Protein AF-0000000079969301 (afdb_homodimer)

Foldseek 3Di:
DPDPVVVCLVVCLVVVVVLVLLVVVQVCVQPVDLDDPVQDDPPPDAFEEEEEQCQQVNSVVVVQVVCVVVVHHYQYEYEYQDCSRYDDPVPDDPSYYYDYDDLQDPDDDPVQFQRGQEYEEEACLLPDAPLDCLSNLLSRLRRHHAFHKYKYKYFQLVQKAKAAADDDRVPDPQDCVLVGVLSVQLVQLSCVQPRRDRVSVQCVQVSNVVNQWAWPDKDKDWRPRVCQLSVQVSVVSVSVVSCVSSVVSVSRPDDPVVNVVSVVVNVVSVVNPMGMITIMIIIMTHHHD/DPDPVVVCLVVCLVVVVVLVLLVVVQVCVQPVDLDDPVQDDPPPDAFEEEEEQCQQVNSVVVVQVVCVVVVHHYQYEYEYQDCSRYDDPVPDDPSYYYDYDDLQDPDDDPVQFQRGQEYEEEACLLPDAPLDCLSNLLSRLRRHHAFHKYKYKYFQLVQKAKAAADDDRVPDPQDCVLVGVLSVQLVQLSCVQPRRDRVSVQCVQVSNVVSQWAWPDKDKDWRPRVCQLSVQVSVVSVSVVSCVSSVVSVSRPDDPVVNVVSVVVNVVSVVNPMGMITIMIIIMTHHHD

pLDDT: mean 86.69, std 15.82, range [18.53, 98.94]

Nearest PDB structures (foldseek):
  4iv8-assembly1_B  TM=5.924E-01  e=1.138E-11  Plasmodium knowlesi strain H
  4mwz-assembly1_A  TM=5.613E-01  e=5.178E-11  Plasmodium vivax Sal-1
  3uj7-assembly1_A  TM=5.502E-01  e=5.502E-11  Plasmodium falciparum
  5mpt-assembly1_A  TM=6.600E-01  e=1.968E-08  Monascus purpureus
  7d8d-assembly1_A  TM=5.058E-01  e=1.289E-06  Saccharomyces cerevisiae

Radius of gyration: 24.06 Å; Cα contacts (8 Å, |Δi|>4): 1088; chains: 2; bounding box: 64×67×66 Å

InterPro domains:
  IPR029063 S-adenosyl-L-methionine-dependent methyltransferase superfamily [G3DSA:3.40.50.150] (39-276)
  IPR029063 S-adenosyl-L-methionine-dependent methyltransferase superfamily [SSF53335] (44-221)

Solvent-accessible surface area (backbone atoms only — not comparable to full-atom values): 30394 Å² total; per-residue (Å²): 137,80,65,70,63,67,66,33,51,66,62,47,48,37,56,50,51,22,43,52,38,32,50,50,50,49,48,33,70,71,72,70,50,88,64,62,86,87,65,79,74,64,88,87,47,62,51,28,37,36,28,45,63,28,58,58,36,58,65,57,64,60,40,47,60,56,35,48,74,71,72,35,57,54,41,38,36,31,25,16,73,58,67,87,50,46,57,38,72,62,24,40,57,90,50,48,47,76,46,77,41,56,65,66,49,93,68,78,59,74,90,47,51,48,56,19,46,29,39,36,38,56,60,52,57,88,65,34,45,77,45,47,60,56,55,38,53,51,48,49,56,49,22,30,27,70,62,15,34,43,40,40,38,39,64,30,66,76,57,52,42,45,40,38,52,40,91,61,35,86,75,46,86,63,67,46,64,41,40,32,49,50,51,51,37,50,53,50,18,41,27,70,59,64,42,36,44,43,70,41,60,85,39,43,52,58,53,40,44,75,70,61,24,46,72,77,40,73,45,79,40,74,68,53,61,66,44,28,52,59,47,28,32,49,48,49,54,51,46,56,55,47,49,53,51,16,52,74,69,70,31,48,63,62,56,74,71,54,43,55,52,41,50,51,48,19,41,53,30,36,75,70,24,34,26,41,47,40,38,36,36,42,32,30,28,31,35,57,114,136,79,64,72,64,70,68,34,52,68,63,47,48,35,56,49,51,21,44,54,37,34,49,51,50,49,50,33,70,71,70,69,49,89,65,62,86,87,64,80,74,64,86,88,49,62,49,27,36,36,28,44,64,29,57,59,35,58,64,57,64,60,41,49,58,57,37,48,75,73,70,37,57,55,42,38,36,32,24,14,74,58,66,86,49,47,57,39,71,62,23,40,56,90,49,48,47,77,46,76,39,56,66,66,50,93,70,77,60,74,88,47,51,47,55,18,48,30,40,35,38,56,61,53,56,89,66,34,44,78,45,48,60,56,54,40,52,53,49,50,56,49,22,29,27,68,62,15,35,42,41,41,38,37,64,30,66,76,56,50,40,46,39,38,50,40,91,62,37,85,76,47,86,61,67,46,62,41,40,31,50,51,50,51,39,51,54,50,21,39,25,72,61,64,41,37,45,43,70,41,60,85,40,43,52,58,52,39,44,76,70,59,24,46,72,77,39,74,44,78,42,74,67,53,59,67,46,28,54,58,49,27,32,49,48,50,54,51,44,54,53,46,48,53,50,19,54,75,68,68,32,48,65,66,54,74,70,54,44,55,52,40,50,50,49,19,40,54,31,37,74,70,23,34,26,42,47,40,37,36,36,45,32,31,28,31,33,58,114

Secondary structure (DSSP, 8-state):
---TTHHHHHHHHHHHHHHHHHHHHHHHHHHS-SS-TT----TT---EEEEET-TTSHHHHHHHHHHHHTT---EEEEEES--TTPPPGGGS-TTEEEEE--TT-SS--GGGTT-EEEEEEE--TTT-BTT--HHHHHHHHHHEEEEEEEEEEEEEEEEEEEE-SSS-GGG--S--HHHHHHHHHHHHHHHHHH-B--HHHHTHHHHHHHTTPEEEEEEEEPPPGGGHHHHHHHHHHHHHHHHHHHHHTT--SS-HHHHHHHHHHHHHHHHTT-EEEEEEEEEEEE---/---TTTHHHHHHHHHHHHHHHHHHHHHHHHHS-SS-TT----TT---EEEEET-TTSHHHHHHHHHHHHTT---EEEEEES--TTPPPGGGS-TTEEEEE--TT-SS--GGGTT-EEEEEEE--TTT-BTT--HHHHHHHHHHEEEEEEEEEEEEEEEEEEEE-SSS-GGG--S--HHHHHHHHHHHHHHHHHH-B--HHHHTHHHHHHHTTPEEEEEEEEPPPGGGHHHHHHHHHHHHHHHHHHHHHTT--SS-HHHHHHHHHHHHHHHHTT-EEEEEEEEEEEE---

Sequence (578 aa):
MSDLRTSYIVSHGFDESGRLHLQQWLWNMQVGWDLHPAISFQTGNKPKIADHGCGNGAWLLSLDPKLKSSGTTSALVGLDVSPVHFPASANLPENIKLEVLDAFTDTIPEEHIGQYDVVHVRLFTGVVKNNNPAPLIHNAFQMLKPGSYLQWHEFDGGTGKGVAPGDDPTGSRTSIAATNELLVNALDSSLKAMGLEYSWIGNLGKNFQEHGLEVIEDKRMDVKKELRKVMTDSLLMALHHISRIAVRNGCLVGTDKNFQELWAKAGEEINQGVSFTMDMLVVVGRKPLMSDLRTSYIVSHGFDESGRLHLQQWLWNMQVGWDLHPAISFQTGNKPKIADHGCGNGAWLLSLDPKLKSSGTTSALVGLDVSPVHFPASANLPENIKLEVLDAFTDTIPEEHIGQYDVVHVRLFTGVVKNNNPAPLIHNAFQMLKPGSYLQWHEFDGGTGKGVAPGDDPTGSRTSIAATNELLVNALDSSLKAMGLEYSWIGNLGKNFQEHGLEVIEDKRMDVKKELRKVMTDSLLMALHHISRIAVRNGCLVGTDKNFQELWAKAGEEINQGVSFTMDMLVVVGRKPL

Structure (mmCIF, N/CA/C/O backbone):
data_AF-0000000079969301-model_v1
#
loop_
_entity.id
_entity.type
_entity.pdbx_description
1 polymer 'UMTA methyltransferase family protein-like protein'
#
loop_
_atom_site.group_PDB
_atom_site.id
_atom_site.type_symbol
_atom_site.label_atom_id
_atom_site.label_alt_id
_atom_site.label_comp_id
_atom_site.label_asym_id
_atom_site.label_entity_id
_atom_site.label_seq_id
_atom_site.pdbx_PDB_ins_code
_atom_site.Cartn_x
_atom_site.Cartn_y
_atom_site.Cartn_z
_atom_site.occupancy
_atom_site.B_iso_or_equiv
_atom_site.auth_seq_id
_atom_site.auth_comp_id
_atom_site.auth_asym_id
_atom_site.auth_atom_id
_atom_site.pdbx_PDB_model_num
ATOM 1 N N . MET A 1 1 ? -13.711 22.125 -27 1 18.53 1 MET A N 1
ATOM 2 C CA . MET A 1 1 ? -12.406 22.062 -26.359 1 18.53 1 MET A CA 1
ATOM 3 C C . MET A 1 1 ? -12.531 21.547 -24.922 1 18.53 1 MET A C 1
ATOM 5 O O . MET A 1 1 ? -12.68 22.344 -24 1 18.53 1 MET A O 1
ATOM 9 N N . SER A 1 2 ? -13.336 20.547 -24.609 1 24.38 2 SER A N 1
ATOM 10 C CA . SER A 1 2 ? -13.945 19.906 -23.438 1 24.38 2 SER A CA 1
ATOM 11 C C . SER A 1 2 ? -12.898 19.516 -22.406 1 24.38 2 SER A C 1
ATOM 13 O O . SER A 1 2 ? -11.828 19.016 -22.766 1 24.38 2 SER A O 1
ATOM 15 N N . ASP A 1 3 ? -12.906 20.172 -21.156 1 24.78 3 ASP A N 1
ATOM 16 C CA . ASP A 1 3 ? -11.93 20.438 -20.109 1 24.78 3 ASP A CA 1
ATOM 17 C C . ASP A 1 3 ? -11.258 19.156 -19.641 1 24.78 3 ASP A C 1
ATOM 19 O O . ASP A 1 3 ? -11.938 18.203 -19.234 1 24.78 3 ASP A O 1
ATOM 23 N N . LEU A 1 4 ? -10.172 18.812 -20.078 1 25.48 4 LEU A N 1
ATOM 24 C CA . LEU A 1 4 ? -9.164 17.844 -19.656 1 25.48 4 LEU A CA 1
ATOM 25 C C . LEU A 1 4 ? -9.172 17.672 -18.141 1 25.48 4 LEU A C 1
ATOM 27 O O . LEU A 1 4 ? -8.602 16.719 -17.609 1 25.48 4 LEU A O 1
ATOM 31 N N . ARG A 1 5 ? -9.727 18.625 -17.438 1 29 5 ARG A N 1
ATOM 32 C CA . ARG A 1 5 ? -9.805 18.734 -15.992 1 29 5 ARG A CA 1
ATOM 33 C C . ARG A 1 5 ? -10.711 17.656 -15.414 1 29 5 ARG A C 1
ATOM 35 O O . ARG A 1 5 ? -10.43 17.109 -14.344 1 29 5 ARG A O 1
ATOM 42 N N . THR A 1 6 ? -11.922 17.547 -15.914 1 32.31 6 THR A N 1
ATOM 43 C CA . THR A 1 6 ? -12.93 16.609 -15.422 1 32.31 6 THR A CA 1
ATOM 44 C C . THR A 1 6 ? -12.492 15.172 -15.672 1 32.31 6 THR A C 1
ATOM 46 O O . THR A 1 6 ? -12.844 14.273 -14.906 1 32.31 6 THR A O 1
ATOM 49 N N . SER A 1 7 ? -11.984 14.875 -16.812 1 32.44 7 SER A N 1
ATOM 50 C CA . SER A 1 7 ? -11.461 13.555 -17.172 1 32.44 7 SER A CA 1
ATOM 51 C C . SER A 1 7 ? -10.344 13.133 -16.219 1 32.44 7 SER A C 1
ATOM 53 O O . SER A 1 7 ? -9.969 11.961 -16.188 1 32.44 7 SER A O 1
ATOM 55 N N . TYR A 1 8 ? -9.758 14.125 -15.57 1 33.38 8 TYR A N 1
ATOM 56 C CA . TYR A 1 8 ? -8.578 14.016 -14.719 1 33.38 8 TYR A CA 1
ATOM 57 C C . TYR A 1 8 ? -8.945 13.477 -13.344 1 33.38 8 TYR A C 1
ATOM 59 O O . TYR A 1 8 ? -8.102 12.898 -12.656 1 33.38 8 TYR A O 1
ATOM 67 N N . ILE A 1 9 ? -10.125 13.906 -12.93 1 36.34 9 ILE A N 1
ATOM 68 C CA . ILE A 1 9 ? -10.453 13.57 -11.547 1 36.34 9 ILE A CA 1
ATOM 69 C C . ILE A 1 9 ? -10.406 12.055 -11.359 1 36.34 9 ILE A C 1
ATOM 71 O O . ILE A 1 9 ? -9.82 11.57 -10.391 1 36.34 9 ILE A O 1
ATOM 75 N N . VAL A 1 10 ? -11.266 11.312 -12.297 1 38.84 10 VAL A N 1
ATOM 76 C CA . VAL A 1 10 ? -11.117 9.859 -12.219 1 38.84 10 VAL A CA 1
ATOM 77 C C . VAL A 1 10 ? -9.672 9.477 -12.508 1 38.84 10 VAL A C 1
ATOM 79 O O . VAL A 1 10 ? -9.141 8.531 -11.906 1 38.84 10 VAL A O 1
ATOM 82 N N . SER A 1 11 ? -8.922 10.273 -13.336 1 43.03 11 SER A N 1
ATOM 83 C CA . SER A 1 11 ? -7.645 9.867 -13.906 1 43.03 11 SER A CA 1
ATOM 84 C C . SER A 1 11 ? -6.527 9.93 -12.867 1 43.03 11 SER A C 1
ATOM 86 O O . SER A 1 11 ? -5.594 9.125 -12.906 1 43.03 11 SER A O 1
ATOM 88 N N . HIS A 1 12 ? -6.742 10.93 -11.852 1 54.25 12 HIS A N 1
ATOM 89 C CA . HIS A 1 12 ? -5.52 11.047 -11.062 1 54.25 12 HIS A CA 1
ATOM 90 C C . HIS A 1 12 ? -5.785 10.773 -9.586 1 54.25 12 HIS A C 1
ATOM 92 O O . HIS A 1 12 ? -4.848 10.625 -8.797 1 54.25 12 HIS A O 1
ATOM 98 N N . GLY A 1 13 ? -7.148 10.523 -9.359 1 61.34 13 GLY A N 1
ATOM 99 C CA . GLY A 1 13 ? -7.473 10.32 -7.957 1 61.34 13 GLY A CA 1
ATOM 100 C C . GLY A 1 13 ? -7.078 8.945 -7.453 1 61.34 13 GLY A C 1
ATOM 101 O O . GLY A 1 13 ? -6.551 8.812 -6.344 1 61.34 13 GLY A O 1
ATOM 102 N N . PHE A 1 14 ? -7.164 8.031 -8.406 1 66.94 14 PHE A N 1
ATOM 103 C CA . PHE A 1 14 ? -6.867 6.684 -7.93 1 66.94 14 PHE A CA 1
ATOM 104 C C . PHE A 1 14 ? -5.363 6.457 -7.84 1 66.94 14 PHE A C 1
ATOM 106 O O . PHE A 1 14 ? -4.895 5.684 -7 1 66.94 14 PHE A O 1
ATOM 113 N N . ASP A 1 15 ? -4.633 7.203 -8.609 1 73.44 15 ASP A N 1
ATOM 114 C CA . ASP A 1 15 ? -3.182 7.117 -8.477 1 73.44 15 ASP A CA 1
ATOM 115 C C . ASP A 1 15 ? -2.717 7.656 -7.125 1 73.44 15 ASP A C 1
ATOM 117 O O . ASP A 1 15 ? -1.833 7.078 -6.492 1 73.44 15 ASP A O 1
ATOM 121 N N . GLU A 1 16 ? -3.41 8.719 -6.777 1 76.12 16 GLU A N 1
ATOM 122 C CA . GLU A 1 16 ? -3.057 9.297 -5.484 1 76.12 16 GLU A CA 1
ATOM 123 C C . GLU A 1 16 ? -3.439 8.359 -4.34 1 76.12 16 GLU A C 1
ATOM 125 O O . GLU A 1 16 ? -2.715 8.258 -3.35 1 76.12 16 GLU A O 1
ATOM 130 N N . SER A 1 17 ? -4.527 7.719 -4.492 1 77.94 17 SER A N 1
ATOM 131 C CA . SER A 1 17 ? -4.918 6.742 -3.482 1 77.94 17 SER A CA 1
ATOM 132 C C . SER A 1 17 ? -3.887 5.625 -3.361 1 77.94 17 SER A C 1
ATOM 134 O O . SER A 1 17 ? -3.543 5.211 -2.252 1 77.94 17 SER A O 1
ATOM 136 N N . GLY A 1 18 ? -3.332 5.215 -4.496 1 80.88 18 GLY A N 1
ATOM 137 C CA . GLY A 1 18 ? -2.258 4.234 -4.488 1 80.88 18 GLY A CA 1
ATOM 138 C C . GLY A 1 18 ? -1.017 4.719 -3.762 1 80.88 18 GLY A C 1
ATOM 139 O O . GLY A 1 18 ? -0.419 3.975 -2.98 1 80.88 18 GLY A O 1
ATOM 140 N N . ARG A 1 19 ? -0.742 5.938 -3.99 1 83.94 19 ARG A N 1
ATOM 141 C CA . ARG A 1 19 ? 0.42 6.523 -3.33 1 83.94 19 ARG A CA 1
ATOM 142 C C . ARG A 1 19 ? 0.228 6.562 -1.817 1 83.94 19 ARG A C 1
ATOM 144 O O . ARG A 1 19 ? 1.157 6.277 -1.061 1 83.94 19 ARG A O 1
ATOM 151 N N . LEU A 1 20 ? -1.006 6.875 -1.345 1 87.75 20 LEU A N 1
ATOM 152 C CA . LEU A 1 20 ? -1.285 6.977 0.083 1 87.75 20 LEU A CA 1
ATOM 153 C C . LEU A 1 20 ? -1.175 5.613 0.756 1 87.75 20 LEU A C 1
ATOM 155 O O . LEU A 1 20 ? -0.642 5.5 1.863 1 87.75 20 LEU A O 1
ATOM 159 N N . HIS A 1 21 ? -1.585 4.613 0.1 1 87 21 HIS A N 1
ATOM 160 C CA . HIS A 1 21 ? -1.45 3.268 0.648 1 87 21 HIS A CA 1
ATOM 161 C C . HIS A 1 21 ? 0.005 2.812 0.645 1 87 21 HIS A C 1
ATOM 163 O O . HIS A 1 21 ? 0.447 2.121 1.565 1 87 21 HIS A O 1
ATOM 169 N N . LEU A 1 22 ? 0.698 3.174 -0.455 1 87.94 22 LEU A N 1
ATOM 170 C CA . LEU A 1 22 ? 2.129 2.895 -0.515 1 87.94 22 LEU A CA 1
ATOM 171 C C . LEU A 1 22 ? 2.859 3.549 0.653 1 87.94 22 LEU A C 1
ATOM 173 O O . LEU A 1 22 ? 3.686 2.91 1.31 1 87.94 22 LEU A O 1
ATOM 177 N N . GLN A 1 23 ? 2.516 4.738 0.966 1 91.56 23 GLN A N 1
ATOM 178 C CA . GLN A 1 23 ? 3.15 5.457 2.064 1 91.56 23 GLN A CA 1
ATOM 179 C C . GLN A 1 23 ? 2.824 4.809 3.408 1 91.56 23 GLN A C 1
ATOM 181 O O . GLN A 1 23 ? 3.693 4.699 4.277 1 91.56 23 GLN A O 1
ATOM 186 N N . GLN A 1 24 ? 1.541 4.414 3.561 1 93.06 24 GLN A N 1
ATOM 187 C CA . GLN A 1 24 ? 1.152 3.713 4.777 1 93.06 24 GLN A CA 1
ATOM 188 C C . GLN A 1 24 ? 1.962 2.432 4.957 1 93.06 24 GLN A C 1
ATOM 190 O O . GLN A 1 24 ? 2.443 2.143 6.051 1 93.06 24 GLN A O 1
ATOM 195 N N . TRP A 1 25 ? 2.117 1.71 3.885 1 91.69 25 TRP A N 1
ATOM 196 C CA . TRP A 1 25 ? 2.893 0.473 3.918 1 91.69 25 TRP A CA 1
ATOM 197 C C . TRP A 1 25 ? 4.355 0.754 4.25 1 91.69 25 TRP A C 1
ATOM 199 O O . TRP A 1 25 ? 4.941 0.09 5.105 1 91.69 25 TRP A O 1
ATOM 209 N N . LEU A 1 26 ? 4.91 1.75 3.662 1 94.5 26 LEU A N 1
ATOM 210 C CA . LEU A 1 26 ? 6.309 2.123 3.85 1 94.5 26 LEU A CA 1
ATOM 211 C C . LEU A 1 26 ? 6.586 2.465 5.309 1 94.5 26 LEU A C 1
ATOM 213 O O . LEU A 1 26 ? 7.539 1.951 5.898 1 94.5 26 LEU A O 1
ATOM 217 N N . TRP A 1 27 ? 5.742 3.26 5.848 1 96.19 27 TRP A N 1
ATOM 218 C CA . TRP A 1 27 ? 5.949 3.684 7.23 1 96.19 27 TRP A CA 1
ATOM 219 C C . TRP A 1 27 ? 5.816 2.502 8.188 1 96.19 27 TRP A C 1
ATOM 221 O O . TRP A 1 27 ? 6.617 2.354 9.109 1 96.19 27 TRP A O 1
ATOM 231 N N . ASN A 1 28 ? 4.816 1.673 7.98 1 93.88 28 ASN A N 1
ATOM 232 C CA . ASN A 1 28 ? 4.648 0.502 8.836 1 93.88 28 ASN A CA 1
ATOM 233 C C . ASN A 1 28 ? 5.848 -0.437 8.742 1 93.88 28 ASN A C 1
ATOM 235 O O . ASN A 1 28 ? 6.301 -0.978 9.75 1 93.88 28 ASN A O 1
ATOM 239 N N . MET A 1 29 ? 6.34 -0.603 7.527 1 93.81 29 MET A N 1
ATOM 240 C CA . MET A 1 29 ? 7.488 -1.484 7.348 1 93.81 29 MET A CA 1
ATOM 241 C C . MET A 1 29 ? 8.742 -0.887 7.988 1 93.81 29 MET A C 1
ATOM 243 O O . MET A 1 29 ? 9.594 -1.618 8.492 1 93.81 29 MET A O 1
ATOM 247 N N . GLN A 1 30 ? 8.844 0.393 7.965 1 96.69 30 GLN A N 1
ATOM 248 C CA . GLN A 1 30 ? 10.023 1.075 8.492 1 96.69 30 GLN A CA 1
ATOM 249 C C . GLN A 1 30 ? 10.055 1.016 10.016 1 96.69 30 GLN A C 1
ATOM 251 O O . GLN A 1 30 ? 11.086 0.682 10.609 1 96.69 30 GLN A O 1
ATOM 256 N N . VAL A 1 31 ? 8.836 1.299 10.656 1 96.69 31 VAL A N 1
ATOM 257 C CA . VAL A 1 31 ? 8.883 1.498 12.102 1 96.69 31 VAL A CA 1
ATOM 258 C C . VAL A 1 31 ? 8.227 0.318 12.812 1 96.69 31 VAL A C 1
ATOM 260 O O . VAL A 1 31 ? 8.469 0.084 14 1 96.69 31 VAL A O 1
ATOM 263 N N . GLY A 1 32 ? 7.262 -0.322 12.211 1 93.88 32 GLY A N 1
ATOM 264 C CA . GLY A 1 32 ? 6.68 -1.54 12.75 1 93.88 32 GLY A CA 1
ATOM 265 C C . GLY A 1 32 ? 5.445 -1.287 13.602 1 93.88 32 GLY A C 1
ATOM 266 O O . GLY A 1 32 ? 4.945 -2.195 14.266 1 93.88 32 GLY A O 1
ATOM 267 N N . TRP A 1 33 ? 4.992 -0.016 13.633 1 95.25 33 TRP A N 1
ATOM 268 C CA . TRP A 1 33 ? 3.84 0.322 14.461 1 95.25 33 TRP A CA 1
ATOM 269 C C . TRP A 1 33 ? 3.037 1.458 13.844 1 95.25 33 TRP A C 1
ATOM 271 O O . TRP A 1 33 ? 3.559 2.221 13.023 1 95.25 33 TRP A O 1
ATOM 281 N N . ASP A 1 34 ? 1.685 1.479 14.109 1 97.06 34 ASP A N 1
ATOM 282 C CA . ASP A 1 34 ? 0.865 2.637 13.766 1 97.06 34 ASP A CA 1
ATOM 283 C C . ASP A 1 34 ? 0.909 3.689 14.875 1 97.06 34 ASP A C 1
ATOM 285 O O . ASP A 1 34 ? 1.036 4.883 14.602 1 97.06 34 ASP A O 1
ATOM 289 N N . LEU A 1 35 ? 0.829 3.223 16.125 1 97.69 35 LEU A N 1
ATOM 290 C CA . LEU A 1 35 ? 1.023 4.066 17.297 1 97.69 35 LEU A CA 1
ATOM 291 C C . LEU A 1 35 ? 2.391 3.814 17.922 1 97.69 35 LEU A C 1
ATOM 293 O O . LEU A 1 35 ? 2.795 2.662 18.094 1 97.69 35 LEU A O 1
ATOM 297 N N . HIS A 1 36 ? 3.043 4.887 18.203 1 98.25 36 HIS A N 1
ATOM 298 C CA . HIS A 1 36 ? 4.336 4.75 18.859 1 98.25 36 HIS A CA 1
ATOM 299 C C . HIS A 1 36 ? 4.207 3.969 20.156 1 98.25 36 HIS A C 1
ATOM 301 O O . HIS A 1 36 ? 3.25 4.16 20.922 1 98.25 36 HIS A O 1
ATOM 307 N N . PRO A 1 37 ? 5.234 3.17 20.469 1 96.56 37 PRO A N 1
ATOM 308 C CA . PRO A 1 37 ? 5.16 2.293 21.641 1 96.56 37 PRO A CA 1
ATOM 309 C C . PRO A 1 37 ? 5.086 3.068 22.953 1 96.56 37 PRO A C 1
ATOM 311 O O . PRO A 1 37 ? 4.664 2.52 23.984 1 96.56 37 PRO A O 1
ATOM 314 N N . ALA A 1 38 ? 5.508 4.281 22.938 1 96.12 38 ALA A N 1
ATOM 315 C CA . ALA A 1 38 ? 5.449 5.086 24.156 1 96.12 38 ALA A CA 1
ATOM 316 C C . ALA A 1 38 ? 4.02 5.523 24.469 1 96.12 38 ALA A C 1
ATOM 318 O O . ALA A 1 38 ? 3.725 5.984 25.562 1 96.12 38 ALA A O 1
ATOM 319 N N . ILE A 1 39 ? 3.123 5.414 23.484 1 97.06 39 ILE A N 1
ATOM 320 C CA . ILE A 1 39 ? 1.729 5.809 23.672 1 97.06 39 ILE A CA 1
ATOM 321 C C . ILE A 1 39 ? 0.955 4.68 24.344 1 97.06 39 ILE A C 1
ATOM 323 O O . ILE A 1 39 ? 0.944 3.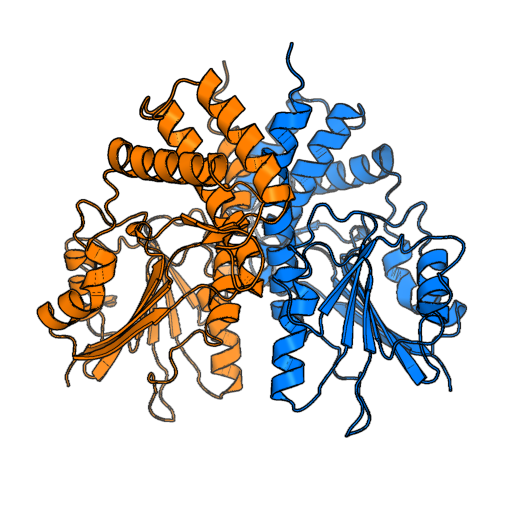547 23.844 1 97.06 39 ILE A O 1
ATOM 327 N N . SER A 1 40 ? 0.383 4.973 25.438 1 92.25 40 SER A N 1
ATOM 328 C CA . SER A 1 40 ? -0.373 3.988 26.203 1 92.25 40 SER A CA 1
ATOM 329 C C . SER A 1 40 ? -1.688 4.57 26.703 1 92.25 40 SER A C 1
ATOM 331 O O . SER A 1 40 ? -1.804 5.785 26.891 1 92.25 40 SER A O 1
ATOM 333 N N . PHE A 1 41 ? -2.613 3.67 26.75 1 92.44 41 PHE A N 1
ATOM 334 C CA . PHE A 1 41 ? -3.926 4.039 27.266 1 92.44 41 PHE A CA 1
ATOM 335 C C . PHE A 1 41 ? -4.234 3.281 28.547 1 92.44 41 PHE A C 1
ATOM 337 O O . PHE A 1 41 ? -3.736 2.174 28.75 1 92.44 41 PHE A O 1
ATOM 344 N N . GLN A 1 42 ? -4.953 3.91 29.422 1 84.81 42 GLN A N 1
ATOM 345 C CA . GLN A 1 42 ? -5.395 3.184 30.609 1 84.81 42 GLN A CA 1
ATOM 346 C C . GLN A 1 42 ? -6.336 2.041 30.234 1 84.81 42 GLN A C 1
ATOM 348 O O . GLN A 1 42 ? -7.152 2.176 29.312 1 84.81 42 GLN A O 1
ATOM 353 N N . THR A 1 43 ? -6.117 0.952 30.906 1 81.88 43 THR A N 1
ATOM 354 C CA . THR A 1 43 ? -6.953 -0.217 30.656 1 81.88 43 THR A CA 1
ATOM 355 C C . THR A 1 43 ? -8.43 0.136 30.797 1 81.88 43 THR A C 1
ATOM 357 O O . THR A 1 43 ? -8.82 0.846 31.719 1 81.88 43 THR A O 1
ATOM 360 N N . GLY A 1 44 ? -9.227 -0.261 29.906 1 81.06 44 GLY A N 1
ATOM 361 C CA . GLY A 1 44 ? -10.656 -0.017 29.953 1 81.06 44 GLY A CA 1
ATOM 362 C C . GLY A 1 44 ? -11.062 1.283 29.281 1 81.06 44 GLY A C 1
ATOM 363 O O . GLY A 1 44 ? -12.25 1.522 29.047 1 81.06 44 GLY A O 1
ATOM 364 N N . ASN A 1 45 ? -10.102 2.072 28.969 1 87.19 45 ASN A N 1
ATOM 365 C CA . ASN A 1 45 ? -10.398 3.33 28.297 1 87.19 45 ASN A CA 1
ATOM 366 C C . ASN A 1 45 ? -10.789 3.102 26.844 1 87.19 45 ASN A C 1
ATOM 368 O O . ASN A 1 45 ? -10.406 2.094 26.234 1 87.19 45 ASN A O 1
ATOM 372 N N . LYS A 1 46 ? -11.648 3.932 26.453 1 94.94 46 LYS A N 1
ATOM 373 C CA . LYS A 1 46 ? -11.992 4.02 25.031 1 94.94 46 LYS A CA 1
ATOM 374 C C . LYS A 1 46 ? -11.367 5.25 24.391 1 94.94 46 LYS A C 1
ATOM 376 O O . LYS A 1 46 ? -12.016 6.289 24.25 1 94.94 46 LYS A O 1
ATOM 381 N N . PRO A 1 47 ? -10.117 5.066 24.031 1 98 47 PRO A N 1
ATOM 382 C CA . PRO A 1 47 ? -9.414 6.25 23.531 1 98 47 PRO A CA 1
ATOM 383 C C . PRO A 1 47 ? -10.07 6.828 22.266 1 98 47 PRO A C 1
ATOM 385 O O . PRO A 1 47 ? -10.609 6.082 21.453 1 98 47 PRO A O 1
ATOM 388 N N . LYS A 1 48 ? -10.047 8.117 22.203 1 98.69 48 LYS A N 1
ATOM 389 C CA . LYS A 1 48 ? -10.406 8.852 21 1 98.69 48 LYS A CA 1
ATOM 390 C C . LYS A 1 48 ? -9.164 9.352 20.266 1 98.69 48 LYS A C 1
ATOM 392 O O . LYS A 1 48 ? -8.336 10.047 20.859 1 98.69 48 LYS A O 1
ATOM 397 N N . ILE A 1 49 ? -9 8.953 18.969 1 98.81 49 ILE A N 1
ATOM 398 C CA . ILE A 1 49 ? -7.785 9.219 18.219 1 98.81 49 ILE A CA 1
ATOM 399 C C . ILE A 1 49 ? -8.133 9.961 16.922 1 98.81 49 ILE A C 1
ATOM 401 O O . ILE A 1 49 ? -9.031 9.555 16.188 1 98.81 49 ILE A O 1
ATOM 405 N N . ALA A 1 50 ? -7.395 11.07 16.672 1 98.88 50 ALA A N 1
ATOM 406 C CA . ALA A 1 50 ? -7.59 11.844 15.453 1 98.88 50 ALA A CA 1
ATOM 407 C C . ALA A 1 50 ? -6.406 11.688 14.5 1 98.88 50 ALA A C 1
ATOM 409 O O . ALA A 1 50 ? -5.258 11.609 14.945 1 98.88 50 ALA A O 1
ATOM 410 N N . ASP A 1 51 ? -6.723 11.609 13.227 1 98.81 51 ASP A N 1
ATOM 411 C CA . ASP A 1 51 ? -5.73 11.617 12.156 1 98.81 51 ASP A CA 1
ATOM 412 C C . ASP A 1 51 ? -5.883 12.859 11.273 1 98.81 51 ASP A C 1
ATOM 414 O O . ASP A 1 51 ? -6.742 12.891 10.391 1 98.81 51 ASP A O 1
ATOM 418 N N . HIS A 1 52 ? -4.957 13.898 11.453 1 97.88 52 HIS A N 1
ATOM 419 C CA . HIS A 1 52 ? -4.957 15.055 10.555 1 97.88 52 HIS A CA 1
ATOM 420 C C . HIS A 1 52 ? -4.367 14.695 9.195 1 97.88 52 HIS A C 1
ATOM 422 O O . HIS A 1 52 ? -3.334 14.023 9.117 1 97.88 52 HIS A O 1
ATOM 428 N N . GLY A 1 53 ? -5.031 15.203 8.164 1 96.81 53 GLY A N 1
ATOM 429 C CA . GLY A 1 53 ? -4.613 14.805 6.828 1 96.81 53 GLY A CA 1
ATOM 430 C C . GLY A 1 53 ? -4.82 13.328 6.555 1 96.81 53 GLY A C 1
ATOM 431 O O . GLY A 1 53 ? -3.922 12.656 6.043 1 96.81 53 GLY A O 1
ATOM 432 N N . CYS A 1 54 ? -6.023 12.836 6.867 1 97.06 54 CYS A N 1
ATOM 433 C CA . CYS A 1 54 ? -6.242 11.391 6.898 1 97.06 54 CYS A CA 1
ATOM 434 C C . CYS A 1 54 ? -6.316 10.82 5.488 1 97.06 54 CYS A C 1
ATOM 436 O O . CYS A 1 54 ? -6.219 9.609 5.297 1 97.06 54 CYS A O 1
ATOM 438 N N . GLY A 1 55 ? -6.547 11.648 4.5 1 93.44 55 GLY A N 1
ATOM 439 C CA . GLY A 1 55 ? -6.66 11.141 3.141 1 93.44 55 GLY A CA 1
ATOM 440 C C . GLY A 1 55 ? -7.738 10.086 2.984 1 93.44 55 GLY A C 1
ATOM 441 O O . GLY A 1 55 ? -8.898 10.32 3.34 1 93.44 55 GLY A O 1
ATOM 442 N N . ASN A 1 56 ? -7.371 8.953 2.557 1 91.69 56 ASN A N 1
ATOM 443 C CA . ASN A 1 56 ? -8.32 7.867 2.346 1 91.69 56 ASN A CA 1
ATOM 444 C C . ASN A 1 56 ? -8.523 7.043 3.613 1 91.69 56 ASN A C 1
ATOM 446 O O . ASN A 1 56 ? -9.156 5.988 3.578 1 91.69 56 ASN A O 1
ATOM 450 N N . GLY A 1 57 ? -7.941 7.383 4.668 1 95.31 57 GLY A N 1
ATOM 451 C CA . GLY A 1 57 ? -8.148 6.734 5.953 1 95.31 57 GLY A CA 1
ATOM 452 C C . GLY A 1 57 ? -7.309 5.48 6.129 1 95.31 57 GLY A C 1
ATOM 453 O O . GLY A 1 57 ? -7.582 4.664 7.008 1 95.31 57 GLY A O 1
ATOM 454 N N . ALA A 1 58 ? -6.262 5.316 5.297 1 94.94 58 ALA A N 1
ATOM 455 C CA . ALA A 1 58 ? -5.461 4.098 5.324 1 94.94 58 ALA A CA 1
ATOM 456 C C . ALA A 1 58 ? -4.875 3.859 6.715 1 94.94 58 ALA A C 1
ATOM 458 O O . ALA A 1 58 ? -4.855 2.727 7.203 1 94.94 58 ALA A O 1
ATOM 459 N N . TRP A 1 59 ? -4.406 4.91 7.359 1 97.75 59 TRP A N 1
ATOM 460 C CA . TRP A 1 59 ? -3.818 4.762 8.688 1 97.75 59 TRP A CA 1
ATOM 461 C C . TRP A 1 59 ? -4.867 4.316 9.703 1 97.75 59 TRP A C 1
ATOM 463 O O . TRP A 1 59 ? -4.605 3.443 10.531 1 97.75 59 TRP A O 1
ATOM 473 N N . LEU A 1 60 ? -6.051 4.891 9.672 1 98.25 60 LEU A N 1
ATOM 474 C CA . LEU A 1 60 ? -7.137 4.555 10.586 1 98.25 60 LEU A CA 1
ATOM 475 C C . LEU A 1 60 ? -7.578 3.107 10.398 1 98.25 60 LEU A C 1
ATOM 477 O O . LEU A 1 60 ? -7.773 2.381 11.375 1 98.25 60 LEU A O 1
ATOM 481 N N . LEU A 1 61 ? -7.691 2.74 9.172 1 96.25 61 LEU A N 1
ATOM 482 C CA . LEU A 1 61 ? -8.133 1.386 8.859 1 96.25 61 LEU A CA 1
ATOM 483 C C . LEU A 1 61 ? -7.086 0.362 9.289 1 96.25 61 LEU A C 1
ATOM 485 O O . LEU A 1 61 ? -7.426 -0.768 9.641 1 96.25 61 LEU A O 1
ATOM 489 N N . SER A 1 62 ? -5.82 0.784 9.211 1 96.31 62 SER A N 1
ATOM 490 C CA . SER A 1 62 ? -4.734 -0.075 9.68 1 96.31 62 SER A CA 1
ATOM 491 C C . SER A 1 62 ? -4.727 -0.172 11.203 1 96.31 62 SER A C 1
ATOM 493 O O . SER A 1 62 ? -4.465 -1.239 11.758 1 96.31 62 SER A O 1
ATOM 495 N N . LEU A 1 63 ? -5.059 0.886 11.867 1 97.56 63 LEU A N 1
ATOM 496 C CA . LEU A 1 63 ? -4.988 0.993 13.32 1 97.56 63 LEU A CA 1
ATOM 497 C C . LEU A 1 63 ? -6.148 0.248 13.977 1 97.56 63 LEU A C 1
ATOM 499 O O . LEU A 1 63 ? -5.965 -0.419 15 1 97.56 63 LEU A O 1
ATOM 503 N N . ASP A 1 64 ? -7.309 0.242 13.398 1 97.12 64 ASP A N 1
ATOM 504 C CA . ASP A 1 64 ? -8.562 -0.22 13.992 1 97.12 64 ASP A CA 1
ATOM 505 C C . ASP A 1 64 ? -8.477 -1.695 14.375 1 97.12 64 ASP A C 1
ATOM 507 O O . ASP A 1 64 ? -8.648 -2.051 15.539 1 97.12 64 ASP A O 1
ATOM 511 N N . PRO A 1 65 ? -8.125 -2.539 13.438 1 94.94 65 PRO A N 1
ATOM 512 C CA . PRO A 1 65 ? -8.07 -3.955 13.812 1 94.94 65 PRO A CA 1
ATOM 513 C C . PRO A 1 65 ? -6.988 -4.254 14.844 1 94.94 65 PRO A C 1
ATOM 515 O O . PRO A 1 65 ? -7.145 -5.164 15.656 1 94.94 65 PRO A O 1
ATOM 518 N N . LYS A 1 66 ? -5.902 -3.531 14.812 1 93.88 66 LYS A N 1
ATOM 519 C CA . LYS A 1 66 ? -4.832 -3.746 15.781 1 93.88 66 LYS A CA 1
ATOM 520 C C . LYS A 1 66 ? -5.285 -3.387 17.188 1 93.88 66 LYS A C 1
ATOM 522 O O . LYS A 1 66 ? -4.992 -4.109 18.156 1 93.88 66 LYS A O 1
ATOM 527 N N . LEU A 1 67 ? -6.027 -2.295 17.328 1 95.38 67 LEU A N 1
ATOM 528 C CA . LEU A 1 67 ? -6.555 -1.9 18.625 1 95.38 67 LEU A CA 1
ATOM 529 C C . LEU A 1 67 ? -7.598 -2.9 19.109 1 95.38 67 LEU A C 1
ATOM 531 O O . LEU A 1 67 ? -7.574 -3.309 20.281 1 95.38 67 LEU A O 1
ATOM 535 N N . LYS A 1 68 ? -8.453 -3.35 18.219 1 94.19 68 LYS A N 1
ATOM 536 C CA . LYS A 1 68 ? -9.484 -4.312 18.578 1 94.19 68 LYS A CA 1
ATOM 537 C C . LYS A 1 68 ? -8.875 -5.641 19.016 1 94.19 68 LYS A C 1
ATOM 539 O O . LYS A 1 68 ? -9.328 -6.246 19.984 1 94.19 68 LYS A O 1
ATOM 544 N N . SER A 1 69 ? -7.84 -6.047 18.344 1 92.44 69 SER A N 1
ATOM 545 C CA . SER A 1 69 ? -7.176 -7.305 18.672 1 92.44 69 SER A CA 1
ATOM 546 C C . SER A 1 69 ? -6.516 -7.246 20.031 1 92.44 69 SER A C 1
ATOM 548 O O . SER A 1 69 ? -6.355 -8.273 20.703 1 92.44 69 SER A O 1
ATOM 550 N N . SER A 1 70 ? -6.172 -6.047 20.438 1 91.12 70 SER A N 1
ATOM 551 C CA . SER A 1 70 ? -5.551 -5.879 21.75 1 91.12 70 SER A CA 1
ATOM 552 C C . SER A 1 70 ? -6.594 -5.602 22.828 1 91.12 70 SER A C 1
ATOM 554 O O . SER A 1 70 ? -6.25 -5.277 23.969 1 91.12 70 SER A O 1
ATOM 556 N N . GLY A 1 71 ? -7.836 -5.656 22.453 1 91.62 71 GLY A N 1
ATOM 557 C CA . GLY A 1 71 ? -8.922 -5.504 23.422 1 91.62 71 GLY A CA 1
ATOM 558 C C . GLY A 1 71 ? -9.305 -4.059 23.656 1 91.62 71 GLY A C 1
ATOM 559 O O . GLY A 1 71 ? -9.961 -3.744 24.656 1 91.62 71 GLY A O 1
ATOM 560 N N . THR A 1 72 ? -8.898 -3.152 22.812 1 93.12 72 THR A N 1
ATOM 561 C CA . THR A 1 72 ? -9.172 -1.729 22.984 1 93.12 72 THR A CA 1
ATOM 562 C C . THR A 1 72 ? -10.234 -1.263 21.984 1 93.12 72 THR A C 1
ATOM 564 O O . THR A 1 72 ? -10.023 -1.32 20.781 1 93.12 72 THR A O 1
ATOM 567 N N . THR A 1 73 ? -11.328 -0.841 22.5 1 93.38 73 THR A N 1
ATOM 568 C CA . THR A 1 73 ? -12.328 -0.177 21.672 1 93.38 73 THR A CA 1
ATOM 569 C C . THR A 1 73 ? -12.039 1.318 21.562 1 93.38 73 THR A C 1
ATOM 571 O O . THR A 1 73 ? -11.852 1.99 22.594 1 93.38 73 THR A O 1
ATOM 574 N N . SER A 1 74 ? -11.953 1.803 20.391 1 97.06 74 SER A N 1
ATOM 575 C CA . SER A 1 74 ? -11.562 3.195 20.188 1 97.06 74 SER A CA 1
ATOM 576 C C . SER A 1 74 ? -12.531 3.914 19.25 1 97.06 74 SER A C 1
ATOM 578 O O . SER A 1 74 ? -13.305 3.273 18.531 1 97.06 74 SER A O 1
ATOM 580 N N . ALA A 1 75 ? -12.609 5.195 19.438 1 98.44 75 ALA A N 1
ATOM 581 C CA . ALA A 1 75 ? -13.211 6.082 18.438 1 98.44 75 ALA A CA 1
ATOM 582 C C . ALA A 1 75 ? -12.141 6.734 17.562 1 98.44 75 ALA A C 1
ATOM 584 O O . ALA A 1 75 ? -11.227 7.383 18.078 1 98.44 75 ALA A O 1
ATOM 585 N N . LEU A 1 76 ? -12.234 6.504 16.297 1 98.75 76 LEU A N 1
ATOM 586 C CA . LEU A 1 76 ? -11.242 6.992 15.352 1 98.75 76 LEU A CA 1
ATOM 587 C C . LEU A 1 76 ? -11.828 8.07 14.445 1 98.75 76 LEU A C 1
ATOM 589 O O . LEU A 1 76 ? -12.875 7.859 13.828 1 98.75 76 LEU A O 1
ATOM 593 N N . VAL A 1 77 ? -11.125 9.227 14.375 1 98.88 77 VAL A N 1
ATOM 594 C CA . VAL A 1 77 ? -11.625 10.367 13.609 1 98.88 77 VAL A CA 1
ATOM 595 C C . VAL A 1 77 ? -10.57 10.805 12.594 1 98.88 77 VAL A C 1
ATOM 597 O O . VAL A 1 77 ? -9.43 11.109 12.961 1 98.88 77 VAL A O 1
ATOM 600 N N . GLY A 1 78 ? -10.938 10.727 11.344 1 98.75 78 GLY A N 1
ATOM 601 C CA . GLY A 1 78 ? -10.094 11.289 10.297 1 98.75 78 GLY A CA 1
ATOM 602 C C . GLY A 1 78 ? -10.492 12.695 9.898 1 98.75 78 GLY A C 1
ATOM 603 O O . GLY A 1 78 ? -11.672 12.977 9.688 1 98.75 78 GLY A O 1
ATOM 604 N N . LEU A 1 79 ? -9.508 13.578 9.828 1 98.62 79 LEU A N 1
ATOM 605 C CA . LEU A 1 79 ? -9.711 14.977 9.453 1 98.62 79 LEU A CA 1
ATOM 606 C C . LEU A 1 79 ? -8.867 15.344 8.242 1 98.62 79 LEU A C 1
ATOM 608 O O . LEU A 1 79 ? -7.656 15.109 8.227 1 98.62 79 LEU A O 1
ATOM 612 N N . ASP A 1 80 ? -9.531 15.812 7.258 1 97.19 80 ASP A N 1
ATOM 613 C CA . ASP A 1 80 ? -8.828 16.266 6.059 1 97.19 80 ASP A CA 1
ATOM 614 C C . ASP A 1 80 ? -9.484 17.516 5.48 1 97.19 80 ASP A C 1
ATOM 616 O O . ASP A 1 80 ? -10.688 17.734 5.66 1 97.19 80 ASP A O 1
ATOM 620 N N . VAL A 1 81 ? -8.672 18.328 4.762 1 95.25 81 VAL A N 1
ATOM 621 C CA . VAL A 1 81 ? -9.172 19.578 4.191 1 95.25 81 VAL A CA 1
ATOM 622 C C . VAL A 1 81 ? -10.117 19.266 3.033 1 95.25 81 VAL A C 1
ATOM 624 O O . VAL A 1 81 ? -11.008 20.062 2.717 1 95.25 81 VAL A O 1
ATOM 627 N N . SER A 1 82 ? -9.953 18.094 2.438 1 91.31 82 SER A N 1
ATOM 628 C CA . SER A 1 82 ? -10.766 17.703 1.295 1 91.31 82 SER A CA 1
ATOM 629 C C . SER A 1 82 ? -11.281 16.266 1.463 1 91.31 82 SER A C 1
ATOM 631 O O . SER A 1 82 ? -10.547 15.391 1.909 1 91.31 82 SER A O 1
ATOM 633 N N . PRO A 1 83 ? -12.555 16.031 1.134 1 90.88 83 PRO A N 1
ATOM 634 C CA . PRO A 1 83 ? -13.109 14.68 1.238 1 90.88 83 PRO A CA 1
ATOM 635 C C . PRO A 1 83 ? -12.875 13.852 -0.019 1 90.88 83 PRO A C 1
ATOM 637 O O . PRO A 1 83 ? -13.422 12.75 -0.143 1 90.88 83 PRO A O 1
ATOM 640 N N . VAL A 1 84 ? -12.055 14.312 -0.941 1 84.56 84 VAL A N 1
ATOM 641 C CA . VAL A 1 84 ? -11.93 13.734 -2.273 1 84.56 84 VAL A CA 1
ATOM 642 C C . VAL A 1 84 ? -11.461 12.289 -2.166 1 84.56 84 VAL A C 1
ATOM 644 O O . VAL A 1 84 ? -11.828 11.445 -2.986 1 84.56 84 VAL A O 1
ATOM 647 N N . HIS A 1 85 ? -10.758 11.961 -1.147 1 89 85 HIS A N 1
ATOM 648 C CA . HIS A 1 85 ? -10.211 10.617 -1.039 1 89 85 HIS A CA 1
ATOM 649 C C . HIS A 1 85 ? -10.961 9.797 0.005 1 89 85 HIS A C 1
ATOM 651 O O . HIS A 1 85 ? -10.633 8.633 0.24 1 89 85 HIS A O 1
ATOM 657 N N . PHE A 1 86 ? -12.047 10.352 0.571 1 92.06 86 PHE A N 1
ATOM 658 C CA . PHE A 1 86 ? -12.812 9.648 1.6 1 92.06 86 PHE A CA 1
ATOM 659 C C . PHE A 1 86 ? -13.516 8.43 1.015 1 92.06 86 PHE A C 1
ATOM 661 O O . PHE A 1 86 ? -14.133 8.516 -0.047 1 92.06 86 PHE A O 1
ATOM 668 N N . PRO A 1 87 ? -13.391 7.277 1.716 1 92.94 87 PRO A N 1
ATOM 669 C CA . PRO A 1 87 ? -14.406 6.262 1.428 1 92.94 87 PRO A CA 1
ATOM 670 C C . PRO A 1 87 ? -15.812 6.707 1.817 1 92.94 87 PRO A C 1
ATOM 672 O O . PRO A 1 87 ? -15.969 7.668 2.576 1 92.94 87 PRO A O 1
ATOM 675 N N . ALA A 1 88 ? -16.797 6.035 1.205 1 92.56 88 ALA A N 1
ATOM 676 C CA . ALA A 1 88 ? -18.172 6.309 1.631 1 92.56 88 ALA A CA 1
ATOM 677 C C . ALA A 1 88 ? -18.344 6.035 3.123 1 92.56 88 ALA A C 1
ATOM 679 O O . ALA A 1 88 ? -17.906 4.996 3.625 1 92.56 88 ALA A O 1
ATOM 680 N N . SER A 1 89 ? -19 6.953 3.75 1 94.19 89 SER A N 1
ATOM 681 C CA . SER A 1 89 ? -19.188 6.84 5.195 1 94.19 89 SER A CA 1
ATOM 682 C C . SER A 1 89 ? -19.891 5.543 5.566 1 94.19 89 SER A C 1
ATOM 684 O O . SER A 1 89 ? -19.562 4.926 6.586 1 94.19 89 SER A O 1
ATOM 686 N N . ALA A 1 90 ? -20.812 5.117 4.723 1 93 90 ALA A N 1
ATOM 687 C CA . ALA A 1 90 ? -21.594 3.918 4.996 1 93 90 ALA A CA 1
ATOM 688 C C . ALA A 1 90 ? -20.734 2.664 4.91 1 93 90 ALA A C 1
ATOM 690 O O . ALA A 1 90 ? -21.125 1.593 5.371 1 93 90 ALA A O 1
ATOM 691 N N . ASN A 1 91 ? -19.547 2.803 4.363 1 94.44 91 ASN A N 1
ATOM 692 C CA . ASN A 1 91 ? -18.656 1.658 4.215 1 94.44 91 ASN A CA 1
ATOM 693 C C . ASN A 1 91 ? -17.672 1.556 5.379 1 94.44 91 ASN A C 1
ATOM 695 O O . ASN A 1 91 ? -17.016 0.528 5.555 1 94.44 91 ASN A O 1
ATOM 699 N N . LEU A 1 92 ? -17.609 2.566 6.152 1 96.56 92 LEU A N 1
ATOM 700 C CA . LEU A 1 92 ? -16.641 2.584 7.25 1 96.56 92 LEU A CA 1
ATOM 701 C C . LEU A 1 92 ? -17.219 1.881 8.477 1 96.56 92 LEU A C 1
ATOM 703 O O . LEU A 1 92 ? -18.422 1.91 8.719 1 96.56 92 LEU A O 1
ATOM 707 N N . PRO A 1 93 ? -16.281 1.228 9.211 1 95.88 93 PRO A N 1
ATOM 708 C CA . PRO A 1 93 ? -16.734 0.767 10.523 1 95.88 93 PRO A CA 1
ATOM 709 C C . PRO A 1 93 ? -17.391 1.879 11.344 1 95.88 93 PRO A C 1
ATOM 711 O O . PRO A 1 93 ? -17 3.045 11.219 1 95.88 93 PRO A O 1
ATOM 714 N N . GLU A 1 94 ? -18.266 1.513 12.227 1 95.88 94 GLU A N 1
ATOM 715 C CA . GLU A 1 94 ? -19.078 2.475 12.969 1 95.88 94 GLU A CA 1
ATOM 716 C C . GLU A 1 94 ? -18.203 3.389 13.828 1 95.88 94 GLU A C 1
ATOM 718 O O . GLU A 1 94 ? -18.547 4.547 14.055 1 95.88 94 GLU A O 1
ATOM 723 N N . ASN A 1 95 ? -17.078 2.887 14.25 1 97.94 95 ASN A N 1
ATOM 724 C CA . ASN A 1 95 ? -16.25 3.656 15.164 1 97.94 95 ASN A CA 1
ATOM 725 C C . ASN A 1 95 ? -15.273 4.559 14.406 1 97.94 95 ASN A C 1
ATOM 727 O O . ASN A 1 95 ? -14.414 5.203 15.016 1 97.94 95 ASN A O 1
ATOM 731 N N . ILE A 1 96 ? -15.32 4.594 13.078 1 98.31 96 ILE A N 1
ATOM 732 C CA . ILE A 1 96 ? -14.469 5.465 12.273 1 98.31 96 ILE A CA 1
ATOM 733 C C . ILE A 1 96 ? -15.328 6.531 11.586 1 98.31 96 ILE A C 1
ATOM 735 O O . ILE A 1 96 ? -16.266 6.203 10.867 1 98.31 96 ILE A O 1
ATOM 739 N N . LYS A 1 97 ? -14.984 7.781 11.852 1 98.31 97 LYS A N 1
ATOM 740 C CA . LYS A 1 97 ? -15.672 8.906 11.227 1 98.31 97 LYS A CA 1
ATOM 741 C C . LYS A 1 97 ? -14.68 9.844 10.531 1 98.31 97 LYS A C 1
ATOM 743 O O . LYS A 1 97 ? -13.617 10.141 11.07 1 98.31 97 LYS A O 1
ATOM 748 N N . LEU A 1 98 ? -15 10.219 9.359 1 98.19 98 LEU A N 1
ATOM 749 C CA . LEU A 1 98 ? -14.188 11.172 8.617 1 98.19 98 LEU A CA 1
ATOM 750 C C . LEU A 1 98 ? -14.914 12.508 8.461 1 98.19 98 LEU A C 1
ATOM 752 O O . LEU A 1 98 ? -16.125 12.531 8.227 1 98.19 98 LEU A O 1
ATOM 756 N N . GLU A 1 99 ? -14.141 13.578 8.641 1 98.06 99 GLU A N 1
ATOM 757 C CA . GLU A 1 99 ? -14.703 14.93 8.602 1 98.06 99 GLU A CA 1
ATOM 758 C C . GLU A 1 99 ? -13.773 15.898 7.883 1 98.06 99 GLU A C 1
ATOM 760 O O . GLU A 1 99 ? -12.555 15.688 7.852 1 98.06 99 GLU A O 1
ATOM 765 N N . VAL A 1 100 ? -14.438 16.891 7.289 1 97.25 100 VAL A N 1
ATOM 766 C CA . VAL A 1 100 ? -13.664 17.938 6.645 1 97.25 100 VAL A CA 1
ATOM 767 C C . VAL A 1 100 ? -13.211 18.969 7.684 1 97.25 100 VAL A C 1
ATOM 769 O O . VAL A 1 100 ? -14.047 19.578 8.367 1 97.25 100 VAL A O 1
ATOM 772 N N . LEU A 1 101 ? -11.922 19.094 7.836 1 97.94 101 LEU A N 1
ATOM 773 C CA . LEU A 1 101 ? -11.336 20.094 8.727 1 97.94 101 LEU A CA 1
ATOM 774 C C . LEU A 1 101 ? -9.938 20.469 8.266 1 97.94 101 LEU A C 1
ATOM 776 O O . LEU A 1 101 ? -9.102 19.594 8 1 97.94 101 LEU A O 1
ATOM 780 N N . ASP A 1 102 ? -9.719 21.75 8.18 1 96.81 102 ASP A N 1
ATOM 781 C CA . ASP A 1 102 ? -8.383 22.266 7.887 1 96.81 102 ASP A CA 1
ATOM 782 C C . ASP A 1 102 ? -7.496 22.219 9.133 1 96.81 102 ASP A C 1
ATOM 784 O O . ASP A 1 102 ? -7.797 22.891 10.133 1 96.81 102 ASP A O 1
ATOM 788 N N . ALA A 1 103 ? -6.379 21.531 9.078 1 96.38 103 ALA A N 1
ATOM 789 C CA . ALA A 1 103 ? -5.465 21.391 10.211 1 96.38 103 ALA A CA 1
ATOM 790 C C . ALA A 1 103 ? -4.875 22.75 10.602 1 96.38 103 ALA A C 1
AT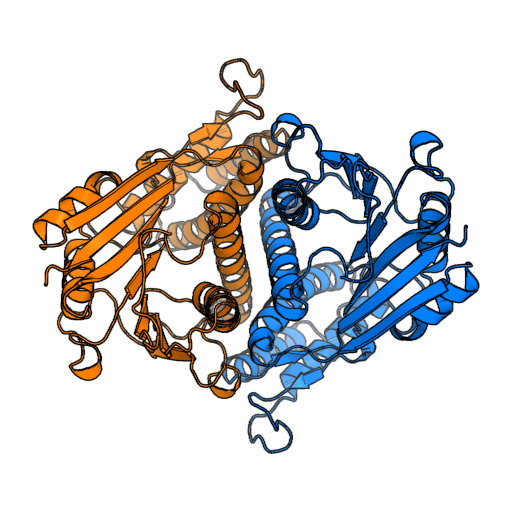OM 792 O O . ALA A 1 103 ? -4.359 22.906 11.711 1 96.38 103 ALA A O 1
ATOM 793 N N . PHE A 1 104 ? -4.977 23.719 9.688 1 96.19 104 PHE A N 1
ATOM 794 C CA . PHE A 1 104 ? -4.387 25.031 9.914 1 96.19 104 PHE A CA 1
ATOM 795 C C . PHE A 1 104 ? -5.465 26.078 10.156 1 96.19 104 PHE A C 1
ATOM 797 O O . PHE A 1 104 ? -5.207 27.281 10.055 1 96.19 104 PHE A O 1
ATOM 804 N N . THR A 1 105 ? -6.621 25.641 10.469 1 96.69 105 THR A N 1
ATOM 805 C CA . THR A 1 105 ? -7.711 26.578 10.711 1 96.69 105 THR A CA 1
ATOM 806 C C . THR A 1 105 ? -7.367 27.516 11.859 1 96.69 105 THR A C 1
ATOM 808 O O . THR A 1 105 ? -6.648 27.141 12.781 1 96.69 105 THR A O 1
ATOM 811 N N . ASP A 1 106 ? -7.945 28.672 11.852 1 96.19 106 ASP A N 1
ATOM 812 C CA . ASP A 1 106 ? -7.723 29.656 12.898 1 96.19 106 ASP A CA 1
ATOM 813 C C . ASP A 1 106 ? -8.461 29.281 14.18 1 96.19 106 ASP A C 1
ATOM 815 O O . ASP A 1 106 ? -8.023 29.609 15.281 1 96.19 106 ASP A O 1
ATOM 819 N N . THR A 1 107 ? -9.586 28.609 13.961 1 95.88 107 THR A N 1
ATOM 820 C CA . THR A 1 107 ? -10.414 28.25 15.109 1 95.88 107 THR A CA 1
ATOM 821 C C . THR A 1 107 ? -10.859 26.781 15.008 1 95.88 107 THR A C 1
ATOM 823 O O . THR A 1 107 ? -11.609 26.422 14.102 1 95.88 107 THR A O 1
ATOM 826 N N . ILE A 1 108 ? -10.453 26.016 15.977 1 96.75 108 ILE A N 1
ATOM 827 C CA . ILE A 1 108 ? -10.891 24.625 16.031 1 96.75 108 ILE A CA 1
ATOM 828 C C . ILE A 1 108 ? -12.336 24.547 16.516 1 96.75 108 ILE A C 1
ATOM 830 O O . ILE A 1 108 ? -12.703 25.203 17.5 1 96.75 108 ILE A O 1
ATOM 834 N N . PRO A 1 109 ? -13.109 23.766 15.82 1 97.69 109 PRO A N 1
ATOM 835 C CA . PRO A 1 109 ? -14.477 23.578 16.328 1 97.69 109 PRO A CA 1
ATOM 836 C C . PRO A 1 109 ? -14.516 23.047 17.75 1 97.69 109 PRO A C 1
ATOM 838 O O . PRO A 1 109 ? -13.703 22.203 18.125 1 97.69 109 PRO A O 1
ATOM 841 N N . GLU A 1 110 ? -15.508 23.484 18.547 1 97.88 110 GLU A N 1
ATOM 842 C CA . GLU A 1 110 ? -15.633 23.188 19.969 1 97.88 110 GLU A CA 1
ATOM 843 C C . GLU A 1 110 ? -15.703 21.672 20.203 1 97.88 110 GLU A C 1
ATOM 845 O O . GLU A 1 110 ? -15.18 21.172 21.203 1 97.88 110 GLU A O 1
ATOM 850 N N . GLU A 1 111 ? -16.266 20.969 19.281 1 97.94 111 GLU A N 1
ATOM 851 C CA . GLU A 1 111 ? -16.484 19.531 19.453 1 97.94 111 GLU A CA 1
ATOM 852 C C . GLU A 1 111 ? -15.172 18.766 19.422 1 97.94 111 GLU A C 1
ATOM 854 O O . GLU A 1 111 ? -15.117 17.594 19.812 1 97.94 111 GLU A O 1
ATOM 859 N N . HIS A 1 112 ? -14.094 19.422 18.969 1 98.5 112 HIS A N 1
ATOM 860 C CA . HIS A 1 112 ? -12.805 18.75 18.875 1 98.5 112 HIS A CA 1
ATOM 861 C C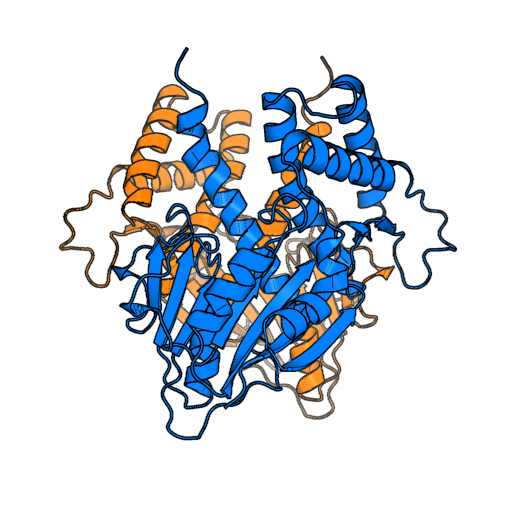 . HIS A 1 112 ? -11.883 19.172 20.016 1 98.5 112 HIS A C 1
ATOM 863 O O . HIS A 1 112 ? -10.844 18.562 20.234 1 98.5 112 HIS A O 1
ATOM 869 N N . ILE A 1 113 ? -12.188 20.203 20.797 1 98.69 113 ILE A N 1
ATOM 870 C CA . ILE A 1 113 ? -11.305 20.766 21.812 1 98.69 113 ILE A CA 1
ATOM 871 C C . ILE A 1 113 ? -11.227 19.812 23.016 1 98.69 113 ILE A C 1
ATOM 873 O O . ILE A 1 113 ? -12.258 19.422 23.578 1 98.69 113 ILE A O 1
ATOM 877 N N . GLY A 1 114 ? -10.07 19.344 23.328 1 98.44 114 GLY A N 1
ATOM 878 C CA . GLY A 1 114 ? -9.805 18.531 24.516 1 98.44 114 GLY A CA 1
ATOM 879 C C . GLY A 1 114 ? -10.453 17.156 24.438 1 98.44 114 GLY A C 1
ATOM 880 O O . GLY A 1 114 ? -10.891 16.625 25.453 1 98.44 114 GLY A O 1
ATOM 881 N N . GLN A 1 115 ? -10.523 16.594 23.25 1 98.38 115 GLN A N 1
ATOM 882 C CA . GLN A 1 115 ? -11.328 15.391 23.109 1 98.38 115 GLN A CA 1
ATOM 883 C C . GLN A 1 115 ? -10.445 14.18 22.812 1 98.38 115 GLN A C 1
ATOM 885 O O . GLN A 1 115 ? -10.898 13.039 22.938 1 98.38 115 GLN A O 1
ATOM 890 N N . TYR A 1 116 ? -9.18 14.391 22.516 1 98.69 116 TYR A N 1
ATOM 891 C CA . TYR A 1 116 ? -8.453 13.289 21.891 1 98.69 116 TYR A CA 1
ATOM 892 C C . TYR A 1 116 ? -7.32 12.805 22.797 1 98.69 116 TYR A C 1
ATOM 894 O O . TYR A 1 116 ? -6.641 13.609 23.438 1 98.69 116 TYR A O 1
ATOM 902 N N . ASP A 1 117 ? -7.152 11.516 22.797 1 98.75 117 ASP A N 1
ATOM 903 C CA . ASP A 1 117 ? -6.043 10.867 23.484 1 98.75 117 ASP A CA 1
ATOM 904 C C . ASP A 1 117 ? -4.793 10.836 22.609 1 98.75 117 ASP A C 1
ATOM 906 O O . ASP A 1 117 ? -3.68 10.664 23.109 1 98.75 117 ASP A O 1
ATOM 910 N N . VAL A 1 118 ? -4.98 10.922 21.312 1 98.88 118 VAL A N 1
ATOM 911 C CA . VAL A 1 118 ? -3.889 11.008 20.359 1 98.88 118 VAL A CA 1
ATOM 912 C C . VAL A 1 118 ? -4.316 11.859 19.156 1 98.88 118 VAL A C 1
ATOM 914 O O . VAL A 1 118 ? -5.438 11.727 18.672 1 98.88 118 VAL A O 1
ATOM 917 N N . VAL A 1 119 ? -3.465 12.742 18.75 1 98.94 119 VAL A N 1
ATOM 918 C CA . VAL A 1 119 ? -3.535 13.367 17.438 1 98.94 119 VAL A CA 1
ATOM 919 C C . VAL A 1 119 ? -2.344 12.922 16.594 1 98.94 119 VAL A C 1
ATOM 921 O O . VAL A 1 119 ? -1.191 13.062 17 1 98.94 119 VAL A O 1
ATOM 924 N N . HIS A 1 120 ? -2.695 12.305 15.492 1 98.88 120 HIS A N 1
ATOM 925 C CA . HIS A 1 120 ? -1.691 11.812 14.555 1 98.88 120 HIS A CA 1
ATOM 926 C C . HIS A 1 120 ? -1.581 12.727 13.336 1 98.88 120 HIS A C 1
ATOM 928 O O . HIS A 1 120 ? -2.594 13.203 12.82 1 98.88 120 HIS A O 1
ATOM 934 N N . VAL A 1 121 ? -0.322 13.039 12.93 1 98.38 121 VAL A N 1
ATOM 935 C CA . VAL A 1 121 ? 0.008 13.805 11.727 1 98.38 121 VAL A CA 1
ATOM 936 C C . VAL A 1 121 ? 1.117 13.094 10.953 1 98.38 121 VAL A C 1
ATOM 938 O O . VAL A 1 121 ? 2.082 12.602 11.547 1 98.38 121 VAL A O 1
ATOM 941 N N . ARG A 1 122 ? 0.911 12.984 9.68 1 97.12 122 ARG A N 1
ATOM 942 C CA . ARG A 1 122 ? 1.976 12.383 8.883 1 97.12 122 ARG A CA 1
ATOM 943 C C . ARG A 1 122 ? 2.049 13.016 7.496 1 97.12 122 ARG A C 1
ATOM 945 O O . ARG A 1 122 ? 1.028 13.164 6.82 1 97.12 122 ARG A O 1
ATOM 952 N N . LEU A 1 123 ? 3.281 13.391 7.062 1 92.94 123 LEU A N 1
ATOM 953 C CA . LEU A 1 123 ? 3.631 13.836 5.719 1 92.94 123 LEU A CA 1
ATOM 954 C C . LEU A 1 123 ? 2.912 15.141 5.375 1 92.94 123 LEU A C 1
ATOM 956 O O . LEU A 1 123 ? 2.25 15.227 4.34 1 92.94 123 LEU A O 1
ATOM 960 N N . PHE A 1 124 ? 3.125 16.078 6.219 1 92.5 124 PHE A N 1
ATOM 961 C CA . PHE A 1 124 ? 2.596 17.422 5.988 1 92.5 124 PHE A CA 1
ATOM 962 C C . PHE A 1 124 ? 3.656 18.328 5.371 1 92.5 124 PHE A C 1
ATOM 964 O O . PHE A 1 124 ? 3.484 19.547 5.312 1 92.5 124 PHE A O 1
ATOM 971 N N . THR A 1 125 ? 4.754 17.734 4.902 1 82.62 125 THR A N 1
ATOM 972 C CA . THR A 1 125 ? 5.824 18.484 4.254 1 82.62 125 THR A CA 1
ATOM 973 C C . THR A 1 125 ? 5.301 19.234 3.031 1 82.62 125 THR A C 1
ATOM 975 O O . THR A 1 125 ? 5.77 20.328 2.715 1 82.62 125 THR A O 1
ATOM 978 N N . GLY A 1 126 ? 4.387 18.672 2.361 1 76.94 126 GLY A N 1
ATOM 979 C CA . GLY A 1 126 ? 3.834 19.297 1.174 1 76.94 126 GLY A CA 1
ATOM 980 C C . GLY A 1 126 ? 2.729 20.297 1.485 1 76.94 126 GLY A C 1
ATOM 981 O O . GLY A 1 126 ? 2.143 20.891 0.576 1 76.94 126 GLY A O 1
ATOM 982 N N . VAL A 1 127 ? 2.451 20.516 2.752 1 81.38 127 VAL A N 1
ATOM 983 C CA . VAL A 1 127 ? 1.305 21.328 3.141 1 81.38 127 VAL A CA 1
ATOM 984 C C . VAL A 1 127 ? 1.777 22.531 3.969 1 81.38 127 VAL A C 1
ATOM 986 O O . VAL A 1 127 ? 1.244 23.625 3.836 1 81.38 127 VAL A O 1
ATOM 989 N N . VAL A 1 128 ? 2.744 22.281 4.801 1 87.69 128 VAL A N 1
ATOM 990 C CA . VAL A 1 128 ? 3.262 23.344 5.66 1 87.69 128 VAL A CA 1
ATOM 991 C C . VAL A 1 128 ? 3.934 24.422 4.809 1 87.69 128 VAL A C 1
ATOM 993 O O . VAL A 1 128 ? 4.895 24.141 4.09 1 87.69 128 VAL A O 1
ATOM 996 N N . LYS A 1 129 ? 3.418 25.562 4.973 1 82.06 129 LYS A N 1
ATOM 997 C CA . LYS A 1 129 ? 3.943 26.688 4.203 1 82.06 129 LYS A CA 1
ATOM 998 C C . LYS A 1 129 ? 4.84 27.578 5.062 1 82.06 129 LYS A C 1
ATOM 1000 O O . LYS A 1 129 ? 4.676 27.625 6.281 1 82.06 129 LYS A O 1
ATOM 1005 N N . ASN A 1 130 ? 5.75 28.203 4.375 1 83.25 130 ASN A N 1
ATOM 1006 C CA . ASN A 1 130 ? 6.609 29.219 4.969 1 83.25 130 ASN A CA 1
ATOM 1007 C C . ASN A 1 130 ? 7.371 28.672 6.176 1 83.25 130 ASN A C 1
ATOM 1009 O O . ASN A 1 130 ? 7.562 29.375 7.164 1 83.25 130 ASN A O 1
ATOM 1013 N N . ASN A 1 131 ? 7.562 27.406 6.145 1 88.06 131 ASN A N 1
ATOM 1014 C CA . ASN A 1 131 ? 8.344 26.734 7.176 1 88.06 131 ASN A CA 1
ATOM 1015 C C . ASN A 1 131 ? 7.695 26.875 8.547 1 88.06 131 ASN A C 1
ATOM 1017 O O . ASN A 1 131 ? 8.391 27 9.562 1 88.06 131 ASN A O 1
ATOM 1021 N N . ASN A 1 132 ? 6.418 27.016 8.562 1 92.31 132 ASN A N 1
ATOM 1022 C CA . ASN A 1 132 ? 5.758 27.297 9.828 1 92.31 132 ASN A CA 1
ATOM 1023 C C . ASN A 1 132 ? 4.715 26.25 10.18 1 92.31 132 ASN A C 1
ATOM 1025 O O . ASN A 1 132 ? 3.543 26.391 9.82 1 92.31 132 ASN A O 1
ATOM 1029 N N . PRO A 1 133 ? 5.117 25.281 11.023 1 95.75 133 PRO A N 1
ATOM 1030 C CA . PRO A 1 133 ? 4.164 24.266 11.461 1 95.75 133 PRO A CA 1
ATOM 1031 C C . PRO A 1 133 ? 3.357 24.688 12.688 1 95.75 133 PRO A C 1
ATOM 1033 O O . PRO A 1 133 ? 2.508 23.922 13.156 1 95.75 133 PRO A O 1
ATOM 1036 N N . ALA A 1 134 ? 3.504 25.844 13.211 1 96.31 134 ALA A N 1
ATOM 1037 C CA . ALA A 1 134 ? 3.023 26.281 14.523 1 96.31 134 ALA A CA 1
ATOM 1038 C C . ALA A 1 134 ? 1.5 26.219 14.594 1 96.31 134 ALA A C 1
ATOM 1040 O O . ALA A 1 134 ? 0.938 25.719 15.57 1 96.31 134 ALA A O 1
ATOM 1041 N N . PRO A 1 135 ? 0.809 26.703 13.523 1 96.5 135 PRO A N 1
ATOM 1042 C CA . PRO A 1 135 ? -0.651 26.672 13.633 1 96.5 135 PRO A CA 1
ATOM 1043 C C . PRO A 1 135 ? -1.191 25.25 13.805 1 96.5 135 PRO A C 1
ATOM 1045 O O . PRO A 1 135 ? -2.145 25.031 14.555 1 96.5 135 PRO A O 1
ATOM 1048 N N . LEU A 1 136 ? -0.599 24.312 13.141 1 97.62 136 LEU A N 1
ATOM 1049 C CA . LEU A 1 136 ? -1.023 22.922 13.258 1 97.62 136 LEU A CA 1
ATOM 1050 C C . LEU A 1 136 ? -0.722 22.375 14.648 1 97.62 136 LEU A C 1
ATOM 1052 O O . LEU A 1 136 ? -1.556 21.688 15.242 1 97.62 136 LEU A O 1
ATOM 1056 N N . ILE A 1 137 ? 0.456 22.672 15.195 1 98.44 137 ILE A N 1
ATOM 1057 C CA . ILE A 1 137 ? 0.845 22.203 16.516 1 98.44 137 ILE A CA 1
ATOM 1058 C C . ILE A 1 137 ? -0.078 22.812 17.578 1 98.44 137 ILE A C 1
ATOM 1060 O O . ILE A 1 137 ? -0.534 22.109 18.484 1 98.44 137 ILE A O 1
ATOM 1064 N N . HIS A 1 138 ? -0.382 24.062 17.391 1 98 138 HIS A N 1
ATOM 1065 C CA . HIS A 1 138 ? -1.291 24.75 18.312 1 98 138 HIS A CA 1
ATOM 1066 C C . HIS A 1 138 ? -2.668 24.078 18.312 1 98 138 HIS A C 1
ATOM 1068 O O . HIS A 1 138 ? -3.225 23.797 19.375 1 98 138 HIS A O 1
ATOM 1074 N N . ASN A 1 139 ? -3.184 23.859 17.109 1 98.38 139 ASN A N 1
ATOM 1075 C CA . ASN A 1 139 ? -4.492 23.219 16.984 1 98.38 139 ASN A CA 1
ATOM 1076 C C . ASN A 1 139 ? -4.496 21.828 17.578 1 98.38 139 ASN A C 1
ATOM 1078 O O . ASN A 1 139 ? -5.418 21.453 18.312 1 98.38 139 ASN A O 1
ATOM 1082 N N . ALA A 1 140 ? -3.449 21.047 17.297 1 98.75 140 ALA A N 1
ATOM 1083 C CA . ALA A 1 140 ? -3.346 19.703 17.859 1 98.75 140 ALA A CA 1
ATOM 1084 C C . ALA A 1 140 ? -3.297 19.734 19.375 1 98.75 140 ALA A C 1
ATOM 1086 O O . ALA A 1 140 ? -3.953 18.938 20.047 1 98.75 140 ALA A O 1
ATOM 1087 N N . PHE A 1 141 ? -2.543 20.688 19.922 1 98.62 141 PHE A N 1
ATOM 1088 C CA . PHE A 1 141 ? -2.439 20.859 21.375 1 98.62 141 PHE A CA 1
ATOM 1089 C C . PHE A 1 141 ? -3.809 21.125 21.984 1 98.62 141 PHE A C 1
ATOM 1091 O O . PHE A 1 141 ? -4.16 20.531 23 1 98.62 141 PHE A O 1
ATOM 1098 N N . GLN A 1 142 ? -4.617 21.969 21.344 1 98.56 142 GLN A N 1
ATOM 1099 C CA . GLN A 1 142 ? -5.949 22.297 21.844 1 98.56 142 GLN A CA 1
ATOM 1100 C C . GLN A 1 142 ? -6.867 21.078 21.812 1 98.56 142 GLN A C 1
ATOM 1102 O O . GLN A 1 142 ? -7.727 20.906 22.672 1 98.56 142 GLN A O 1
ATOM 1107 N N . MET A 1 143 ? -6.676 20.219 20.859 1 98.81 143 MET A N 1
ATOM 1108 C CA . MET A 1 143 ? -7.539 19.062 20.656 1 98.81 143 MET A CA 1
ATOM 1109 C C . MET A 1 143 ? -7.238 17.969 21.688 1 98.81 143 MET A C 1
ATOM 1111 O O . MET A 1 143 ? -8.117 17.172 22.016 1 98.81 143 MET A O 1
ATOM 1115 N N . LEU A 1 144 ? -6.051 17.953 22.219 1 98.75 144 LEU A N 1
ATOM 1116 C CA . LEU A 1 144 ? -5.586 16.875 23.094 1 98.75 144 LEU A CA 1
ATOM 1117 C C . LEU A 1 144 ? -6.152 17.047 24.5 1 98.75 144 LEU A C 1
ATOM 1119 O O . LEU A 1 144 ? -6.234 18.172 25.016 1 98.75 144 LEU A O 1
ATOM 1123 N N . LYS A 1 145 ? -6.547 15.938 25.109 1 98 145 LYS A N 1
ATOM 1124 C CA . LYS A 1 145 ? -6.734 15.898 26.562 1 98 145 LYS A CA 1
ATOM 1125 C C . LYS A 1 145 ? -5.414 16.125 27.281 1 98 145 LYS A C 1
ATOM 1127 O O . LYS A 1 145 ? -4.34 15.859 26.734 1 98 145 LYS A O 1
ATOM 1132 N N . PRO A 1 146 ? -5.559 16.594 28.562 1 97.69 146 PRO A N 1
ATOM 1133 C CA . PRO A 1 146 ? -4.328 16.562 29.359 1 97.69 146 PRO A CA 1
ATOM 1134 C C . PRO A 1 146 ? -3.715 15.18 29.469 1 97.69 146 PRO A C 1
ATOM 1136 O O . PRO A 1 146 ? -4.438 14.195 29.641 1 97.69 146 PRO A O 1
ATOM 1139 N N . GLY A 1 147 ? -2.408 15.055 29.266 1 97.5 147 GLY A N 1
ATOM 1140 C CA . GLY A 1 147 ? -1.711 13.781 29.391 1 97.5 147 GLY A CA 1
ATOM 1141 C C . GLY A 1 147 ? -1.721 12.969 28.109 1 97.5 147 GLY A C 1
ATOM 1142 O O . GLY A 1 147 ? -1.221 11.844 28.078 1 97.5 147 GLY A O 1
ATOM 1143 N N . SER A 1 148 ? -2.215 13.609 27.016 1 98.19 148 SER A N 1
ATOM 1144 C CA . SER A 1 148 ? -2.395 12.867 25.781 1 98.19 148 SER A CA 1
ATOM 1145 C C . SER A 1 148 ? -1.318 13.227 24.766 1 98.19 148 SER A C 1
ATOM 1147 O O . SER A 1 148 ? -0.42 14.023 25.047 1 98.19 148 SER A O 1
ATOM 1149 N N . TYR A 1 149 ? -1.369 12.602 23.547 1 98.81 149 TYR A N 1
ATOM 1150 C CA . TYR A 1 149 ? -0.149 12.562 22.75 1 98.81 149 TYR A CA 1
ATOM 1151 C C . TYR A 1 149 ? -0.379 13.164 21.375 1 98.81 149 TYR A C 1
ATOM 1153 O O . TYR A 1 149 ? -1.44 12.977 20.781 1 98.81 149 TYR A O 1
ATOM 1161 N N . LEU A 1 150 ? 0.672 13.883 20.906 1 98.94 150 LEU A N 1
ATOM 1162 C CA . LEU A 1 150 ? 0.817 14.234 19.5 1 98.94 150 LEU A CA 1
ATOM 1163 C C . LEU A 1 150 ? 1.913 13.398 18.844 1 98.94 150 LEU A C 1
ATOM 1165 O O . LEU A 1 150 ? 3.059 13.406 19.297 1 98.94 150 LEU A O 1
ATOM 1169 N N . GLN A 1 151 ? 1.574 12.602 17.844 1 98.88 151 GLN A N 1
ATOM 1170 C CA . GLN A 1 151 ? 2.504 11.805 17.047 1 98.88 151 GLN A CA 1
ATOM 1171 C C . GLN A 1 151 ? 2.619 12.344 15.633 1 98.88 151 GLN A C 1
ATOM 1173 O O . GLN A 1 151 ? 1.63 12.391 14.898 1 98.88 151 GLN A O 1
ATOM 1178 N N . TRP A 1 152 ? 3.85 12.758 15.234 1 98.69 152 TRP A N 1
ATOM 1179 C CA . TRP A 1 152 ? 4.055 13.383 13.938 1 98.69 152 TRP A CA 1
ATOM 1180 C C . TRP A 1 152 ? 5.234 12.742 13.203 1 98.69 152 TRP A C 1
ATOM 1182 O O . TRP A 1 152 ? 6.355 12.719 13.727 1 98.69 152 TRP A O 1
ATOM 1192 N N . HIS A 1 153 ? 4.977 12.164 11.992 1 97.88 153 HIS A N 1
ATOM 1193 C CA . HIS A 1 153 ? 5.984 11.531 11.148 1 97.88 153 HIS A CA 1
ATOM 1194 C C . HIS A 1 153 ? 6.199 12.32 9.859 1 97.88 153 HIS A C 1
ATOM 1196 O O . HIS A 1 153 ? 5.238 12.742 9.211 1 97.88 153 HIS A O 1
ATOM 1202 N N . GLU A 1 154 ? 7.492 12.539 9.445 1 96.25 154 GLU A N 1
ATOM 1203 C CA . GLU A 1 154 ? 7.785 13.305 8.234 1 96.25 154 GLU A CA 1
ATOM 1204 C C . GLU A 1 154 ? 8.969 12.703 7.477 1 96.25 154 GLU A C 1
ATOM 1206 O O . GLU A 1 154 ? 9.828 12.055 8.07 1 96.25 154 GLU A O 1
ATOM 1211 N N . PHE A 1 155 ? 8.945 12.938 6.148 1 92.5 155 PHE A N 1
ATOM 1212 C CA . PHE A 1 155 ? 10.156 12.875 5.348 1 92.5 155 PHE A CA 1
ATOM 1213 C C . PHE A 1 155 ? 10.875 14.227 5.348 1 92.5 155 PHE A C 1
ATOM 1215 O O . PHE A 1 155 ? 10.242 15.273 5.18 1 92.5 155 PHE A O 1
ATOM 1222 N N . ASP A 1 156 ? 12.148 14.195 5.543 1 91.5 156 ASP A N 1
ATOM 1223 C CA . ASP A 1 156 ? 12.906 15.438 5.477 1 91.5 156 ASP A CA 1
ATOM 1224 C C . ASP A 1 156 ? 13.43 15.688 4.066 1 91.5 156 ASP A C 1
ATOM 1226 O O . ASP A 1 156 ? 14.539 15.258 3.727 1 91.5 156 ASP A O 1
ATOM 1230 N N . GLY A 1 157 ? 12.695 16.453 3.354 1 84.12 157 GLY A N 1
ATOM 1231 C CA . GLY A 1 157 ? 13.086 16.781 1.991 1 84.12 157 GLY A CA 1
ATOM 1232 C C . GLY A 1 157 ? 14.453 17.438 1.902 1 84.12 157 GLY A C 1
ATOM 1233 O O . GLY A 1 157 ? 15.141 17.328 0.885 1 84.12 157 GLY A O 1
ATOM 1234 N N . GLY A 1 158 ? 14.875 18.109 2.893 1 84.31 158 GLY A N 1
ATOM 1235 C CA . GLY A 1 158 ? 16.172 18.781 2.91 1 84.31 158 GLY A CA 1
ATOM 1236 C C . GLY A 1 158 ? 17.344 17.812 2.889 1 84.31 158 GLY A C 1
ATOM 1237 O O . GLY A 1 158 ? 18.453 18.203 2.529 1 84.31 158 GLY A O 1
ATOM 1238 N N . THR A 1 159 ? 17.078 16.625 3.178 1 89.88 159 THR A N 1
ATOM 1239 C CA . THR A 1 159 ? 18.141 15.617 3.203 1 89.88 159 THR A CA 1
ATOM 1240 C C . THR A 1 159 ? 18.062 14.719 1.972 1 89.88 159 THR A C 1
ATOM 1242 O O . THR A 1 159 ? 18.766 13.719 1.882 1 89.88 159 THR A O 1
ATOM 1245 N N . GLY A 1 160 ? 17.188 15.055 1.116 1 89 160 GLY A N 1
ATOM 1246 C CA . GLY A 1 160 ? 16.984 14.219 -0.057 1 89 160 GLY A CA 1
ATOM 1247 C C . GLY A 1 160 ? 18.25 14.047 -0.893 1 89 160 GLY A C 1
ATOM 1248 O O . GLY A 1 160 ? 18.984 15.016 -1.125 1 89 160 GLY A O 1
ATOM 1249 N N . LYS A 1 161 ? 18.453 12.789 -1.362 1 89.88 161 LYS A N 1
ATOM 1250 C CA . LYS A 1 161 ? 19.609 12.508 -2.211 1 89.88 161 LYS A CA 1
ATOM 1251 C C . LYS A 1 161 ? 19.406 11.203 -2.982 1 89.88 161 LYS A C 1
ATOM 1253 O O . LYS A 1 161 ? 18.594 10.359 -2.596 1 89.88 161 LYS A O 1
ATOM 1258 N N . GLY A 1 162 ? 20.141 11.141 -4.031 1 91.12 162 GLY A N 1
ATOM 1259 C CA . GLY A 1 162 ? 20.312 9.852 -4.684 1 91.12 162 GLY A CA 1
ATOM 1260 C C . GLY A 1 162 ? 21.359 8.969 -4.02 1 91.12 162 GLY A C 1
ATOM 1261 O O . GLY A 1 162 ? 22.344 9.477 -3.492 1 91.12 162 GLY A O 1
ATOM 1262 N N . VAL A 1 163 ? 21.094 7.695 -4.02 1 92.69 163 VAL A N 1
ATOM 1263 C CA . VAL A 1 163 ? 22.047 6.77 -3.418 1 92.69 163 VAL A CA 1
ATOM 1264 C C . VAL A 1 163 ? 22.203 5.535 -4.305 1 92.69 163 VAL A C 1
ATOM 1266 O O . VAL A 1 163 ? 21.219 5.047 -4.871 1 92.69 163 VAL A O 1
ATOM 1269 N N . ALA A 1 164 ? 23.438 5.121 -4.453 1 92.44 164 ALA A N 1
ATOM 1270 C CA . ALA A 1 164 ? 23.703 3.871 -5.156 1 92.44 164 ALA A CA 1
ATOM 1271 C C . ALA A 1 164 ? 23.188 2.674 -4.363 1 92.44 164 ALA A C 1
ATOM 1273 O O . ALA A 1 164 ? 22.953 2.779 -3.158 1 92.44 164 ALA A O 1
ATOM 1274 N N . PRO A 1 165 ? 22.984 1.59 -5.051 1 91.69 165 PRO A N 1
ATOM 1275 C CA . PRO A 1 165 ? 22.484 0.416 -4.328 1 91.69 165 PRO A CA 1
ATOM 1276 C C . PRO A 1 165 ? 23.516 -0.158 -3.355 1 91.69 165 PRO A C 1
ATOM 1278 O O . PRO A 1 165 ? 24.719 0.028 -3.547 1 91.69 165 PRO A O 1
ATOM 1281 N N . GLY A 1 166 ? 23 -0.845 -2.312 1 88.94 166 GLY A N 1
ATOM 1282 C CA . GLY A 1 166 ? 23.859 -1.537 -1.369 1 88.94 166 GLY A CA 1
ATOM 1283 C C . GLY A 1 166 ? 24.156 -0.725 -0.124 1 88.94 166 GLY A C 1
ATOM 1284 O O . GLY A 1 166 ? 23.531 0.305 0.118 1 88.94 166 GLY A O 1
ATOM 1285 N N . ASP A 1 167 ? 25.047 -1.244 0.709 1 79.19 167 ASP A N 1
ATOM 1286 C CA . ASP A 1 167 ? 25.344 -0.699 2.033 1 79.19 167 ASP A CA 1
ATOM 1287 C C . ASP A 1 167 ? 26.312 0.478 1.943 1 79.19 167 ASP A C 1
ATOM 1289 O O . ASP A 1 167 ? 26.25 1.405 2.752 1 79.19 167 ASP A O 1
ATOM 1293 N N . ASP A 1 168 ? 27.266 0.328 1.053 1 73.12 168 ASP A N 1
ATOM 1294 C CA . ASP A 1 168 ? 28.266 1.375 0.931 1 73.12 168 ASP A CA 1
ATOM 1295 C C . ASP A 1 168 ? 28.234 2.02 -0.453 1 73.12 168 ASP A C 1
ATOM 1297 O O . ASP A 1 168 ? 28.984 1.626 -1.35 1 73.12 168 ASP A O 1
ATOM 1301 N N . PRO A 1 169 ? 27.406 2.965 -0.575 1 64.75 169 PRO A N 1
ATOM 1302 C CA . PRO A 1 169 ? 27.203 3.553 -1.902 1 64.75 169 PRO A CA 1
ATOM 1303 C C . PRO A 1 169 ? 28.375 4.426 -2.344 1 64.75 169 PRO A C 1
ATOM 1305 O O . PRO A 1 169 ? 28.516 4.715 -3.533 1 64.75 169 PRO A O 1
ATOM 1308 N N . THR A 1 170 ? 29.234 4.75 -1.481 1 66.19 170 THR A N 1
ATOM 1309 C CA . THR A 1 170 ? 30.359 5.621 -1.817 1 66.19 170 THR A CA 1
ATOM 1310 C C . THR A 1 170 ? 31.312 4.914 -2.762 1 66.19 170 THR A C 1
ATOM 1312 O O . THR A 1 170 ? 31.969 5.559 -3.586 1 66.19 170 THR A O 1
ATOM 1315 N N . GLY A 1 171 ? 31.219 3.609 -2.715 1 67.81 171 GLY A N 1
ATOM 1316 C CA . GLY A 1 171 ? 32.125 2.881 -3.576 1 67.81 171 GLY A CA 1
ATOM 1317 C C . GLY A 1 171 ? 31.484 2.379 -4.852 1 67.81 171 GLY A C 1
ATOM 1318 O O . GLY A 1 171 ? 32.125 1.688 -5.648 1 67.81 171 GLY A O 1
ATOM 1319 N N . SER A 1 172 ? 30.375 2.869 -5.09 1 75 172 SER A N 1
ATOM 1320 C CA . SER A 1 172 ? 29.641 2.33 -6.234 1 75 172 SER A CA 1
ATOM 1321 C C . SER A 1 172 ? 30.078 3.014 -7.531 1 75 172 SER A C 1
ATOM 1323 O O . SER A 1 172 ? 30.375 4.211 -7.539 1 75 172 SER A O 1
ATOM 1325 N N . ARG A 1 173 ? 30.109 2.27 -8.547 1 78.75 173 ARG A N 1
ATOM 1326 C CA . ARG A 1 173 ? 30.453 2.781 -9.875 1 78.75 173 ARG A CA 1
ATOM 1327 C C . ARG A 1 173 ? 29.219 3.307 -10.586 1 78.75 173 ARG A C 1
ATOM 1329 O O . ARG A 1 173 ? 29.312 3.936 -11.641 1 78.75 173 ARG A O 1
ATOM 1336 N N . THR A 1 174 ? 28.172 3.084 -9.93 1 84.75 174 THR A N 1
ATOM 1337 C CA . THR A 1 174 ? 26.938 3.547 -10.562 1 84.75 174 THR A CA 1
ATOM 1338 C C . THR A 1 174 ? 26.75 5.047 -10.352 1 84.75 174 THR A C 1
ATOM 1340 O O . THR A 1 174 ? 26.844 5.535 -9.219 1 84.75 174 THR A O 1
ATOM 1343 N N . SER A 1 175 ? 26.594 5.785 -11.477 1 89.69 175 SER A N 1
ATOM 1344 C CA . SER A 1 175 ? 26.344 7.219 -11.375 1 89.69 175 SER A CA 1
ATOM 1345 C C . SER A 1 175 ? 25 7.516 -10.75 1 89.69 175 SER A C 1
ATOM 1347 O O . SER A 1 175 ? 24.016 6.824 -11.031 1 89.69 175 SER A O 1
ATOM 1349 N N . ILE A 1 176 ? 25.016 8.547 -9.914 1 91.88 176 ILE A N 1
ATOM 1350 C CA . ILE A 1 176 ? 23.766 8.992 -9.312 1 91.88 176 ILE A CA 1
ATOM 1351 C C . ILE A 1 176 ? 23.484 10.438 -9.727 1 91.88 176 ILE A C 1
ATOM 1353 O O . ILE A 1 176 ? 22.625 11.094 -9.133 1 91.88 176 ILE A O 1
ATOM 1357 N N . ALA A 1 177 ? 24.188 10.992 -10.672 1 91.44 177 ALA A N 1
ATOM 1358 C CA . ALA A 1 177 ? 24.172 12.414 -10.992 1 91.44 177 ALA A CA 1
ATOM 1359 C C . ALA A 1 177 ? 22.812 12.859 -11.492 1 91.44 177 ALA A C 1
ATOM 1361 O O . ALA A 1 177 ? 22.266 13.867 -11.031 1 91.44 177 ALA A O 1
ATOM 1362 N N . ALA A 1 178 ? 22.219 12.141 -12.406 1 87.62 178 ALA A N 1
ATOM 1363 C CA . ALA A 1 178 ? 20.922 12.508 -12.977 1 87.62 178 ALA A CA 1
ATOM 1364 C C . ALA A 1 178 ? 19.812 12.398 -11.938 1 87.62 178 ALA A C 1
ATOM 1366 O O . ALA A 1 178 ? 18.906 13.242 -11.891 1 87.62 178 ALA A O 1
ATOM 1367 N N . THR A 1 179 ? 19.875 11.344 -11.18 1 87.44 179 THR A N 1
ATOM 1368 C CA . THR A 1 179 ? 18.906 11.148 -10.117 1 87.44 179 THR A CA 1
ATOM 1369 C C . THR A 1 179 ? 18.953 12.297 -9.109 1 87.44 179 THR A C 1
ATOM 1371 O O . THR A 1 179 ? 17.922 12.852 -8.727 1 87.44 179 THR A O 1
ATOM 1374 N N . ASN A 1 180 ? 20.109 12.672 -8.766 1 89.5 180 ASN A N 1
ATOM 1375 C CA . ASN A 1 180 ? 20.266 13.781 -7.832 1 89.5 180 ASN A CA 1
ATOM 1376 C C . ASN A 1 180 ? 19.781 15.102 -8.438 1 89.5 180 ASN A C 1
ATOM 1378 O O . ASN A 1 180 ? 19.109 15.891 -7.758 1 89.5 180 ASN A O 1
ATOM 1382 N N . GLU A 1 181 ? 20.109 15.289 -9.586 1 85.88 181 GLU A N 1
ATOM 1383 C CA . GLU A 1 181 ? 19.672 16.516 -10.258 1 85.88 181 GLU A CA 1
ATOM 1384 C C . GLU A 1 181 ? 18.156 16.578 -10.352 1 85.88 181 GLU A C 1
ATOM 1386 O O . GLU A 1 181 ? 17.562 17.641 -10.172 1 85.88 181 GLU A O 1
ATOM 1391 N N . LEU A 1 182 ? 17.609 15.453 -10.672 1 82.75 182 LEU A N 1
ATOM 1392 C CA . LEU A 1 182 ? 16.156 15.383 -10.742 1 82.75 182 LEU A CA 1
ATOM 1393 C C . LEU A 1 182 ? 15.516 15.742 -9.406 1 82.75 182 LEU A C 1
ATOM 1395 O O . LEU A 1 182 ? 14.539 16.5 -9.352 1 82.75 182 LEU A O 1
ATOM 1399 N N . LEU A 1 183 ? 16.062 15.219 -8.422 1 83.81 183 LEU A N 1
ATOM 1400 C CA . LEU A 1 183 ? 15.539 15.469 -7.086 1 83.81 183 LEU A CA 1
ATOM 1401 C C . LEU A 1 183 ? 15.68 16.938 -6.711 1 83.81 183 LEU A C 1
ATOM 1403 O O . LEU A 1 183 ? 14.734 17.547 -6.215 1 83.81 183 LEU A O 1
ATOM 1407 N N . VAL A 1 184 ? 16.797 17.469 -6.953 1 81.69 184 VAL A N 1
ATOM 1408 C CA . VAL A 1 184 ? 17.062 18.859 -6.609 1 81.69 184 VAL A CA 1
ATOM 1409 C C . VAL A 1 184 ? 16.109 19.766 -7.379 1 81.69 184 VAL A C 1
ATOM 1411 O O . VAL A 1 184 ? 15.539 20.703 -6.805 1 81.69 184 VAL A O 1
ATOM 1414 N N . ASN A 1 185 ? 15.953 19.438 -8.594 1 78.12 185 ASN A N 1
ATOM 1415 C CA . ASN A 1 185 ? 15.055 20.234 -9.414 1 78.12 185 ASN A CA 1
ATOM 1416 C C . ASN A 1 185 ? 13.617 20.172 -8.906 1 78.12 185 ASN A C 1
ATOM 1418 O O . ASN A 1 185 ? 12.906 21.188 -8.891 1 78.12 185 ASN A O 1
ATOM 1422 N N . ALA A 1 186 ? 13.25 19 -8.578 1 76.12 186 ALA A N 1
ATOM 1423 C CA . ALA A 1 186 ? 11.891 18.812 -8.078 1 76.12 186 ALA A CA 1
ATOM 1424 C C . ALA A 1 186 ? 11.688 19.594 -6.773 1 76.12 186 ALA A C 1
ATOM 1426 O O . ALA A 1 186 ? 10.672 20.266 -6.598 1 76.12 186 ALA A O 1
ATOM 1427 N N . LEU A 1 187 ? 12.617 19.5 -5.914 1 77.31 187 LEU A N 1
ATOM 1428 C CA . LEU A 1 187 ? 12.516 20.172 -4.625 1 77.31 187 LEU A CA 1
ATOM 1429 C C . LEU A 1 187 ? 12.547 21.688 -4.793 1 77.31 187 LEU A C 1
ATOM 1431 O O . LEU A 1 187 ? 11.773 22.391 -4.152 1 77.31 187 LEU A O 1
ATOM 1435 N N . ASP A 1 188 ? 13.352 22.094 -5.695 1 77.12 188 ASP A N 1
ATOM 1436 C CA . ASP A 1 188 ? 13.422 23.531 -5.969 1 77.12 188 ASP A CA 1
ATOM 1437 C C . ASP A 1 188 ? 12.125 24.031 -6.59 1 77.12 188 ASP A C 1
ATOM 1439 O O . ASP A 1 188 ? 11.656 25.125 -6.262 1 77.12 188 ASP A O 1
ATOM 1443 N N . SER A 1 189 ? 11.625 23.281 -7.477 1 73.81 189 SER A N 1
ATOM 1444 C CA . SER A 1 189 ? 10.375 23.656 -8.125 1 73.81 189 SER A CA 1
ATOM 1445 C C . SER A 1 189 ? 9.234 23.75 -7.117 1 73.81 189 SER A C 1
ATOM 1447 O O . SER A 1 189 ? 8.375 24.625 -7.207 1 73.81 189 SER A O 1
ATOM 1449 N N . SER A 1 190 ? 9.25 22.75 -6.195 1 73.12 190 SER A N 1
ATOM 1450 C CA . SER A 1 190 ? 8.211 22.766 -5.168 1 73.12 190 SER A CA 1
ATOM 1451 C C . SER A 1 190 ? 8.344 23.984 -4.27 1 73.12 190 SER A C 1
ATOM 1453 O O . SER A 1 190 ? 7.336 24.562 -3.861 1 73.12 190 SER A O 1
ATOM 1455 N N . LEU A 1 191 ? 9.516 24.328 -3.957 1 73.31 191 LEU A N 1
ATOM 1456 C CA . LEU A 1 191 ? 9.766 25.516 -3.164 1 73.31 191 LEU A CA 1
ATOM 1457 C C . LEU A 1 191 ? 9.266 26.766 -3.887 1 73.31 191 LEU A C 1
ATOM 1459 O O . LEU A 1 191 ? 8.531 27.578 -3.305 1 73.31 191 LEU A O 1
ATOM 1463 N N . LYS A 1 192 ? 9.609 26.844 -5.121 1 72.38 192 LYS A N 1
ATOM 1464 C CA . LYS A 1 192 ? 9.281 28.047 -5.891 1 72.38 192 LYS A CA 1
ATOM 1465 C C . LYS A 1 192 ? 7.785 28.109 -6.195 1 72.38 192 LYS A C 1
ATOM 1467 O O . LYS A 1 192 ? 7.172 29.172 -6.09 1 72.38 192 LYS A O 1
ATOM 1472 N N . ALA A 1 193 ? 7.301 26.938 -6.547 1 69.38 193 ALA A N 1
ATOM 1473 C CA . ALA A 1 193 ? 5.922 26.906 -7.035 1 69.38 193 ALA A CA 1
ATOM 1474 C C . ALA A 1 193 ? 4.93 26.859 -5.879 1 69.38 193 ALA A C 1
ATOM 1476 O O . ALA A 1 193 ? 3.826 27.391 -5.977 1 69.38 193 ALA A O 1
ATOM 1477 N N . MET A 1 194 ? 5.344 26.297 -4.77 1 72.56 194 MET A N 1
ATOM 1478 C CA . MET A 1 194 ? 4.359 25.984 -3.734 1 72.56 194 MET A CA 1
ATOM 1479 C C . MET A 1 194 ? 4.789 26.578 -2.391 1 72.56 194 MET A C 1
ATOM 1481 O O . MET A 1 194 ? 4.059 26.469 -1.402 1 72.56 194 MET A O 1
ATOM 1485 N N . GLY A 1 195 ? 5.938 27.188 -2.361 1 74.56 195 GLY A N 1
ATOM 1486 C CA . GLY A 1 195 ? 6.414 27.75 -1.109 1 74.56 195 GLY A CA 1
ATOM 1487 C C . GLY A 1 195 ? 6.762 26.703 -0.075 1 74.56 195 GLY A C 1
ATOM 1488 O O . GLY A 1 195 ? 6.668 26.953 1.129 1 74.56 195 GLY A O 1
ATOM 1489 N N . LEU A 1 196 ? 7.066 25.562 -0.579 1 76.38 196 LEU A N 1
ATOM 1490 C CA . LEU A 1 196 ? 7.391 24.484 0.332 1 76.38 196 LEU A CA 1
ATOM 1491 C C . LEU A 1 196 ? 8.852 24.547 0.769 1 76.38 196 LEU A C 1
ATOM 1493 O O . LEU A 1 196 ? 9.75 24.609 -0.07 1 76.38 196 LEU A O 1
ATOM 1497 N N . GLU A 1 197 ? 9.031 24.766 2.078 1 82.5 197 GLU A N 1
ATOM 1498 C CA . GLU A 1 197 ? 10.336 24.703 2.721 1 82.5 197 GLU A CA 1
ATOM 1499 C C . GLU A 1 197 ? 10.43 23.531 3.684 1 82.5 197 GLU A C 1
ATOM 1501 O O . GLU A 1 197 ? 9.406 23.016 4.148 1 82.5 197 GLU A O 1
ATOM 1506 N N . TYR A 1 198 ? 11.672 23.109 3.957 1 85.44 198 TYR A N 1
ATOM 1507 C CA . TYR A 1 198 ? 11.789 21.828 4.648 1 85.44 198 TYR A CA 1
ATOM 1508 C C . TYR A 1 198 ? 12.57 21.984 5.949 1 85.44 198 TYR A C 1
ATOM 1510 O O . TYR A 1 198 ? 12.695 21.031 6.723 1 85.44 198 TYR A O 1
ATOM 1518 N N . SER A 1 199 ? 12.992 23.188 6.242 1 87.38 199 SER A N 1
ATOM 1519 C CA . SER A 1 199 ? 13.867 23.375 7.398 1 87.38 199 SER A CA 1
ATOM 1520 C C . SER A 1 199 ? 13.109 23.156 8.703 1 87.38 199 SER A C 1
ATOM 1522 O O . SER A 1 199 ? 13.711 22.781 9.719 1 87.38 199 SER A O 1
ATOM 1524 N N . TRP A 1 200 ? 11.828 23.359 8.664 1 92.88 200 TRP A N 1
ATOM 1525 C CA . TRP A 1 200 ? 11.031 23.188 9.883 1 92.88 200 TRP A CA 1
ATOM 1526 C C . TRP A 1 200 ? 11.055 21.75 10.359 1 92.88 200 TRP A C 1
ATOM 1528 O O . TRP A 1 200 ? 10.852 21.469 11.547 1 92.88 200 TRP A O 1
ATOM 1538 N N . ILE A 1 201 ? 11.289 20.797 9.516 1 93.69 201 ILE A N 1
ATOM 1539 C CA . ILE A 1 201 ? 11.195 19.375 9.828 1 93.69 201 ILE A CA 1
ATOM 1540 C C . ILE A 1 201 ? 12.258 19 10.859 1 93.69 201 ILE A C 1
ATOM 1542 O O . ILE A 1 201 ? 11.961 18.328 11.852 1 93.69 201 ILE A O 1
ATOM 1546 N N . GLY A 1 202 ? 13.477 19.484 10.664 1 92.69 202 GLY A N 1
ATOM 1547 C CA . GLY A 1 202 ? 14.547 19.219 11.617 1 92.69 202 GLY A CA 1
ATOM 1548 C C . GLY A 1 202 ? 14.312 19.859 12.969 1 92.69 202 GLY A C 1
ATOM 1549 O O . GLY A 1 202 ? 14.945 19.484 13.961 1 92.69 202 GLY A O 1
ATOM 1550 N N . ASN A 1 203 ? 13.383 20.766 13.062 1 94.75 203 ASN A N 1
ATOM 1551 C CA . ASN A 1 203 ? 13.109 21.5 14.289 1 94.75 203 ASN A CA 1
ATOM 1552 C C . ASN A 1 203 ? 11.758 21.109 14.883 1 94.75 203 ASN A C 1
ATOM 1554 O O . ASN A 1 203 ? 11.234 21.812 15.75 1 94.75 203 ASN A O 1
ATOM 1558 N N . LEU A 1 204 ? 11.203 20.094 14.43 1 97.12 204 LEU A N 1
ATOM 1559 C CA . LEU A 1 204 ? 9.852 19.719 14.836 1 97.12 204 LEU A CA 1
ATOM 1560 C C . LEU A 1 204 ? 9.781 19.469 16.344 1 97.12 204 LEU A C 1
ATOM 1562 O O . LEU A 1 204 ? 8.852 19.922 17 1 97.12 204 LEU A O 1
ATOM 1566 N N . GLY A 1 205 ? 10.758 18.781 16.922 1 97.81 205 GLY A N 1
ATOM 1567 C CA . GLY A 1 205 ? 10.805 18.594 18.359 1 97.81 205 GLY A CA 1
ATOM 1568 C C . GLY A 1 205 ? 10.852 19.891 19.141 1 97.81 205 GLY A C 1
ATOM 1569 O O . GLY A 1 205 ? 10.148 20.047 20.141 1 97.81 205 GLY A O 1
ATOM 1570 N N . LYS A 1 206 ? 11.672 20.75 18.688 1 97.69 206 LYS A N 1
ATOM 1571 C CA . LYS A 1 206 ? 11.766 22.062 19.312 1 97.69 206 LYS A CA 1
ATOM 1572 C C . LYS A 1 206 ? 10.43 22.812 19.234 1 97.69 206 LYS A C 1
ATOM 1574 O O . LYS A 1 206 ? 10.023 23.469 20.203 1 97.69 206 LYS A O 1
ATOM 1579 N N . ASN A 1 207 ? 9.82 22.719 18.078 1 97.75 207 ASN A N 1
ATOM 1580 C CA . ASN A 1 207 ? 8.516 23.359 17.922 1 97.75 207 ASN A CA 1
ATOM 1581 C C . ASN A 1 207 ? 7.488 22.781 18.891 1 97.75 207 ASN A C 1
ATOM 1583 O O . ASN A 1 207 ? 6.656 23.516 19.422 1 97.75 207 ASN A O 1
ATOM 1587 N N . PHE A 1 208 ? 7.539 21.406 19.109 1 98.56 208 PHE A N 1
ATOM 1588 C CA . PHE A 1 208 ? 6.672 20.781 20.109 1 98.56 208 PHE A CA 1
ATOM 1589 C C . PHE A 1 208 ? 6.871 21.406 21.469 1 98.56 208 PHE A C 1
ATOM 1591 O O . PHE A 1 208 ? 5.906 21.828 22.109 1 98.56 208 PHE A O 1
ATOM 1598 N N . GLN A 1 209 ? 8.117 21.578 21.891 1 98.25 209 GLN A N 1
ATOM 1599 C CA . GLN A 1 209 ? 8.453 22.141 23.203 1 98.25 209 GLN A CA 1
ATOM 1600 C C . GLN A 1 209 ? 7.957 23.578 23.328 1 98.25 209 GLN A C 1
ATOM 1602 O O . GLN A 1 209 ? 7.41 23.969 24.359 1 98.25 209 GLN A O 1
ATOM 1607 N N . GLU A 1 210 ? 8.141 24.297 22.312 1 97.88 210 GLU A N 1
ATOM 1608 C CA . GLU A 1 210 ? 7.754 25.703 22.312 1 97.88 210 GLU A CA 1
ATOM 1609 C C . GLU A 1 210 ? 6.246 25.859 22.453 1 97.88 210 GLU A C 1
ATOM 1611 O O . GLU A 1 210 ? 5.762 26.906 22.875 1 97.88 210 GLU A O 1
ATOM 1616 N N . HIS A 1 211 ? 5.531 24.812 22.141 1 98 211 HIS A N 1
ATOM 1617 C CA . HIS A 1 211 ? 4.078 24.875 22.234 1 98 211 HIS A CA 1
ATOM 1618 C C . HIS A 1 211 ? 3.572 24.141 23.469 1 98 211 HIS A C 1
ATOM 1620 O O . HIS A 1 211 ? 2.379 23.859 23.578 1 98 211 HIS A O 1
ATOM 1626 N N . GLY A 1 212 ? 4.457 23.75 24.312 1 98.19 212 GLY A N 1
ATOM 1627 C CA . GLY A 1 212 ? 4.066 23.25 25.625 1 98.19 212 GLY A CA 1
ATOM 1628 C C . GLY A 1 212 ? 4.039 21.734 25.703 1 98.19 212 GLY A C 1
ATOM 1629 O O . GLY A 1 212 ? 3.68 21.172 26.75 1 98.19 212 GLY A O 1
ATOM 1630 N N . LEU A 1 213 ? 4.445 21.062 24.656 1 98.75 213 LEU A N 1
ATOM 1631 C CA . LEU A 1 213 ? 4.484 19.609 24.688 1 98.75 213 LEU A CA 1
ATOM 1632 C C . LEU A 1 213 ? 5.801 19.109 25.266 1 98.75 213 LEU A C 1
ATOM 1634 O O . LEU A 1 213 ? 6.859 19.688 25 1 98.75 213 LEU A O 1
ATOM 1638 N N . GLU A 1 214 ? 5.711 18.078 26.047 1 98.56 214 GLU A N 1
ATOM 1639 C CA . GLU A 1 214 ? 6.902 17.344 26.453 1 98.56 214 GLU A CA 1
ATOM 1640 C C . GLU A 1 214 ? 7.332 16.344 25.391 1 98.56 214 GLU A C 1
ATOM 1642 O O . GLU A 1 214 ? 6.609 15.391 25.094 1 98.56 214 GLU A O 1
ATOM 1647 N N . VAL A 1 215 ? 8.516 16.484 24.906 1 98.56 215 VAL A N 1
ATOM 1648 C CA . VAL A 1 215 ? 8.984 15.625 23.828 1 98.56 215 VAL A CA 1
ATOM 1649 C C . VAL A 1 215 ? 9.414 14.273 24.391 1 98.56 215 VAL A C 1
ATOM 1651 O O . VAL A 1 215 ? 10.336 14.203 25.203 1 98.56 215 VAL A O 1
ATOM 1654 N N . ILE A 1 216 ? 8.758 13.266 23.906 1 98 216 ILE A N 1
ATOM 1655 C CA . ILE A 1 216 ? 9.039 11.898 24.328 1 98 216 ILE A CA 1
ATOM 1656 C C . ILE A 1 216 ? 10.016 11.242 23.359 1 98 216 ILE A C 1
ATOM 1658 O O . ILE A 1 216 ? 10.828 10.406 23.75 1 98 216 ILE A O 1
ATOM 1662 N N . GLU A 1 217 ? 9.867 11.539 22.125 1 98.06 217 GLU A N 1
ATOM 1663 C CA . GLU A 1 217 ? 10.711 11.031 21.047 1 98.06 217 GLU A CA 1
ATOM 1664 C C . GLU A 1 217 ? 10.953 12.102 19.984 1 98.06 217 GLU A C 1
ATOM 1666 O O . GLU A 1 217 ? 10.039 12.844 19.625 1 98.06 217 GLU A O 1
ATOM 1671 N N . ASP A 1 218 ? 12.094 12.289 19.641 1 98.12 218 ASP A N 1
ATOM 1672 C CA . ASP A 1 218 ? 12.555 13.031 18.469 1 98.12 218 ASP A CA 1
ATOM 1673 C C . ASP A 1 218 ? 13.688 12.297 17.75 1 98.12 218 ASP A C 1
ATOM 1675 O O . ASP A 1 218 ? 14.867 12.562 18.016 1 98.12 218 ASP A O 1
ATOM 1679 N N . LYS A 1 219 ? 13.281 11.469 16.797 1 97.56 219 LYS A N 1
ATOM 1680 C CA . LYS A 1 219 ? 14.242 10.531 16.219 1 97.56 219 LYS A CA 1
ATOM 1681 C C . LYS A 1 219 ? 14.312 10.695 14.703 1 97.56 219 LYS A C 1
ATOM 1683 O O . LYS A 1 219 ? 13.289 10.812 14.031 1 97.56 219 LYS A O 1
ATOM 1688 N N . ARG A 1 220 ? 15.5 10.789 14.25 1 96.62 220 ARG A N 1
ATOM 1689 C CA . ARG A 1 220 ? 15.812 10.781 12.82 1 96.62 220 ARG A CA 1
ATOM 1690 C C . ARG A 1 220 ? 16.406 9.438 12.406 1 96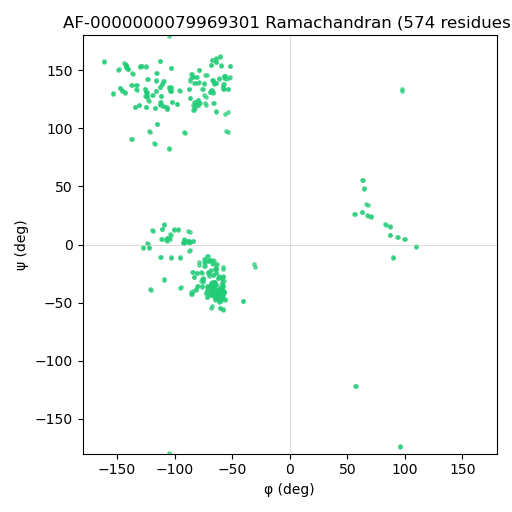.62 220 ARG A C 1
ATOM 1692 O O . ARG A 1 220 ? 17.25 8.883 13.117 1 96.62 220 ARG A O 1
ATOM 1699 N N . MET A 1 221 ? 15.945 8.914 11.297 1 96.5 221 MET A N 1
ATOM 1700 C CA . MET A 1 221 ? 16.453 7.621 10.852 1 96.5 221 MET A CA 1
ATOM 1701 C C . MET A 1 221 ? 16.594 7.578 9.336 1 96.5 221 MET A C 1
ATOM 1703 O O . MET A 1 221 ? 15.859 8.273 8.625 1 96.5 221 MET A O 1
ATOM 1707 N N . ASP A 1 222 ? 17.5 6.711 8.883 1 93.88 222 ASP A N 1
ATOM 1708 C CA . ASP A 1 222 ? 17.594 6.395 7.461 1 93.88 222 ASP A CA 1
ATOM 1709 C C . ASP A 1 222 ? 16.516 5.398 7.039 1 93.88 222 ASP A C 1
ATOM 1711 O O . ASP A 1 222 ? 16.094 4.57 7.84 1 93.88 222 ASP A O 1
ATOM 1715 N N . VAL A 1 223 ? 16.156 5.559 5.801 1 94.81 223 VAL A N 1
ATOM 1716 C CA . VAL A 1 223 ? 15.289 4.531 5.238 1 94.81 223 VAL A CA 1
ATOM 1717 C C . VAL A 1 223 ? 16.047 3.209 5.141 1 94.81 223 VAL A C 1
ATOM 1719 O O . VAL A 1 223 ? 17.203 3.182 4.719 1 94.81 223 VAL A O 1
ATOM 1722 N N . LYS A 1 224 ? 15.398 2.111 5.648 1 94.25 224 LYS A N 1
ATOM 1723 C CA . LYS A 1 224 ? 16 0.794 5.461 1 94.25 224 LYS A CA 1
ATOM 1724 C C . LYS A 1 224 ? 16.328 0.54 3.992 1 94.25 224 LYS A C 1
ATOM 1726 O O . LYS A 1 224 ? 15.562 0.918 3.107 1 94.25 224 LYS A O 1
ATOM 1731 N N . LYS A 1 225 ? 17.422 -0.122 3.793 1 92.56 225 LYS A N 1
ATOM 1732 C CA . LYS A 1 225 ? 17.906 -0.362 2.432 1 92.56 225 LYS A CA 1
ATOM 1733 C C . LYS A 1 225 ? 16.859 -1.102 1.607 1 92.56 225 LYS A C 1
ATOM 1735 O O . LYS A 1 225 ? 16.656 -0.793 0.431 1 92.56 225 LYS A O 1
ATOM 1740 N N . GLU A 1 226 ? 16.203 -2.027 2.207 1 93.62 226 GLU A N 1
ATOM 1741 C CA . GLU A 1 226 ? 15.234 -2.863 1.505 1 93.62 226 GLU A CA 1
ATOM 1742 C C . GLU A 1 226 ? 13.977 -2.074 1.153 1 93.62 226 GLU A C 1
ATOM 1744 O O . GLU A 1 226 ? 13.148 -2.533 0.365 1 93.62 226 GLU A O 1
ATOM 1749 N N . LEU A 1 227 ? 13.836 -0.836 1.691 1 94.81 227 LEU A N 1
ATOM 1750 C CA . LEU A 1 227 ? 12.656 -0.022 1.443 1 94.81 227 LEU A CA 1
ATOM 1751 C C . LEU A 1 227 ? 12.977 1.132 0.5 1 94.81 227 LEU A C 1
ATOM 1753 O O . LEU A 1 227 ? 12.094 1.918 0.151 1 94.81 227 LEU A O 1
ATOM 1757 N N . ARG A 1 228 ? 14.195 1.195 0.002 1 93.19 228 ARG A N 1
ATOM 1758 C CA . ARG A 1 228 ? 14.625 2.316 -0.825 1 93.19 228 ARG A CA 1
ATOM 1759 C C . ARG A 1 228 ? 13.867 2.35 -2.145 1 93.19 228 ARG A C 1
ATOM 1761 O O . ARG A 1 228 ? 13.523 3.424 -2.646 1 93.19 228 ARG A O 1
ATOM 1768 N N . LYS A 1 229 ? 13.578 1.225 -2.68 1 91.19 229 LYS A N 1
ATOM 1769 C CA . LYS A 1 229 ? 12.82 1.194 -3.926 1 91.19 229 LYS A CA 1
ATOM 1770 C C . LYS A 1 229 ? 11.414 1.755 -3.725 1 91.19 229 LYS A C 1
ATOM 1772 O O . LYS A 1 229 ? 10.93 2.537 -4.547 1 91.19 229 LYS A O 1
ATOM 1777 N N . VAL A 1 230 ? 10.789 1.372 -2.639 1 90.69 230 VAL A N 1
ATOM 1778 C CA . VAL A 1 230 ? 9.438 1.837 -2.35 1 90.69 230 VAL A CA 1
ATOM 1779 C C . VAL A 1 230 ? 9.445 3.348 -2.133 1 90.69 230 VAL A C 1
ATOM 1781 O O . VAL A 1 230 ? 8.555 4.055 -2.615 1 90.69 230 VAL A O 1
ATOM 1784 N N . MET A 1 231 ? 10.391 3.824 -1.433 1 91.94 231 MET A N 1
ATOM 1785 C CA . MET A 1 231 ? 10.531 5.266 -1.244 1 91.94 231 MET A CA 1
ATOM 1786 C C . MET A 1 231 ? 10.711 5.977 -2.582 1 91.94 231 MET A C 1
ATOM 1788 O O . MET A 1 231 ? 10.094 7.012 -2.828 1 91.94 231 MET A O 1
ATOM 1792 N N . THR A 1 232 ? 11.539 5.395 -3.398 1 90.06 232 THR A N 1
ATOM 1793 C CA . THR A 1 232 ? 11.789 5.973 -4.715 1 90.06 232 THR A CA 1
ATOM 1794 C C . THR A 1 232 ? 10.5 6.043 -5.527 1 90.06 232 THR A C 1
ATOM 1796 O O . THR A 1 232 ? 10.18 7.086 -6.105 1 90.06 232 THR A O 1
ATOM 1799 N N . ASP A 1 233 ? 9.758 4.977 -5.52 1 86.75 233 ASP A N 1
ATOM 1800 C CA . ASP A 1 233 ? 8.5 4.945 -6.258 1 86.75 233 ASP A CA 1
ATOM 1801 C C . ASP A 1 233 ? 7.52 5.988 -5.719 1 86.75 233 ASP A C 1
ATOM 1803 O O . ASP A 1 233 ? 6.855 6.68 -6.492 1 86.75 233 ASP A O 1
ATOM 1807 N N . SER A 1 234 ? 7.422 6.086 -4.406 1 86.44 234 SER A N 1
ATOM 1808 C CA . SER A 1 234 ? 6.539 7.062 -3.777 1 86.44 234 SER A CA 1
ATOM 1809 C C . SER A 1 234 ? 6.91 8.484 -4.184 1 86.44 234 SER A C 1
ATOM 1811 O O . SER A 1 234 ? 6.035 9.289 -4.52 1 86.44 234 SER A O 1
ATOM 1813 N N . LEU A 1 235 ? 8.18 8.727 -4.184 1 83.69 235 LEU A N 1
ATOM 1814 C CA . LEU A 1 235 ? 8.641 10.078 -4.488 1 83.69 235 LEU A CA 1
ATOM 1815 C C . LEU A 1 235 ? 8.453 10.391 -5.969 1 83.69 235 LEU A C 1
ATOM 1817 O O . LEU A 1 235 ? 8.102 11.523 -6.324 1 83.69 235 LEU A O 1
ATOM 1821 N N . LEU A 1 236 ? 8.664 9.406 -6.77 1 81.38 236 LEU A N 1
ATOM 1822 C CA . LEU A 1 236 ? 8.445 9.609 -8.195 1 81.38 236 LEU A CA 1
ATOM 1823 C C . LEU A 1 236 ? 6.98 9.906 -8.484 1 81.38 236 LEU A C 1
ATOM 1825 O O . LEU A 1 236 ? 6.668 10.742 -9.336 1 81.38 236 LEU A O 1
ATOM 1829 N N . MET A 1 237 ? 6.145 9.203 -7.824 1 78.81 237 MET A N 1
ATOM 1830 C CA . MET A 1 237 ? 4.715 9.461 -7.98 1 78.81 237 MET A CA 1
ATOM 1831 C C . MET A 1 237 ? 4.363 10.875 -7.547 1 78.81 237 MET A C 1
ATOM 1833 O O . MET A 1 237 ? 3.607 11.57 -8.227 1 78.81 237 MET A O 1
ATOM 1837 N N . ALA A 1 238 ? 4.938 11.266 -6.43 1 73.56 238 ALA A N 1
ATOM 1838 C CA . ALA A 1 238 ? 4.688 12.617 -5.93 1 73.56 238 ALA A CA 1
ATOM 1839 C C . ALA A 1 238 ? 5.262 13.664 -6.875 1 73.56 238 ALA A C 1
ATOM 1841 O O . ALA A 1 238 ? 4.629 14.695 -7.133 1 73.56 238 ALA A O 1
ATOM 1842 N N . LEU A 1 239 ? 6.465 13.383 -7.395 1 70.81 239 LEU A N 1
ATOM 1843 C CA . LEU A 1 239 ? 7.152 14.32 -8.273 1 70.81 239 LEU A CA 1
ATOM 1844 C C . LEU A 1 239 ? 6.395 14.484 -9.594 1 70.81 239 LEU A C 1
ATOM 1846 O O . LEU A 1 239 ? 6.352 15.578 -10.156 1 70.81 239 LEU A O 1
ATOM 1850 N N . HIS A 1 240 ? 5.922 13.359 -10.023 1 68.31 240 HIS A N 1
ATOM 1851 C CA . HIS A 1 240 ? 5.129 13.43 -11.242 1 68.31 240 HIS A CA 1
ATOM 1852 C C . HIS A 1 240 ? 3.93 14.359 -11.07 1 68.31 240 HIS A C 1
ATOM 1854 O O . HIS A 1 240 ? 3.602 15.133 -11.977 1 68.31 240 HIS A O 1
ATOM 1860 N N . HIS A 1 241 ? 3.346 14.344 -9.953 1 64.62 241 HIS A N 1
ATOM 1861 C CA . HIS A 1 241 ? 2.221 15.211 -9.633 1 64.62 241 HIS A CA 1
ATOM 1862 C C . HIS A 1 241 ? 2.664 16.672 -9.523 1 64.62 241 HIS A C 1
ATOM 1864 O O . HIS A 1 241 ? 2.031 17.562 -10.102 1 64.62 241 HIS A O 1
ATOM 1870 N N . ILE A 1 242 ? 3.779 16.875 -8.867 1 63.06 242 ILE A N 1
ATOM 1871 C CA . ILE A 1 242 ? 4.305 18.219 -8.656 1 63.06 242 ILE A CA 1
ATOM 1872 C C . ILE A 1 242 ? 4.727 18.812 -9.992 1 63.06 242 ILE A C 1
ATOM 1874 O O . ILE A 1 242 ? 4.496 20 -10.242 1 63.06 242 ILE A O 1
ATOM 1878 N N . SER A 1 243 ? 5.363 17.969 -10.766 1 63.5 243 SER A N 1
ATOM 1879 C CA . SER A 1 243 ? 5.828 18.453 -12.055 1 63.5 243 SER A CA 1
ATOM 1880 C C . SER A 1 243 ? 4.664 18.953 -12.906 1 63.5 243 SER A C 1
ATOM 1882 O O . SER A 1 243 ? 4.789 19.969 -13.602 1 63.5 243 SER A O 1
ATOM 1884 N N . ARG A 1 244 ? 3.631 18.297 -12.852 1 61.78 244 ARG A N 1
ATOM 1885 C CA . ARG A 1 244 ? 2.451 18.734 -13.594 1 61.78 244 ARG A CA 1
ATOM 1886 C C . ARG A 1 244 ? 1.977 20.094 -13.109 1 61.78 244 ARG A C 1
ATOM 1888 O O . ARG A 1 244 ? 1.636 20.969 -13.922 1 61.78 244 ARG A O 1
ATOM 1895 N N . ILE A 1 245 ? 2.031 20.234 -11.805 1 59.5 245 ILE A N 1
ATOM 1896 C CA . ILE A 1 245 ? 1.615 21.516 -11.211 1 59.5 245 ILE A CA 1
ATOM 1897 C C . ILE A 1 245 ? 2.619 22.594 -11.578 1 59.5 245 ILE A C 1
ATOM 1899 O O . ILE A 1 245 ? 2.232 23.719 -11.914 1 59.5 245 ILE A O 1
ATOM 1903 N N . ALA A 1 246 ? 3.867 22.203 -11.508 1 60.69 246 ALA A N 1
ATOM 1904 C CA . ALA A 1 246 ? 4.926 23.156 -11.805 1 60.69 246 ALA A CA 1
ATOM 1905 C C . ALA A 1 246 ? 4.852 23.625 -13.258 1 60.69 246 ALA A C 1
ATOM 1907 O O . ALA A 1 246 ? 5.035 24.812 -13.547 1 60.69 246 ALA A O 1
ATOM 1908 N N . VAL A 1 247 ? 4.609 22.688 -14.094 1 59.47 247 VAL A N 1
ATOM 1909 C CA . VAL A 1 247 ? 4.484 23.031 -15.5 1 59.47 247 VAL A CA 1
ATOM 1910 C C . VAL A 1 247 ? 3.293 23.969 -15.703 1 59.47 247 VAL A C 1
ATOM 1912 O O . VAL A 1 247 ? 3.404 24.984 -16.375 1 59.47 247 VAL A O 1
ATOM 1915 N N . ARG A 1 248 ? 2.234 23.625 -15.078 1 58.66 248 ARG A N 1
ATOM 1916 C CA . ARG A 1 248 ? 1.021 24.422 -15.18 1 58.66 248 ARG A CA 1
ATOM 1917 C C . ARG A 1 248 ? 1.257 25.844 -14.664 1 58.66 248 ARG A C 1
ATOM 1919 O O . ARG A 1 248 ? 0.768 26.812 -15.242 1 58.66 248 ARG A O 1
ATOM 1926 N N . ASN A 1 249 ? 2.051 25.906 -13.602 1 61.75 249 ASN A N 1
ATOM 1927 C CA . ASN A 1 249 ? 2.266 27.203 -12.961 1 61.75 249 ASN A CA 1
ATOM 1928 C C . ASN A 1 249 ? 3.486 27.922 -13.531 1 61.75 249 ASN A C 1
ATOM 1930 O O . ASN A 1 249 ? 3.854 29 -13.07 1 61.75 249 ASN A O 1
ATOM 1934 N N . GLY A 1 250 ? 4.09 27.281 -14.477 1 59.47 250 GLY A N 1
ATOM 1935 C CA . GLY A 1 250 ? 5.262 27.875 -15.094 1 59.47 250 GLY A CA 1
ATOM 1936 C C . GLY A 1 250 ? 6.477 27.891 -14.18 1 59.47 250 GLY A C 1
ATOM 1937 O O . GLY A 1 250 ? 7.305 28.797 -14.258 1 59.47 250 GLY A O 1
ATOM 1938 N N . CYS A 1 251 ? 6.527 27 -13.211 1 58.38 251 CYS A N 1
ATOM 1939 C CA . CYS A 1 251 ? 7.57 27.031 -12.195 1 58.38 251 CYS A CA 1
ATOM 1940 C C . CYS A 1 251 ? 8.508 25.844 -12.336 1 58.38 251 CYS A C 1
ATOM 1942 O O . CYS A 1 251 ? 9.367 25.609 -11.484 1 58.38 251 CYS A O 1
ATOM 1944 N N . LEU A 1 252 ? 8.188 25.141 -13.414 1 58.75 252 LEU A N 1
ATOM 1945 C CA . LEU A 1 252 ? 9.109 24.016 -13.57 1 58.75 252 LEU A CA 1
ATOM 1946 C C . LEU A 1 252 ? 10.531 24.516 -13.82 1 58.75 252 LEU A C 1
ATOM 1948 O O . LEU A 1 252 ? 10.766 25.297 -14.742 1 58.75 252 LEU A O 1
ATOM 1952 N N . VAL A 1 253 ? 11.32 24.219 -12.875 1 57.72 253 VAL A N 1
ATOM 1953 C CA . VAL A 1 253 ? 12.711 24.609 -13.062 1 57.72 253 VAL A CA 1
ATOM 1954 C C . VAL A 1 253 ? 13.383 23.688 -14.078 1 57.72 253 VAL A C 1
ATOM 1956 O O . VAL A 1 253 ? 13.195 22.469 -14.039 1 57.72 253 VAL A O 1
ATOM 1959 N N . GLY A 1 254 ? 14.031 24.125 -15.086 1 55.22 254 GLY A N 1
ATOM 1960 C CA . GLY A 1 254 ? 14.664 23.484 -16.219 1 55.22 254 GLY A CA 1
ATOM 1961 C C . GLY A 1 254 ? 13.797 23.484 -17.469 1 55.22 254 GLY A C 1
ATOM 1962 O O . GLY A 1 254 ? 12.602 23.781 -17.406 1 55.22 254 GLY A O 1
ATOM 1963 N N . THR A 1 255 ? 14.219 23.812 -18.547 1 55.81 255 THR A N 1
ATOM 1964 C CA . THR A 1 255 ? 13.484 23.797 -19.812 1 55.81 255 THR A CA 1
ATOM 1965 C C . THR A 1 255 ? 12.914 22.406 -20.094 1 55.81 255 THR A C 1
ATOM 1967 O O . THR A 1 255 ? 13.406 21.422 -19.547 1 55.81 255 THR A O 1
ATOM 1970 N N . ASP A 1 256 ? 11.617 22.375 -20.703 1 57.22 256 ASP A N 1
ATOM 1971 C CA . ASP A 1 256 ? 10.891 21.156 -21.031 1 57.22 256 ASP A CA 1
ATOM 1972 C C . ASP A 1 256 ? 11.828 20.094 -21.594 1 57.22 256 ASP A C 1
ATOM 1974 O O . ASP A 1 256 ? 11.75 18.922 -21.219 1 57.22 256 ASP A O 1
ATOM 1978 N N . LYS A 1 257 ? 12.672 20.453 -22.578 1 58.44 257 LYS A N 1
ATOM 1979 C CA . LYS A 1 257 ? 13.562 19.484 -23.219 1 58.44 257 LYS A CA 1
ATOM 1980 C C . LYS A 1 257 ? 14.562 18.906 -22.219 1 58.44 257 LYS A C 1
ATOM 1982 O O . LYS A 1 257 ? 14.82 17.703 -22.219 1 58.44 257 LYS A O 1
ATOM 1987 N N . ASN A 1 258 ? 14.938 19.75 -21.328 1 68.81 258 ASN A N 1
ATOM 1988 C CA . ASN A 1 258 ? 15.969 19.328 -20.391 1 68.81 258 ASN A CA 1
ATOM 1989 C C . ASN A 1 258 ? 15.406 18.453 -19.281 1 68.81 258 ASN A C 1
ATOM 1991 O O . ASN A 1 258 ? 16.062 17.516 -18.828 1 68.81 258 ASN A O 1
ATOM 1995 N N . PHE A 1 259 ? 14.117 18.562 -19.266 1 69.94 259 PHE A N 1
ATOM 1996 C CA . PHE A 1 259 ? 13.516 17.75 -18.203 1 69.94 259 PHE A CA 1
ATOM 1997 C C . PHE A 1 259 ? 13.289 16.328 -18.672 1 69.94 259 PHE A C 1
ATOM 1999 O O . PHE A 1 259 ? 13.531 15.367 -17.938 1 69.94 259 PHE A O 1
ATOM 2006 N N . GLN A 1 260 ? 12.859 16.203 -19.859 1 71.25 260 GLN A N 1
ATOM 2007 C CA . GLN A 1 260 ? 12.641 14.867 -20.422 1 71.25 260 GLN A CA 1
ATOM 2008 C C . GLN A 1 260 ? 13.945 14.078 -20.453 1 71.25 260 GLN A C 1
ATOM 2010 O O . GLN A 1 260 ? 13.961 12.875 -20.156 1 71.25 260 GLN A O 1
ATOM 2015 N N . GLU A 1 261 ? 14.945 14.781 -20.859 1 77.94 261 GLU A N 1
ATOM 2016 C CA . GLU A 1 261 ? 16.25 14.125 -20.906 1 77.94 261 GLU A CA 1
ATOM 2017 C C . GLU A 1 261 ? 16.719 13.742 -19.5 1 77.94 261 GLU A C 1
ATOM 2019 O O . GLU A 1 261 ? 17.25 12.656 -19.297 1 77.94 261 GLU A O 1
ATOM 2024 N N . LEU A 1 262 ? 16.562 14.625 -18.609 1 81 262 LEU A N 1
ATOM 2025 C CA . LEU A 1 262 ? 16.938 14.367 -17.234 1 81 262 LEU A CA 1
ATOM 2026 C C . LEU A 1 262 ? 16.141 13.195 -16.656 1 81 262 LEU A C 1
ATOM 2028 O O . LEU A 1 262 ? 16.703 12.32 -15.992 1 81 262 LEU A O 1
ATOM 2032 N N . TRP A 1 263 ? 14.914 13.203 -17 1 78.44 263 TRP 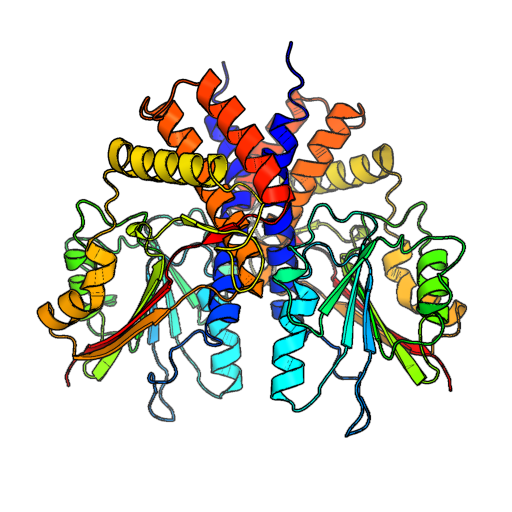A N 1
ATOM 2033 C CA . TRP A 1 263 ? 14.031 12.125 -16.562 1 78.44 263 TRP A CA 1
ATOM 2034 C C . TRP A 1 263 ? 14.492 10.781 -17.109 1 78.44 263 TRP A C 1
ATOM 2036 O O . TRP A 1 263 ? 14.531 9.789 -16.375 1 78.44 263 TRP A O 1
ATOM 2046 N N . ALA A 1 264 ? 14.844 10.789 -18.297 1 78.94 264 ALA A N 1
ATOM 2047 C CA . ALA A 1 264 ? 15.312 9.562 -18.922 1 78.94 264 ALA A CA 1
ATOM 2048 C C . ALA A 1 264 ? 16.609 9.078 -18.281 1 78.94 264 ALA A C 1
ATOM 2050 O O . ALA A 1 264 ? 16.766 7.887 -18 1 78.94 264 ALA A O 1
ATOM 2051 N N . LYS A 1 265 ? 17.516 9.969 -18.094 1 84.94 265 LYS A N 1
ATOM 2052 C CA . LYS A 1 265 ? 18.812 9.625 -17.5 1 84.94 265 LYS A CA 1
ATOM 2053 C C . LYS A 1 265 ? 18.641 9.133 -16.062 1 84.94 265 LYS A C 1
ATOM 2055 O O . LYS A 1 265 ? 19.297 8.172 -15.648 1 84.94 265 LYS A O 1
ATOM 2060 N N . ALA A 1 266 ? 17.797 9.789 -15.352 1 86.12 266 ALA A N 1
ATOM 2061 C CA . ALA A 1 266 ? 17.516 9.336 -13.992 1 86.12 266 ALA A CA 1
ATOM 2062 C C . ALA A 1 266 ? 16.875 7.945 -14.008 1 86.12 266 ALA A C 1
ATOM 2064 O O . ALA A 1 266 ? 17.203 7.105 -13.156 1 86.12 266 ALA A O 1
ATOM 2065 N N . GLY A 1 267 ? 15.992 7.762 -14.969 1 83.88 267 GLY A N 1
ATOM 2066 C CA . GLY A 1 267 ? 15.391 6.449 -15.125 1 83.88 267 GLY A CA 1
ATOM 2067 C C . GLY A 1 267 ? 16.406 5.348 -15.336 1 83.88 267 GLY A C 1
ATOM 2068 O O . GLY A 1 267 ? 16.266 4.25 -14.781 1 83.88 267 GLY A O 1
ATOM 2069 N N . GLU A 1 268 ? 17.391 5.633 -16.109 1 84.56 268 GLU A N 1
ATOM 2070 C CA . GLU A 1 268 ? 18.453 4.664 -16.344 1 84.56 268 GLU A CA 1
ATOM 2071 C C . GLU A 1 268 ? 19.219 4.348 -15.055 1 84.56 268 GLU A C 1
ATOM 2073 O O . GLU A 1 268 ? 19.516 3.184 -14.773 1 84.56 268 GLU A O 1
ATOM 2078 N N . GLU A 1 269 ? 19.516 5.344 -14.289 1 89.38 269 GLU A N 1
ATOM 2079 C CA . GLU A 1 269 ? 20.203 5.152 -13.016 1 89.38 269 GLU A CA 1
ATOM 2080 C C . GLU A 1 269 ? 19.359 4.332 -12.055 1 89.38 269 GLU A C 1
ATOM 2082 O O . GLU A 1 269 ? 19.859 3.418 -11.391 1 89.38 269 GLU A O 1
ATOM 2087 N N . ILE A 1 270 ? 18.109 4.629 -12.07 1 87.69 270 ILE A N 1
ATOM 2088 C CA . ILE A 1 270 ? 17.188 3.953 -11.164 1 87.69 270 ILE A CA 1
ATOM 2089 C C . ILE A 1 270 ? 17.047 2.488 -11.578 1 87.69 270 ILE A C 1
ATOM 2091 O O . ILE A 1 270 ? 16.969 1.605 -10.719 1 87.69 270 ILE A O 1
ATOM 2095 N N . ASN A 1 271 ? 17.062 2.246 -12.844 1 83.81 271 ASN A N 1
ATOM 2096 C CA . ASN A 1 271 ? 17.016 0.875 -13.336 1 83.81 271 ASN A CA 1
ATOM 2097 C C . ASN A 1 271 ? 18.25 0.078 -12.914 1 83.81 271 ASN A C 1
ATOM 2099 O O . ASN A 1 271 ? 18.203 -1.153 -12.875 1 83.81 271 ASN A O 1
ATOM 2103 N N . GLN A 1 272 ? 19.266 0.841 -12.594 1 87.56 272 GLN A N 1
ATOM 2104 C CA . GLN A 1 272 ? 20.5 0.193 -12.125 1 87.56 272 GLN A CA 1
ATOM 2105 C C . GLN A 1 272 ? 20.516 0.086 -10.602 1 87.56 272 GLN A C 1
ATOM 2107 O O . GLN A 1 272 ? 21.516 -0.327 -10.023 1 87.56 272 GLN A O 1
ATOM 2112 N N . GLY A 1 273 ? 19.484 0.529 -10.023 1 87.88 273 GLY A N 1
ATOM 2113 C CA . GLY A 1 273 ? 19.359 0.324 -8.594 1 87.88 273 GLY A CA 1
ATOM 2114 C C . GLY A 1 273 ? 19.516 1.604 -7.793 1 87.88 273 GLY A C 1
ATOM 2115 O O . GLY A 1 273 ? 19.422 1.587 -6.562 1 87.88 273 GLY A O 1
ATOM 2116 N N . VAL A 1 274 ? 19.766 2.693 -8.5 1 91.19 274 VAL A N 1
ATOM 2117 C CA . VAL A 1 274 ? 19.844 3.971 -7.801 1 91.19 274 VAL A CA 1
ATOM 2118 C C . VAL A 1 274 ? 18.484 4.328 -7.219 1 91.19 274 VAL A C 1
ATOM 2120 O O . VAL A 1 274 ? 17.453 4.082 -7.848 1 91.19 274 VAL A O 1
ATOM 2123 N N . SER A 1 275 ? 18.531 4.844 -5.961 1 92.38 275 SER A N 1
ATOM 2124 C CA . SER A 1 275 ? 17.297 5.188 -5.266 1 92.38 275 SER A CA 1
ATOM 2125 C C . SER A 1 275 ? 17.344 6.617 -4.734 1 92.38 275 SER A C 1
ATOM 2127 O O . SER A 1 275 ? 18.422 7.199 -4.594 1 92.38 275 SER A O 1
ATOM 2129 N N . PHE A 1 276 ? 16.109 7.117 -4.625 1 91.06 276 PHE A N 1
ATOM 2130 C CA . PHE A 1 276 ? 15.93 8.297 -3.785 1 91.06 276 PHE A CA 1
ATOM 2131 C C . PHE A 1 276 ? 15.812 7.906 -2.316 1 91.06 276 PHE A C 1
ATOM 2133 O O . PHE A 1 276 ? 15.164 6.914 -1.984 1 91.06 276 PHE A O 1
ATOM 2140 N N . THR A 1 277 ? 16.469 8.703 -1.477 1 91.31 277 THR A N 1
ATOM 2141 C CA . THR A 1 277 ? 16.266 8.5 -0.047 1 91.31 277 THR A CA 1
ATOM 2142 C C . THR A 1 277 ? 16.219 9.836 0.689 1 91.31 277 THR A C 1
ATOM 2144 O O . THR A 1 277 ? 16.609 10.867 0.144 1 91.31 277 THR A O 1
ATOM 2147 N N . MET A 1 278 ? 15.547 9.859 1.73 1 92.12 278 MET A N 1
ATOM 2148 C CA . MET A 1 278 ? 15.438 10.984 2.66 1 92.12 278 MET A CA 1
ATOM 2149 C C . MET A 1 278 ? 15.359 10.484 4.102 1 92.12 278 MET A C 1
ATOM 2151 O O . MET A 1 278 ? 14.969 9.344 4.348 1 92.12 278 MET A O 1
ATOM 2155 N N . ASP A 1 279 ? 15.773 11.391 4.965 1 94.81 279 ASP A N 1
ATOM 2156 C CA . ASP A 1 279 ? 15.617 11.039 6.371 1 94.81 279 ASP A CA 1
ATOM 2157 C C . ASP A 1 279 ? 14.141 10.961 6.758 1 94.81 279 ASP A C 1
ATOM 2159 O O . ASP A 1 279 ? 13.32 11.734 6.262 1 94.81 279 ASP A O 1
ATOM 2163 N N . MET A 1 280 ? 13.852 10 7.578 1 96.5 280 MET A N 1
ATOM 2164 C CA . MET A 1 280 ? 12.531 9.867 8.188 1 96.5 280 MET A CA 1
ATOM 2165 C C . MET A 1 280 ? 12.547 10.344 9.633 1 96.5 280 MET A C 1
ATOM 2167 O O . MET A 1 280 ? 13.453 10 10.398 1 96.5 280 MET A O 1
ATOM 2171 N N . LEU A 1 281 ? 11.602 11.148 10.008 1 97.69 281 LEU A N 1
ATOM 2172 C CA . LEU A 1 281 ? 11.539 11.727 11.344 1 97.69 281 LEU A CA 1
ATOM 2173 C C . LEU A 1 281 ? 10.289 11.25 12.086 1 97.69 281 LEU A C 1
ATOM 2175 O O . LEU A 1 281 ? 9.195 11.219 11.508 1 97.69 281 LEU A O 1
ATOM 2179 N N . VAL A 1 282 ? 10.469 10.812 13.312 1 98.38 282 VAL A N 1
ATOM 2180 C CA . VAL A 1 282 ? 9.391 10.484 14.242 1 98.38 282 VAL A CA 1
ATOM 2181 C C . VAL A 1 282 ? 9.461 11.406 15.461 1 98.38 282 VAL A C 1
ATOM 2183 O O . VAL A 1 282 ? 10.453 11.398 16.188 1 98.38 282 VAL A O 1
ATOM 2186 N N . VAL A 1 283 ? 8.43 12.18 15.641 1 98.69 283 VAL A N 1
ATOM 2187 C CA . VAL A 1 283 ? 8.359 13.039 16.812 1 98.69 283 VAL A CA 1
ATOM 2188 C C . VAL A 1 283 ? 7.07 12.75 17.594 1 98.69 283 VAL A C 1
ATOM 2190 O O . VAL A 1 283 ? 5.988 12.688 17 1 98.69 283 VAL A O 1
ATOM 2193 N N . VAL A 1 284 ? 7.23 12.484 18.875 1 98.81 284 VAL A N 1
ATOM 2194 C CA . VAL A 1 284 ? 6.094 12.258 19.766 1 98.81 284 VAL A CA 1
ATOM 2195 C C . VAL A 1 284 ? 6.168 13.219 20.953 1 98.81 284 VAL A C 1
ATOM 2197 O O . VAL A 1 284 ? 7.219 13.352 21.594 1 98.81 284 VAL A O 1
ATOM 2200 N N . GLY A 1 285 ? 5.125 13.906 21.188 1 98.81 285 GLY A N 1
ATOM 2201 C CA . GLY A 1 285 ? 5.016 14.789 22.328 1 98.81 285 GLY A CA 1
ATOM 2202 C C . GLY A 1 285 ? 3.809 14.5 23.203 1 98.81 285 GLY A C 1
ATOM 2203 O O . GLY A 1 285 ? 2.803 13.969 22.719 1 98.81 285 GLY A O 1
ATOM 2204 N N . ARG A 1 286 ? 3.934 14.844 24.484 1 98.75 286 ARG A N 1
ATOM 2205 C CA . ARG A 1 286 ? 2.844 14.656 25.438 1 98.75 286 ARG A CA 1
ATOM 2206 C C . ARG A 1 286 ? 2.398 15.992 26.031 1 98.75 286 ARG A C 1
ATOM 2208 O O . ARG A 1 286 ? 3.23 16.797 26.438 1 98.75 286 ARG A O 1
ATOM 2215 N N . LYS A 1 287 ? 1.109 16.203 25.953 1 98.62 287 LYS A N 1
ATOM 2216 C CA . LYS A 1 287 ? 0.557 17.359 26.656 1 98.62 287 LYS A CA 1
ATOM 2217 C C . LYS A 1 287 ? 0.629 17.172 28.172 1 98.62 287 LYS A C 1
ATOM 2219 O O . LYS A 1 287 ? 0.211 16.125 28.688 1 98.62 287 LYS A O 1
ATOM 2224 N N . PRO A 1 288 ? 1.108 18.141 28.859 1 97.62 288 PRO A N 1
ATOM 2225 C CA . PRO A 1 288 ? 1.171 18 30.328 1 97.62 288 PRO A CA 1
ATOM 2226 C C . PRO A 1 288 ? -0.204 17.797 30.953 1 97.62 288 PRO A C 1
ATOM 2228 O O . PRO A 1 288 ? -1.222 18.156 30.344 1 97.62 288 PRO A O 1
ATOM 2231 N N . LEU A 1 289 ? -0.172 17.312 32.156 1 94.38 289 LEU A N 1
ATOM 2232 C CA . LEU A 1 289 ? -1.401 17.047 32.906 1 94.38 289 LEU A CA 1
ATOM 2233 C C . LEU A 1 289 ? -2.061 18.344 33.344 1 94.38 289 LEU A C 1
ATOM 2235 O O . LEU A 1 289 ? -1.374 19.344 33.594 1 94.38 289 LEU A O 1
ATOM 2239 N N . MET B 1 1 ? 10.047 12.742 -34.094 1 19.06 1 MET B N 1
ATOM 2240 C CA . MET B 1 1 ? 8.797 12.164 -33.594 1 19.06 1 MET B CA 1
ATOM 2241 C C . MET B 1 1 ? 9.062 11.188 -32.469 1 19.06 1 MET B C 1
ATOM 2243 O O . MET B 1 1 ? 9.281 9.992 -32.688 1 19.06 1 MET B O 1
ATOM 2247 N N . SER B 1 2 ? 9.93 11.414 -31.516 1 23.84 2 SER B N 1
ATOM 2248 C CA . SER B 1 2 ? 10.672 10.758 -30.453 1 23.84 2 SER B CA 1
ATOM 2249 C C . SER B 1 2 ? 9.727 10.039 -29.484 1 23.84 2 SER B C 1
ATOM 2251 O O . SER B 1 2 ? 8.688 10.578 -29.109 1 23.84 2 SER B O 1
ATOM 2253 N N . ASP B 1 3 ? 9.773 8.633 -29.469 1 25.45 3 ASP B N 1
ATOM 2254 C CA . ASP B 1 3 ? 8.844 7.566 -29.109 1 25.45 3 ASP B CA 1
ATOM 2255 C C . ASP B 1 3 ? 8.328 7.746 -27.688 1 25.45 3 ASP B C 1
ATOM 2257 O O . ASP B 1 3 ? 9.109 7.871 -26.75 1 25.45 3 ASP B O 1
ATOM 2261 N N . LEU B 1 4 ? 7.246 8.273 -27.531 1 27.83 4 LEU B N 1
ATOM 2262 C CA . LEU B 1 4 ? 6.402 8.406 -26.344 1 27.83 4 LEU B CA 1
ATOM 2263 C C . LEU B 1 4 ? 6.578 7.215 -25.422 1 27.83 4 LEU B C 1
ATOM 2265 O O . LEU B 1 4 ? 6.062 7.215 -24.297 1 27.83 4 LEU B O 1
ATOM 2269 N N . ARG B 1 5 ? 7.145 6.16 -26 1 28.95 5 ARG B N 1
ATOM 2270 C CA . ARG B 1 5 ? 7.344 4.824 -25.438 1 28.95 5 ARG B CA 1
ATOM 2271 C C . ARG B 1 5 ? 8.367 4.848 -24.312 1 28.95 5 ARG B C 1
ATOM 2273 O O . ARG B 1 5 ? 8.242 4.113 -23.328 1 28.95 5 ARG B O 1
ATOM 2280 N N . THR B 1 6 ? 9.586 5.352 -24.5 1 31.83 6 THR B N 1
ATOM 2281 C CA . THR B 1 6 ? 10.695 5.426 -23.562 1 31.83 6 THR B CA 1
ATOM 2282 C C . THR B 1 6 ? 10.328 6.301 -22.359 1 31.83 6 THR B C 1
ATOM 2284 O O . THR B 1 6 ? 10.797 6.066 -21.25 1 31.83 6 THR B O 1
ATOM 2287 N N . SER B 1 7 ? 9.719 7.441 -22.562 1 31.94 7 SER B N 1
ATOM 2288 C CA . SER B 1 7 ? 9.258 8.383 -21.547 1 31.94 7 SER B CA 1
ATOM 2289 C C . SER B 1 7 ? 8.273 7.723 -20.594 1 31.94 7 SER B C 1
ATOM 2291 O O . SER B 1 7 ? 7.996 8.258 -19.516 1 31.94 7 SER B O 1
ATOM 2293 N N . TYR B 1 8 ? 7.699 6.613 -21.031 1 33.56 8 TYR B N 1
ATOM 2294 C CA . TYR B 1 8 ? 6.629 5.855 -20.391 1 33.56 8 TYR B CA 1
ATOM 2295 C C . TYR B 1 8 ? 7.184 4.965 -19.281 1 33.56 8 TYR B C 1
ATOM 2297 O O . TYR B 1 8 ? 6.457 4.594 -18.359 1 33.56 8 TYR B O 1
ATOM 2305 N N . ILE B 1 9 ? 8.375 4.492 -19.594 1 36.12 9 ILE B N 1
ATOM 2306 C 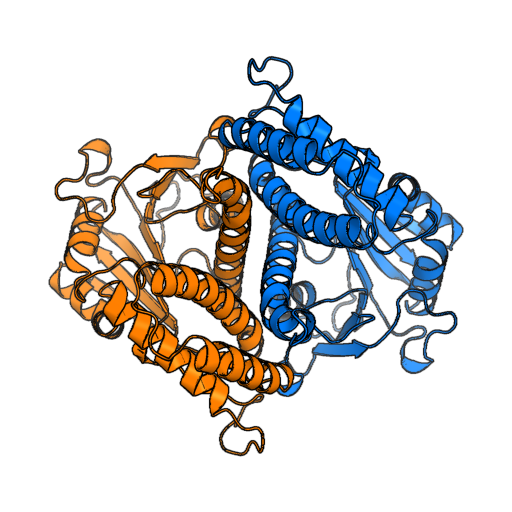CA . ILE B 1 9 ? 8.883 3.486 -18.656 1 36.12 9 ILE B CA 1
ATOM 2307 C C . ILE B 1 9 ? 8.945 4.07 -17.25 1 36.12 9 ILE B C 1
ATOM 2309 O O . ILE B 1 9 ? 8.5 3.436 -16.297 1 36.12 9 ILE B O 1
ATOM 2313 N N . VAL B 1 10 ? 9.758 5.289 -17.172 1 38.44 10 VAL B N 1
ATOM 2314 C CA . VAL B 1 10 ? 9.703 5.926 -15.859 1 38.44 10 VAL B CA 1
ATOM 2315 C C . VAL B 1 10 ? 8.266 6.281 -15.508 1 38.44 10 VAL B C 1
ATOM 2317 O O . VAL B 1 10 ? 7.859 6.188 -14.352 1 38.44 10 VAL B O 1
ATOM 2320 N N . SER B 1 11 ? 7.379 6.562 -16.531 1 43.31 11 SER B N 1
ATOM 2321 C CA . SER B 1 11 ? 6.078 7.191 -16.328 1 43.31 11 SER B CA 1
ATOM 2322 C C . SER B 1 11 ? 5.078 6.203 -15.742 1 43.31 11 SER B C 1
ATOM 2324 O O . SER B 1 11 ? 4.203 6.59 -14.961 1 43.31 11 SER B O 1
ATOM 2326 N N . HIS B 1 12 ? 5.336 4.816 -16.109 1 54.44 12 HIS B N 1
ATOM 2327 C CA . HIS B 1 12 ? 4.195 4.012 -15.688 1 54.44 12 HIS B CA 1
ATOM 2328 C C . HIS B 1 12 ? 4.625 2.898 -14.734 1 54.44 12 HIS B C 1
ATOM 2330 O O . HIS B 1 12 ? 3.783 2.242 -14.125 1 54.44 12 HIS B O 1
ATOM 2336 N N . GLY B 1 13 ? 6.016 2.896 -14.57 1 61.41 13 GLY B N 1
ATOM 2337 C CA . GLY B 1 13 ? 6.492 1.817 -13.719 1 61.41 13 GLY B CA 1
ATOM 2338 C C . GLY B 1 13 ? 6.223 2.059 -12.242 1 61.41 13 GLY B C 1
ATOM 2339 O O . GLY B 1 13 ? 5.82 1.143 -11.523 1 61.41 13 GLY B O 1
ATOM 2340 N N . PHE B 1 14 ? 6.266 3.34 -11.953 1 67.12 14 PHE B N 1
ATOM 2341 C CA . PHE B 1 14 ? 6.094 3.602 -10.523 1 67.12 14 PHE B CA 1
ATOM 2342 C C . PHE B 1 14 ? 4.621 3.559 -10.141 1 67.12 14 PHE B C 1
ATOM 2344 O O . PHE B 1 14 ? 4.277 3.209 -9.008 1 67.12 14 PHE B O 1
ATOM 2351 N N . ASP B 1 15 ? 3.781 3.801 -11.102 1 73.44 15 ASP B N 1
ATOM 2352 C CA . ASP B 1 15 ? 2.355 3.658 -10.828 1 73.44 15 ASP B CA 1
ATOM 2353 C C . ASP B 1 15 ? 1.99 2.199 -10.57 1 73.44 15 ASP B C 1
ATOM 2355 O O . ASP B 1 15 ? 1.203 1.899 -9.672 1 73.44 15 ASP B O 1
ATOM 2359 N N . GLU B 1 16 ? 2.652 1.4 -11.375 1 76.31 16 GLU B N 1
ATOM 2360 C CA . GLU B 1 16 ? 2.387 -0.024 -11.195 1 76.31 16 GLU B CA 1
ATOM 2361 C C . GLU B 1 16 ? 2.928 -0.517 -9.852 1 76.31 16 GLU B C 1
ATOM 2363 O O . GLU B 1 16 ? 2.305 -1.353 -9.195 1 76.31 16 GLU B O 1
ATOM 2368 N N . SER B 1 17 ? 4.039 -0.02 -9.484 1 78.19 17 SER B N 1
ATOM 2369 C CA . SER B 1 17 ? 4.578 -0.376 -8.18 1 78.19 17 SER B CA 1
ATOM 2370 C C . SER B 1 17 ? 3.629 0.033 -7.059 1 78.19 17 SER B C 1
ATOM 2372 O O . SER B 1 17 ? 3.416 -0.725 -6.109 1 78.19 17 SER B O 1
ATOM 2374 N N . GLY B 1 18 ? 3 1.2 -7.219 1 80.94 18 GLY B N 1
ATOM 2375 C CA . GLY B 1 18 ? 1.989 1.637 -6.266 1 80.94 18 GLY B CA 1
ATOM 2376 C C . GLY B 1 18 ? 0.794 0.705 -6.199 1 80.94 18 GLY B C 1
ATOM 2377 O O . GLY B 1 18 ? 0.314 0.383 -5.109 1 80.94 18 GLY B O 1
ATOM 2378 N N . ARG B 1 19 ? 0.428 0.266 -7.336 1 84 19 ARG B N 1
ATOM 2379 C CA . ARG B 1 19 ? -0.699 -0.659 -7.395 1 84 19 ARG B CA 1
ATOM 2380 C C . ARG B 1 19 ? -0.368 -1.97 -6.688 1 84 19 ARG B C 1
ATOM 2382 O O . ARG B 1 19 ? -1.204 -2.521 -5.973 1 84 19 ARG B O 1
ATOM 2389 N N . LEU B 1 20 ? 0.881 -2.475 -6.84 1 87.94 20 LEU B N 1
ATOM 2390 C CA . LEU B 1 20 ? 1.286 -3.738 -6.234 1 87.94 20 LEU B CA 1
ATOM 2391 C C . LEU B 1 20 ? 1.315 -3.631 -4.715 1 87.94 20 LEU B C 1
ATOM 2393 O O . LEU B 1 20 ? 0.894 -4.555 -4.012 1 87.94 20 LEU B O 1
ATOM 2397 N N . HIS B 1 21 ? 1.708 -2.535 -4.219 1 87.25 21 HIS B N 1
ATOM 2398 C CA . HIS B 1 21 ? 1.702 -2.328 -2.775 1 87.25 21 HIS B CA 1
ATOM 2399 C C . HIS B 1 21 ? 0.28 -2.174 -2.246 1 87.25 21 HIS B C 1
ATOM 2401 O O . HIS B 1 21 ? -0.032 -2.637 -1.147 1 87.25 21 HIS B O 1
ATOM 2407 N N . LEU B 1 22 ? -0.528 -1.446 -3.047 1 88 22 LEU B N 1
ATOM 2408 C CA . LEU B 1 22 ? -1.94 -1.33 -2.697 1 88 22 LEU B CA 1
ATOM 2409 C C . LEU B 1 22 ? -2.592 -2.705 -2.602 1 88 22 LEU B C 1
ATOM 2411 O O . LEU B 1 22 ? -3.312 -2.99 -1.643 1 88 22 LEU B O 1
ATOM 2415 N N . GLN B 1 23 ? -2.287 -3.564 -3.492 1 91.69 23 GLN B N 1
ATOM 2416 C CA . GLN B 1 23 ? -2.854 -4.91 -3.5 1 91.69 23 GLN B CA 1
ATOM 2417 C C . GLN B 1 23 ? -2.367 -5.715 -2.299 1 91.69 23 GLN B C 1
ATOM 2419 O O . GLN B 1 23 ? -3.141 -6.449 -1.682 1 91.69 23 GLN B O 1
ATOM 2424 N N . GLN B 1 24 ? -1.046 -5.586 -2.01 1 93.12 24 GLN B N 1
ATOM 2425 C CA . GLN B 1 24 ? -0.505 -6.254 -0.83 1 93.12 24 GLN B CA 1
ATOM 2426 C C . GLN B 1 24 ? -1.222 -5.801 0.438 1 93.12 24 GLN B C 1
ATOM 2428 O O . GLN B 1 24 ? -1.582 -6.621 1.283 1 93.12 24 GLN B O 1
ATOM 2433 N N . TRP B 1 25 ? -1.448 -4.523 0.55 1 91.56 25 TRP B N 1
ATOM 2434 C CA . TRP B 1 25 ? -2.146 -3.967 1.704 1 91.56 25 TRP B CA 1
ATOM 2435 C C . TRP B 1 25 ? -3.584 -4.473 1.767 1 91.56 25 TRP B C 1
ATOM 2437 O O . TRP B 1 25 ? -4.051 -4.902 2.822 1 91.56 25 TRP B O 1
ATOM 2447 N N . LEU B 1 26 ? -4.246 -4.484 0.678 1 94.56 26 LEU B N 1
ATOM 2448 C CA . LEU B 1 26 ? -5.641 -4.914 0.582 1 94.56 26 LEU B CA 1
ATOM 2449 C C . LEU B 1 26 ? -5.797 -6.359 1.043 1 94.56 26 LEU B C 1
ATOM 2451 O O . LEU B 1 26 ? -6.66 -6.66 1.869 1 94.56 26 LEU B O 1
ATOM 2455 N N . TRP B 1 27 ? -4.953 -7.184 0.537 1 96.31 27 TRP B N 1
ATOM 2456 C CA . TRP B 1 27 ? -5.047 -8.602 0.883 1 96.31 27 TRP B CA 1
ATOM 2457 C C . TRP B 1 27 ? -4.762 -8.812 2.365 1 96.31 27 TRP B C 1
ATOM 2459 O O . TRP B 1 27 ? -5.461 -9.586 3.031 1 96.31 27 TRP B O 1
ATOM 2469 N N . ASN B 1 28 ? -3.736 -8.156 2.883 1 93.88 28 ASN B N 1
ATOM 2470 C CA . ASN B 1 28 ? -3.426 -8.297 4.301 1 93.88 28 ASN B CA 1
ATOM 2471 C C . ASN B 1 28 ? -4.578 -7.805 5.176 1 93.88 28 ASN B C 1
ATOM 2473 O O . ASN B 1 28 ? -4.898 -8.422 6.191 1 93.88 28 ASN B O 1
ATOM 2477 N N . MET B 1 29 ? -5.168 -6.699 4.75 1 93.81 29 MET B N 1
ATOM 2478 C CA . MET B 1 29 ? -6.281 -6.16 5.527 1 93.81 29 MET B CA 1
ATOM 2479 C C . MET B 1 29 ? -7.492 -7.086 5.453 1 93.81 29 MET B C 1
ATOM 2481 O O . MET B 1 29 ? -8.25 -7.199 6.418 1 93.81 29 MET B O 1
ATOM 2485 N N . GLN B 1 30 ? -7.68 -7.723 4.352 1 96.75 30 GLN B N 1
ATOM 2486 C CA . GLN B 1 30 ? -8.836 -8.594 4.145 1 96.75 30 GLN B CA 1
ATOM 2487 C C . GLN B 1 30 ? -8.711 -9.875 4.961 1 96.75 30 GLN B C 1
ATOM 2489 O O . GLN B 1 30 ? -9.656 -10.273 5.645 1 96.75 30 GLN B O 1
ATOM 2494 N N . VAL B 1 31 ? -7.453 -10.508 4.918 1 96.75 31 VAL B N 1
ATOM 2495 C CA . VAL B 1 31 ? -7.375 -11.852 5.477 1 96.75 31 VAL B CA 1
ATOM 2496 C C . VAL B 1 31 ? -6.586 -11.828 6.781 1 96.75 31 VAL B C 1
ATOM 2498 O O . VAL B 1 31 ? -6.699 -12.742 7.602 1 96.75 31 VAL B O 1
ATOM 2501 N N . GLY B 1 32 ? -5.645 -10.93 6.945 1 93.88 32 GLY B N 1
ATOM 2502 C CA . GLY B 1 32 ? -4.945 -10.742 8.203 1 93.88 32 GLY B CA 1
ATOM 2503 C C . GLY B 1 32 ? -3.654 -11.531 8.297 1 93.88 32 GLY B C 1
ATOM 2504 O O . GLY B 1 32 ? -3.053 -11.625 9.367 1 93.88 32 GLY B O 1
ATOM 2505 N N . TRP B 1 33 ? -3.262 -12.172 7.176 1 95.31 33 TRP B N 1
ATOM 2506 C CA . TRP B 1 33 ? -2.057 -13 7.191 1 95.31 33 TRP B CA 1
ATOM 2507 C C . TRP B 1 33 ? -1.38 -13 5.824 1 95.31 33 TRP B C 1
ATOM 2509 O O . TRP B 1 33 ? -2.018 -12.711 4.809 1 95.31 33 TRP B O 1
ATOM 2519 N N . ASP B 1 34 ? -0.023 -13.156 5.816 1 97 34 ASP B N 1
ATOM 2520 C CA . ASP B 1 34 ? 0.693 -13.406 4.57 1 97 34 ASP B CA 1
ATOM 2521 C C . ASP B 1 34 ? 0.695 -14.898 4.227 1 97 34 ASP B C 1
ATOM 2523 O O . ASP B 1 34 ? 0.464 -15.273 3.076 1 97 34 ASP B O 1
ATOM 2527 N N . LEU B 1 35 ? 0.929 -15.727 5.254 1 97.69 35 LEU B N 1
ATOM 2528 C CA . LEU B 1 35 ? 0.801 -17.172 5.137 1 97.69 35 LEU B CA 1
ATOM 2529 C C . LEU B 1 35 ? -0.483 -17.672 5.801 1 97.69 35 LEU B C 1
ATOM 2531 O O . LEU B 1 35 ? -0.808 -17.25 6.914 1 97.69 35 LEU B O 1
ATOM 2535 N N . HIS B 1 36 ? -1.164 -18.484 5.066 1 98.25 36 HIS B N 1
ATOM 2536 C CA . HIS B 1 36 ? -2.377 -19.047 5.637 1 98.25 36 HIS B CA 1
ATOM 2537 C C . HIS B 1 36 ? -2.082 -19.766 6.953 1 98.25 36 HIS B C 1
ATOM 2539 O O . HIS B 1 36 ? -1.069 -20.453 7.074 1 98.25 36 HIS B O 1
ATOM 2545 N N . PRO B 1 37 ? -3.031 -19.688 7.895 1 96.56 37 PRO B N 1
ATOM 2546 C CA . PRO B 1 37 ? -2.797 -20.25 9.227 1 96.56 37 PRO B CA 1
ATOM 2547 C C . PRO B 1 37 ? -2.641 -21.766 9.211 1 96.56 37 PRO B C 1
ATOM 2549 O O . PRO B 1 37 ? -2.092 -22.359 10.148 1 96.56 37 PRO B O 1
ATOM 2552 N N . ALA B 1 38 ? -3.125 -22.406 8.195 1 96.12 38 ALA B N 1
ATOM 2553 C CA . ALA B 1 38 ? -2.996 -23.859 8.109 1 96.12 38 ALA B CA 1
ATOM 2554 C C . ALA B 1 38 ? -1.569 -24.25 7.746 1 96.12 38 ALA B C 1
ATOM 2556 O O . ALA B 1 38 ? -1.197 -25.422 7.871 1 96.12 38 ALA B O 1
ATOM 2557 N N . ILE B 1 39 ? -0.767 -23.312 7.277 1 97.06 39 ILE B N 1
ATOM 2558 C CA . ILE B 1 39 ? 0.613 -23.594 6.895 1 97.06 39 ILE B CA 1
ATOM 2559 C C . ILE B 1 39 ? 1.51 -23.562 8.133 1 97.06 39 ILE B C 1
ATOM 2561 O O . ILE B 1 39 ? 1.541 -22.562 8.852 1 97.06 39 ILE B O 1
ATOM 2565 N N . SER B 1 40 ? 2.174 -24.609 8.367 1 92.06 40 SER B N 1
ATOM 2566 C CA . SER B 1 40 ? 3.053 -24.719 9.523 1 92.06 40 SER B CA 1
ATOM 2567 C C . SER B 1 40 ? 4.379 -25.375 9.148 1 92.06 40 SER B C 1
ATOM 2569 O O . SER B 1 40 ? 4.445 -26.156 8.195 1 92.06 40 SER B O 1
ATOM 2571 N N . PHE B 1 41 ? 5.344 -24.906 9.859 1 92.44 41 PHE B N 1
ATOM 2572 C CA . PHE B 1 41 ? 6.676 -25.469 9.672 1 92.44 41 PHE B CA 1
ATOM 2573 C C . PHE B 1 41 ? 7.148 -26.156 10.945 1 92.44 41 PHE B C 1
ATOM 2575 O O . PHE B 1 41 ? 6.738 -25.797 12.047 1 92.44 41 PHE B O 1
ATOM 2582 N N . GLN B 1 42 ? 7.914 -27.188 10.773 1 84.75 42 GLN B N 1
ATOM 2583 C CA . GLN B 1 42 ? 8.508 -27.797 11.953 1 84.75 42 GLN B CA 1
ATOM 2584 C C . GLN B 1 42 ? 9.469 -26.844 12.648 1 84.75 42 GLN B C 1
ATOM 2586 O O . GLN B 1 42 ? 10.195 -26.094 11.992 1 84.75 42 GLN B O 1
ATOM 2591 N N . THR B 1 43 ? 9.383 -26.875 13.953 1 81.81 43 THR B N 1
ATOM 2592 C CA . THR B 1 43 ? 10.258 -26.016 14.742 1 81.81 43 THR B CA 1
ATOM 2593 C C . THR B 1 43 ? 11.719 -26.234 14.367 1 81.81 43 THR B C 1
ATOM 2595 O O . THR B 1 43 ? 12.156 -27.375 14.188 1 81.81 43 THR B O 1
ATOM 2598 N N . GLY B 1 44 ? 12.453 -25.234 14.18 1 81.25 44 GLY B N 1
ATOM 2599 C CA . GLY B 1 44 ? 13.867 -25.328 13.852 1 81.25 44 GLY B CA 1
ATOM 2600 C C . GLY B 1 44 ? 14.133 -25.391 12.359 1 81.25 44 GLY B C 1
ATOM 2601 O O . GLY B 1 44 ? 15.273 -25.25 11.922 1 81.25 44 GLY B O 1
ATOM 2602 N N . ASN B 1 45 ? 13.094 -25.594 11.617 1 87.19 45 ASN B N 1
ATOM 2603 C CA . ASN B 1 45 ? 13.242 -25.625 10.164 1 87.19 45 ASN B CA 1
ATOM 2604 C C . ASN B 1 45 ? 13.516 -24.234 9.594 1 87.19 45 ASN B C 1
ATOM 2606 O O . ASN B 1 45 ? 13.133 -23.234 10.188 1 87.19 45 ASN B O 1
ATOM 2610 N N . LYS B 1 46 ? 14.281 -24.281 8.594 1 95 46 LYS B N 1
ATOM 2611 C CA . LYS B 1 46 ? 14.484 -23.094 7.773 1 95 46 LYS B CA 1
ATOM 2612 C C . LYS B 1 46 ? 13.727 -23.188 6.453 1 95 46 LYS B C 1
ATOM 2614 O O . LYS B 1 46 ? 14.305 -23.578 5.43 1 95 46 LYS B O 1
ATOM 2619 N N . PRO B 1 47 ? 12.469 -22.859 6.566 1 98 47 PRO B N 1
ATOM 2620 C CA . PRO B 1 47 ? 11.664 -23.062 5.363 1 98 47 PRO B CA 1
ATOM 2621 C C . PRO B 1 47 ? 12.148 -22.234 4.172 1 98 47 PRO B C 1
ATOM 2623 O O . PRO B 1 47 ? 12.648 -21.125 4.348 1 98 47 PRO B O 1
ATOM 2626 N N . LYS B 1 48 ? 12.047 -22.859 3.035 1 98.69 48 LYS B N 1
ATOM 2627 C CA . LYS B 1 48 ? 12.25 -22.172 1.763 1 98.69 48 LYS B CA 1
ATOM 2628 C C . LYS B 1 48 ? 10.922 -21.859 1.084 1 98.69 48 LYS B C 1
ATOM 2630 O O . LYS B 1 48 ? 10.109 -22.766 0.864 1 98.69 48 LYS B O 1
ATOM 2635 N N . ILE B 1 49 ? 10.656 -20.547 0.793 1 98.81 49 ILE B N 1
ATOM 2636 C CA . ILE B 1 49 ? 9.359 -20.109 0.303 1 98.81 49 ILE B CA 1
ATOM 2637 C C . ILE B 1 49 ? 9.531 -19.359 -1.018 1 98.81 49 ILE B C 1
ATOM 2639 O O . ILE B 1 49 ? 10.383 -18.469 -1.126 1 98.81 49 ILE B O 1
ATOM 2643 N N . ALA B 1 50 ? 8.711 -19.734 -2.021 1 98.88 50 ALA B N 1
ATOM 2644 C CA . ALA B 1 50 ? 8.75 -19.078 -3.322 1 98.88 50 ALA B CA 1
ATOM 2645 C C . ALA B 1 50 ? 7.488 -18.234 -3.553 1 98.88 50 ALA B C 1
ATOM 2647 O O . ALA B 1 50 ? 6.391 -18.641 -3.162 1 98.88 50 ALA B O 1
ATOM 2648 N N . ASP B 1 51 ? 7.695 -17.078 -4.152 1 98.81 51 ASP B N 1
ATOM 2649 C CA . ASP B 1 51 ? 6.602 -16.219 -4.602 1 98.81 51 ASP B CA 1
ATOM 2650 C C . ASP B 1 51 ? 6.602 -16.078 -6.121 1 98.81 51 ASP B C 1
ATOM 2652 O O . ASP B 1 51 ? 7.363 -15.289 -6.676 1 98.81 51 ASP B O 1
ATOM 2656 N N . HIS B 1 52 ? 5.645 -16.812 -6.832 1 97.94 52 HIS B N 1
ATOM 2657 C CA . HIS B 1 52 ? 5.492 -16.625 -8.266 1 97.94 52 HIS B CA 1
ATOM 2658 C C . HIS B 1 52 ? 4.793 -15.305 -8.586 1 97.94 52 HIS B C 1
ATOM 2660 O O . HIS B 1 52 ? 3.797 -14.961 -7.949 1 97.94 52 HIS B O 1
ATOM 2666 N N . GLY B 1 53 ? 5.309 -14.648 -9.609 1 96.81 53 GLY B N 1
ATOM 2667 C CA . GLY B 1 53 ? 4.789 -13.32 -9.898 1 96.81 53 GLY B CA 1
ATOM 2668 C C . GLY B 1 53 ? 5.055 -12.32 -8.789 1 96.81 53 GLY B C 1
ATOM 2669 O O . GLY B 1 53 ? 4.156 -11.578 -8.383 1 96.81 53 GLY B O 1
ATOM 2670 N N . CYS B 1 54 ? 6.312 -12.281 -8.312 1 97.12 54 CYS B N 1
ATOM 2671 C CA . CYS B 1 54 ? 6.621 -11.562 -7.082 1 97.12 54 CYS B CA 1
ATOM 2672 C C . CYS B 1 54 ? 6.59 -10.055 -7.305 1 97.12 54 CYS B C 1
ATOM 2674 O O . CYS B 1 54 ? 6.539 -9.281 -6.348 1 97.12 54 CYS B O 1
ATOM 2676 N N . GLY B 1 55 ? 6.676 -9.602 -8.531 1 93.56 55 GLY B N 1
ATOM 2677 C CA . GLY B 1 55 ? 6.688 -8.172 -8.789 1 93.56 55 GLY B CA 1
ATOM 2678 C C . GLY B 1 55 ? 7.805 -7.445 -8.062 1 93.56 55 GLY B C 1
ATOM 2679 O O . GLY B 1 55 ? 8.977 -7.809 -8.188 1 93.56 55 GLY B O 1
ATOM 2680 N N . ASN B 1 56 ? 7.461 -6.523 -7.27 1 91.75 56 ASN B N 1
ATOM 2681 C CA . ASN B 1 56 ? 8.445 -5.738 -6.535 1 91.75 56 ASN B CA 1
ATOM 2682 C C . ASN B 1 56 ? 8.812 -6.398 -5.207 1 91.75 56 ASN B C 1
ATOM 2684 O O . ASN B 1 56 ? 9.492 -5.797 -4.379 1 91.75 56 ASN B O 1
ATOM 2688 N N . GLY B 1 57 ? 8.32 -7.512 -4.914 1 95.38 57 GLY B N 1
ATOM 2689 C CA . GLY B 1 57 ? 8.68 -8.273 -3.729 1 95.38 57 GLY B CA 1
ATOM 2690 C C . GLY B 1 57 ? 7.93 -7.836 -2.484 1 95.38 57 GLY B C 1
ATOM 2691 O O . GLY B 1 57 ? 8.328 -8.164 -1.365 1 95.38 57 GLY B O 1
ATOM 2692 N N . ALA B 1 58 ? 6.816 -7.109 -2.672 1 94.94 58 ALA B N 1
ATOM 2693 C CA . ALA B 1 58 ? 6.086 -6.562 -1.532 1 94.94 58 ALA B CA 1
ATOM 2694 C C . ALA B 1 58 ? 5.652 -7.668 -0.575 1 94.94 58 ALA B C 1
ATOM 2696 O O . ALA B 1 58 ? 5.738 -7.512 0.645 1 94.94 58 ALA B O 1
ATOM 2697 N N . TRP B 1 59 ? 5.195 -8.773 -1.112 1 97.69 59 TRP B N 1
ATOM 2698 C CA . TRP B 1 59 ? 4.746 -9.867 -0.262 1 97.69 59 TRP B CA 1
ATOM 2699 C C . TRP B 1 59 ? 5.91 -10.461 0.526 1 97.69 59 TRP B C 1
ATOM 2701 O O . TRP B 1 59 ? 5.781 -10.75 1.719 1 97.69 59 TRP B O 1
ATOM 2711 N N . LEU B 1 60 ? 7.051 -10.664 -0.087 1 98.25 60 LEU B N 1
ATOM 2712 C CA . LEU B 1 60 ? 8.234 -11.219 0.557 1 98.25 60 LEU B CA 1
ATOM 2713 C C . LEU B 1 60 ? 8.734 -10.297 1.665 1 98.25 60 LEU B C 1
ATOM 2715 O O . LEU B 1 60 ? 9.062 -10.758 2.762 1 98.25 60 LEU B O 1
ATOM 2719 N N . LEU B 1 61 ? 8.75 -9.055 1.367 1 96.19 61 LEU B N 1
ATOM 2720 C CA . LEU B 1 61 ? 9.227 -8.07 2.334 1 96.19 61 LEU B CA 1
ATOM 2721 C C . LEU B 1 61 ? 8.281 -7.98 3.527 1 96.19 61 LEU B C 1
ATOM 2723 O O . LEU B 1 61 ? 8.719 -7.695 4.648 1 96.19 61 LEU B O 1
ATOM 2727 N N . SER B 1 62 ? 7 -8.188 3.244 1 96.31 62 SER B N 1
ATOM 2728 C CA . SER B 1 62 ? 6.016 -8.219 4.32 1 96.31 62 SER B CA 1
ATOM 2729 C C . SER B 1 62 ? 6.16 -9.477 5.168 1 96.31 62 SER B C 1
ATOM 2731 O O . SER B 1 62 ? 6.008 -9.43 6.391 1 96.31 62 SER B O 1
ATOM 2733 N N . LEU B 1 63 ? 6.496 -10.57 4.566 1 97.56 63 LEU B N 1
ATOM 2734 C CA . LEU B 1 63 ? 6.562 -11.875 5.207 1 97.56 63 LEU B CA 1
ATOM 2735 C C . LEU B 1 63 ? 7.816 -12 6.066 1 97.56 63 LEU B C 1
ATOM 2737 O O . LEU B 1 63 ? 7.766 -12.547 7.172 1 97.56 63 LEU B O 1
ATOM 2741 N N . ASP B 1 64 ? 8.914 -11.453 5.676 1 97.12 64 ASP B N 1
ATOM 2742 C CA . ASP B 1 64 ? 10.242 -11.664 6.254 1 97.12 64 ASP B CA 1
ATOM 2743 C C . ASP B 1 64 ? 10.273 -11.242 7.723 1 97.12 64 ASP B C 1
ATOM 2745 O O . ASP B 1 64 ? 10.578 -12.055 8.594 1 97.12 64 ASP B O 1
ATOM 2749 N N . PRO B 1 65 ? 9.883 -10.008 7.996 1 94.94 65 PRO B N 1
ATOM 2750 C CA . PRO B 1 65 ? 9.938 -9.617 9.406 1 94.94 65 PRO B CA 1
ATOM 2751 C C . PRO B 1 65 ? 8.977 -10.414 10.281 1 94.94 65 PRO B C 1
ATOM 2753 O O . PRO B 1 65 ? 9.258 -10.641 11.461 1 94.94 65 PRO B O 1
ATOM 2756 N N . LYS B 1 66 ? 7.859 -10.812 9.75 1 93.88 66 LYS B N 1
ATOM 2757 C CA . LYS B 1 66 ? 6.902 -11.594 10.523 1 93.88 66 LYS B CA 1
ATOM 2758 C C . LYS B 1 66 ? 7.469 -12.969 10.883 1 93.88 66 LYS B C 1
ATOM 2760 O O . LYS B 1 66 ? 7.312 -13.438 12.016 1 93.88 66 LYS B O 1
ATOM 2765 N N . LEU B 1 67 ? 8.156 -13.602 9.945 1 95.44 67 LEU B N 1
ATOM 2766 C CA . LEU B 1 67 ? 8.789 -14.891 10.203 1 95.44 67 LEU B CA 1
ATOM 2767 C C . LEU B 1 67 ? 9.922 -14.742 11.211 1 95.44 67 LEU B C 1
ATOM 2769 O O . LEU B 1 67 ? 10.031 -15.531 12.148 1 95.44 67 LEU B O 1
ATOM 2773 N N . LYS B 1 68 ? 10.711 -13.688 11.07 1 94.19 68 LYS B N 1
ATOM 2774 C CA . LYS B 1 68 ? 11.828 -13.453 11.977 1 94.19 68 LYS B CA 1
ATOM 2775 C C . LYS B 1 68 ? 11.336 -13.188 13.398 1 94.19 68 LYS B C 1
ATOM 2777 O O . LYS B 1 68 ? 11.914 -13.695 14.367 1 94.19 68 LYS B O 1
ATOM 2782 N N . SER B 1 69 ? 10.258 -12.461 13.5 1 92.31 69 SER B N 1
ATOM 2783 C CA . SER B 1 69 ? 9.695 -12.141 14.812 1 92.31 69 SER B CA 1
ATOM 2784 C C . SER B 1 69 ? 9.172 -13.383 15.508 1 92.31 69 SER B C 1
ATOM 2786 O O . SER B 1 69 ? 9.133 -13.445 16.734 1 92.31 69 SER B O 1
ATOM 2788 N N . SER B 1 70 ? 8.805 -14.359 14.727 1 91.06 70 SER B N 1
ATOM 2789 C CA . SER B 1 70 ? 8.305 -15.602 15.297 1 91.06 70 SER B CA 1
ATOM 2790 C C . SER B 1 70 ? 9.43 -16.609 15.5 1 91.06 70 SER B C 1
ATOM 2792 O O . SER B 1 70 ? 9.188 -17.781 15.82 1 91.06 70 SER B O 1
ATOM 2794 N N . GLY B 1 71 ? 10.633 -16.203 15.227 1 91.69 71 GLY B N 1
ATOM 2795 C CA . GLY B 1 71 ? 11.797 -17.031 15.477 1 91.69 71 GLY B CA 1
ATOM 2796 C C . GLY B 1 71 ? 12.125 -17.953 14.32 1 91.69 71 GLY B C 1
ATOM 2797 O O . GLY B 1 71 ? 12.859 -18.938 14.484 1 91.69 71 GLY B O 1
ATOM 2798 N N . THR B 1 72 ? 11.586 -17.719 13.148 1 93.12 72 THR B N 1
ATOM 2799 C CA . THR B 1 72 ? 11.797 -18.578 11.984 1 93.12 72 THR B CA 1
ATOM 2800 C C . THR B 1 72 ? 12.727 -17.891 10.984 1 93.12 72 THR B C 1
ATOM 2802 O O . THR B 1 72 ? 12.406 -16.844 10.445 1 93.12 72 THR B O 1
ATOM 2805 N N . THR B 1 73 ? 13.844 -18.484 10.773 1 93.38 73 THR B N 1
ATOM 2806 C CA . THR B 1 73 ? 14.719 -18.047 9.688 1 93.38 73 THR B CA 1
ATOM 2807 C C . THR B 1 73 ? 14.336 -18.734 8.375 1 93.38 73 THR B C 1
ATOM 2809 O O . THR B 1 73 ? 14.211 -19.969 8.328 1 93.38 73 THR B O 1
ATOM 2812 N N . SER B 1 74 ? 14.109 -17.969 7.371 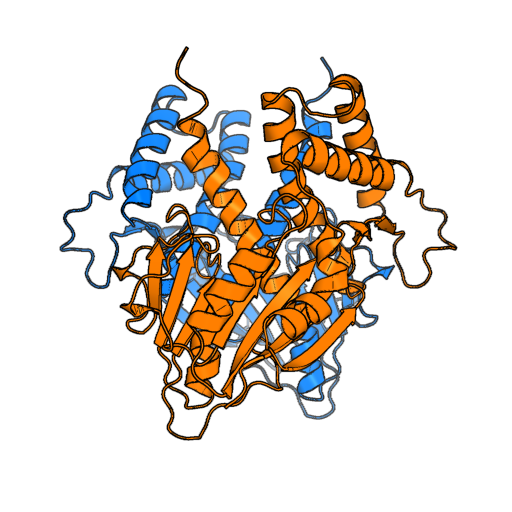1 97.12 74 SER B N 1
ATOM 2813 C CA . SER B 1 74 ? 13.625 -18.531 6.113 1 97.12 74 SER B CA 1
ATOM 2814 C C . SER B 1 74 ? 14.461 -18.047 4.938 1 97.12 74 SER B C 1
ATOM 2816 O O . SER B 1 74 ? 15.195 -17.062 5.051 1 97.12 74 SER B O 1
ATOM 2818 N N . ALA B 1 75 ? 14.492 -18.844 3.922 1 98.44 75 ALA B N 1
ATOM 2819 C CA . ALA B 1 75 ? 14.945 -18.406 2.602 1 98.44 75 ALA B CA 1
ATOM 2820 C C . ALA B 1 75 ? 13.766 -18.047 1.705 1 98.44 75 ALA B C 1
ATOM 2822 O O . ALA B 1 75 ? 12.867 -18.859 1.49 1 98.44 75 ALA B O 1
ATOM 2823 N N . LEU B 1 76 ? 13.75 -16.828 1.248 1 98.75 76 LEU B N 1
ATOM 2824 C CA . LEU B 1 76 ? 12.641 -16.312 0.45 1 98.75 76 LEU B CA 1
ATOM 2825 C C . LEU B 1 76 ? 13.086 -16.062 -0.985 1 98.75 76 LEU B C 1
ATOM 2827 O O . LEU B 1 76 ? 14.078 -15.359 -1.216 1 98.75 76 LEU B O 1
ATOM 2831 N N . VAL B 1 77 ? 12.32 -16.625 -1.942 1 98.88 77 VAL B N 1
ATOM 2832 C CA . VAL B 1 77 ? 12.672 -16.516 -3.354 1 98.88 77 VAL B CA 1
ATOM 2833 C C . VAL B 1 77 ? 11.508 -15.93 -4.141 1 98.88 77 VAL B C 1
ATOM 2835 O O . VAL B 1 77 ? 10.398 -16.469 -4.109 1 98.88 77 VAL B O 1
ATOM 2838 N N . GLY B 1 78 ? 11.758 -14.789 -4.742 1 98.81 78 GLY B N 1
ATOM 2839 C CA . GLY B 1 78 ? 10.781 -14.227 -5.664 1 98.81 78 GLY B CA 1
ATOM 2840 C C . GLY B 1 78 ? 11.062 -14.57 -7.113 1 98.81 78 GLY B C 1
ATOM 2841 O O . GLY B 1 78 ? 12.195 -14.477 -7.574 1 98.81 78 GLY B O 1
ATOM 2842 N N . LEU B 1 79 ? 10.016 -15 -7.809 1 98.62 79 LEU B N 1
ATOM 2843 C CA . LEU B 1 79 ? 10.102 -15.383 -9.211 1 98.62 79 LEU B CA 1
ATOM 2844 C C . LEU B 1 79 ? 9.125 -14.57 -10.062 1 98.62 79 LEU B C 1
ATOM 2846 O O . LEU B 1 79 ? 7.934 -14.508 -9.758 1 98.62 79 LEU B O 1
ATOM 2850 N N . ASP B 1 80 ? 9.664 -13.938 -11.023 1 97.25 80 ASP B N 1
ATOM 2851 C CA . ASP B 1 80 ? 8.828 -13.18 -11.953 1 97.25 80 ASP B CA 1
ATOM 2852 C C . ASP B 1 80 ? 9.359 -13.289 -13.375 1 97.25 80 ASP B C 1
ATOM 2854 O O . ASP B 1 80 ? 10.555 -13.484 -13.594 1 97.25 80 ASP B O 1
ATOM 2858 N N . VAL B 1 81 ? 8.445 -13.125 -14.359 1 95.38 81 VAL B N 1
ATOM 2859 C CA . VAL B 1 81 ? 8.82 -13.234 -15.766 1 95.38 81 VAL B CA 1
ATOM 2860 C C . VAL B 1 81 ? 9.672 -12.031 -16.172 1 95.38 81 VAL B C 1
ATOM 2862 O O . VAL B 1 81 ? 10.477 -12.117 -17.109 1 95.38 81 VAL B O 1
ATOM 2865 N N . SER B 1 82 ? 9.508 -10.938 -15.453 1 91.5 82 SER B N 1
ATOM 2866 C CA . SER B 1 82 ? 10.227 -9.703 -15.75 1 91.5 82 SER B CA 1
ATOM 2867 C C . SER B 1 82 ? 10.836 -9.102 -14.492 1 91.5 82 SER B C 1
ATOM 2869 O O . SER B 1 82 ? 10.195 -9.07 -13.438 1 91.5 82 SER B O 1
ATOM 2871 N N . PRO B 1 83 ? 12.078 -8.617 -14.578 1 90.94 83 PRO B N 1
ATOM 2872 C CA . PRO B 1 83 ? 12.719 -7.996 -13.414 1 90.94 83 PRO B CA 1
ATOM 2873 C C . PRO B 1 83 ? 12.414 -6.504 -13.312 1 90.94 83 PRO B C 1
ATOM 2875 O O . PRO B 1 83 ? 13.008 -5.805 -12.477 1 90.94 83 PRO B O 1
ATOM 2878 N N . VAL B 1 84 ? 11.469 -6 -14.094 1 84.62 84 VAL B N 1
ATOM 2879 C CA . VAL B 1 84 ? 11.258 -4.566 -14.25 1 84.62 84 VAL B CA 1
ATOM 2880 C C . VAL B 1 84 ? 10.883 -3.947 -12.906 1 84.62 84 VAL B C 1
ATOM 2882 O O . VAL B 1 84 ? 11.219 -2.795 -12.633 1 84.62 84 VAL B O 1
ATOM 2885 N N . HIS B 1 85 ? 10.297 -4.699 -12.047 1 89.12 85 HIS B N 1
ATOM 2886 C CA . HIS B 1 85 ? 9.836 -4.137 -10.789 1 89.12 85 HIS B CA 1
ATOM 2887 C C . HIS B 1 85 ? 10.727 -4.574 -9.633 1 89.12 85 HIS B C 1
ATOM 2889 O O . HIS B 1 85 ? 10.492 -4.195 -8.477 1 89.12 85 HIS B O 1
ATOM 2895 N N . PHE B 1 86 ? 11.844 -5.281 -9.922 1 92.25 86 PHE B N 1
ATOM 2896 C CA . PHE B 1 86 ? 12.734 -5.77 -8.875 1 92.25 86 PHE B CA 1
ATOM 2897 C C . PHE B 1 86 ? 13.445 -4.609 -8.195 1 92.25 86 PHE B C 1
ATOM 2899 O O . PHE B 1 86 ? 13.961 -3.705 -8.859 1 92.25 86 PHE B O 1
ATOM 2906 N N . PRO B 1 87 ? 13.461 -4.629 -6.84 1 93 87 PRO B N 1
ATOM 2907 C CA . PRO B 1 87 ? 14.5 -3.805 -6.211 1 93 87 PRO B CA 1
ATOM 2908 C C . PRO B 1 87 ? 15.906 -4.285 -6.531 1 93 87 PRO B C 1
ATOM 2910 O O . PRO B 1 87 ? 16.094 -5.414 -6.988 1 93 87 PRO B O 1
ATOM 2913 N N . ALA B 1 88 ? 16.859 -3.363 -6.344 1 92.69 88 ALA B N 1
ATOM 2914 C CA . ALA B 1 88 ? 18.25 -3.791 -6.492 1 92.69 88 ALA B CA 1
ATOM 2915 C C . ALA B 1 88 ? 18.578 -4.926 -5.527 1 92.69 88 ALA B C 1
ATOM 2917 O O . ALA B 1 88 ? 18.25 -4.855 -4.34 1 92.69 88 ALA B O 1
ATOM 2918 N N . SER B 1 89 ? 19.25 -5.902 -6.062 1 94.25 89 SER B N 1
ATOM 2919 C CA . SER B 1 89 ? 19.578 -7.078 -5.258 1 94.25 89 SER B CA 1
ATOM 2920 C C . SER B 1 89 ? 20.375 -6.699 -4.02 1 94.25 89 SER B C 1
ATOM 2922 O O . SER B 1 89 ? 20.188 -7.277 -2.949 1 94.25 89 SER B O 1
ATOM 2924 N N . ALA B 1 90 ? 21.234 -5.703 -4.168 1 93.19 90 ALA B N 1
ATOM 2925 C CA . ALA B 1 90 ? 22.109 -5.285 -3.076 1 93.19 90 ALA B CA 1
ATOM 2926 C C . ALA B 1 90 ? 21.312 -4.621 -1.959 1 93.19 90 ALA B C 1
ATOM 2928 O O . ALA B 1 90 ? 21.812 -4.449 -0.845 1 93.19 90 ALA B O 1
ATOM 2929 N N . ASN B 1 91 ? 20.062 -4.289 -2.244 1 94.5 91 ASN B N 1
ATOM 2930 C CA . ASN B 1 91 ? 19.234 -3.629 -1.25 1 94.5 91 ASN B CA 1
ATOM 2931 C C . ASN B 1 91 ? 18.375 -4.633 -0.482 1 94.5 91 ASN B C 1
ATOM 2933 O O . ASN B 1 91 ? 17.797 -4.293 0.55 1 94.5 91 ASN B O 1
ATOM 2937 N N . LEU B 1 92 ? 18.344 -5.82 -0.946 1 96.62 92 LEU B N 1
ATOM 2938 C CA . LEU B 1 92 ? 17.484 -6.824 -0.319 1 96.62 92 LEU B CA 1
ATOM 2939 C C . LEU B 1 92 ? 18.203 -7.492 0.848 1 96.62 92 LEU B C 1
ATOM 2941 O O . LEU B 1 92 ? 19.422 -7.645 0.825 1 96.62 92 LEU B O 1
ATOM 2945 N N . PRO B 1 93 ? 17.375 -7.84 1.857 1 95.81 93 PRO B N 1
ATOM 2946 C CA . PRO B 1 93 ? 17.984 -8.703 2.869 1 95.81 93 PRO B CA 1
ATOM 2947 C C . PRO B 1 93 ? 18.656 -9.938 2.264 1 95.81 93 PRO B C 1
ATOM 2949 O O . PRO B 1 93 ? 18.203 -10.445 1.234 1 95.81 93 PRO B O 1
ATOM 2952 N N . GLU B 1 94 ? 19.641 -10.469 2.938 1 95.88 94 GLU B N 1
ATOM 2953 C CA . GLU B 1 94 ? 20.453 -11.547 2.406 1 95.88 94 GLU B CA 1
ATOM 2954 C C . GLU B 1 94 ? 19.625 -12.797 2.129 1 95.88 94 GLU B C 1
ATOM 2956 O O . GLU B 1 94 ? 19.938 -13.562 1.213 1 95.88 94 GLU B O 1
ATOM 2961 N N . ASN B 1 95 ? 18.578 -12.961 2.875 1 98 95 ASN B N 1
ATOM 2962 C CA . ASN B 1 95 ? 17.797 -14.188 2.75 1 98 95 ASN B CA 1
ATOM 2963 C C . ASN B 1 95 ? 16.703 -14.047 1.688 1 98 95 ASN B C 1
ATOM 2965 O O . ASN B 1 95 ? 15.875 -14.945 1.52 1 98 95 ASN B O 1
ATOM 2969 N N . ILE B 1 96 ? 16.609 -12.922 0.982 1 98.31 96 ILE B N 1
ATOM 2970 C CA . ILE B 1 96 ? 15.641 -12.719 -0.09 1 98.31 96 ILE B CA 1
ATOM 2971 C C . ILE B 1 96 ? 16.359 -12.625 -1.43 1 98.31 96 ILE B C 1
ATOM 2973 O O . ILE B 1 96 ? 17.25 -11.781 -1.605 1 98.31 96 ILE B O 1
ATOM 2977 N N . LYS B 1 97 ? 15.977 -13.5 -2.338 1 98.31 97 LYS B N 1
ATOM 2978 C CA . LYS B 1 97 ? 16.531 -13.5 -3.686 1 98.31 97 LYS B CA 1
ATOM 2979 C C . LYS B 1 97 ? 15.438 -13.438 -4.738 1 98.31 97 LYS B C 1
ATOM 2981 O O . LYS B 1 97 ? 14.422 -14.117 -4.629 1 98.31 97 LYS B O 1
ATOM 2986 N N . LEU B 1 98 ? 15.625 -12.602 -5.684 1 98.19 98 LEU B N 1
ATOM 2987 C CA . LEU B 1 98 ? 14.688 -12.492 -6.797 1 98.19 98 LEU B CA 1
ATOM 2988 C C . LEU B 1 98 ? 15.32 -13 -8.086 1 98.19 98 LEU B C 1
ATOM 2990 O O . LEU B 1 98 ? 16.5 -12.75 -8.344 1 98.19 98 LEU B O 1
ATOM 2994 N N . GLU B 1 99 ? 14.516 -13.742 -8.859 1 98.12 99 GLU B N 1
ATOM 2995 C CA . GLU B 1 99 ? 14.992 -14.359 -10.086 1 98.12 99 GLU B CA 1
ATOM 2996 C C . GLU B 1 99 ? 13.945 -14.289 -11.188 1 98.12 99 GLU B C 1
ATOM 2998 O O . GLU B 1 99 ? 12.742 -14.219 -10.906 1 98.12 99 GLU B O 1
ATOM 3003 N N . VAL B 1 100 ? 14.5 -14.25 -12.406 1 97.25 100 VAL B N 1
ATOM 3004 C CA . VAL B 1 100 ? 13.602 -14.273 -13.555 1 97.25 100 VAL B CA 1
ATOM 3005 C C . VAL B 1 100 ? 13.203 -15.719 -13.867 1 97.25 100 VAL B C 1
ATOM 3007 O O . VAL B 1 100 ? 14.055 -16.562 -14.117 1 97.25 100 VAL B O 1
ATOM 3010 N N . LEU B 1 101 ? 11.938 -15.984 -13.781 1 98 101 LEU B N 1
ATOM 3011 C CA . LEU B 1 101 ? 11.375 -17.281 -14.125 1 98 101 LEU B CA 1
ATOM 3012 C C . LEU B 1 101 ? 9.922 -17.156 -14.555 1 98 101 LEU B C 1
ATOM 3014 O O . LEU B 1 101 ? 9.117 -16.531 -13.859 1 98 101 LEU B O 1
ATOM 3018 N N . ASP B 1 102 ? 9.617 -17.734 -15.68 1 96.88 102 ASP B N 1
ATOM 3019 C CA . ASP B 1 102 ? 8.234 -17.812 -16.125 1 96.88 102 ASP B CA 1
ATOM 3020 C C . ASP B 1 102 ? 7.473 -18.922 -15.398 1 96.88 102 ASP B C 1
ATOM 3022 O O . ASP B 1 102 ? 7.832 -20.094 -15.484 1 96.88 102 ASP B O 1
ATOM 3026 N N . ALA B 1 103 ? 6.395 -18.578 -14.711 1 96.44 103 ALA B N 1
ATOM 3027 C CA . ALA B 1 103 ? 5.605 -19.531 -13.938 1 96.44 103 ALA B CA 1
ATOM 3028 C C . ALA B 1 103 ? 4.98 -20.594 -14.852 1 96.44 103 ALA B C 1
ATOM 3030 O O . ALA B 1 103 ? 4.559 -21.656 -14.383 1 96.44 103 ALA B O 1
ATOM 3031 N N . PHE B 1 104 ? 4.945 -20.297 -16.156 1 96.19 104 PHE B N 1
ATOM 3032 C CA . PHE B 1 104 ? 4.301 -21.188 -17.125 1 96.19 104 PHE B CA 1
ATOM 3033 C C . PHE B 1 104 ? 5.336 -21.875 -18 1 96.19 104 PHE B C 1
ATOM 3035 O O . PHE B 1 104 ? 5.004 -22.406 -19.062 1 96.19 104 PHE B O 1
ATOM 3042 N N . THR B 1 105 ? 6.543 -21.859 -17.578 1 96.69 105 THR B N 1
ATOM 3043 C CA . THR B 1 105 ? 7.594 -22.484 -18.375 1 96.69 105 THR B CA 1
ATOM 3044 C C . THR B 1 105 ? 7.312 -23.969 -18.578 1 96.69 105 THR B C 1
ATOM 3046 O O . THR B 1 105 ? 6.715 -24.609 -17.703 1 96.69 105 THR B O 1
ATOM 3049 N N . ASP B 1 106 ? 7.82 -24.516 -19.625 1 96.19 106 ASP B N 1
ATOM 3050 C CA . ASP B 1 106 ? 7.648 -25.938 -19.922 1 96.19 106 ASP B CA 1
ATOM 3051 C C . ASP B 1 106 ? 8.539 -26.797 -19.031 1 96.19 106 ASP B C 1
ATOM 3053 O O . ASP B 1 106 ? 8.195 -27.938 -18.719 1 96.19 106 ASP B O 1
ATOM 3057 N N . THR B 1 107 ? 9.664 -26.188 -18.672 1 95.88 107 THR B N 1
ATOM 3058 C CA . THR B 1 107 ? 10.625 -26.938 -17.859 1 95.88 107 THR B CA 1
ATOM 3059 C C . THR B 1 107 ? 11.133 -26.094 -16.703 1 95.88 107 THR B C 1
ATOM 3061 O O . THR B 1 107 ? 11.812 -25.094 -16.922 1 95.88 107 THR B O 1
ATOM 3064 N N . ILE B 1 108 ? 10.867 -26.547 -15.523 1 96.75 108 ILE B N 1
ATOM 3065 C CA . ILE B 1 108 ? 11.383 -25.875 -14.336 1 96.75 108 ILE B CA 1
ATOM 3066 C C . ILE B 1 108 ? 12.875 -26.172 -14.172 1 96.75 108 ILE B C 1
ATOM 3068 O O . ILE B 1 108 ? 13.297 -27.312 -14.281 1 96.75 108 ILE B O 1
ATOM 3072 N N . PRO B 1 109 ? 13.625 -25.125 -13.906 1 97.75 109 PRO B N 1
ATOM 3073 C CA . PRO B 1 109 ? 15.039 -25.375 -13.625 1 97.75 109 PRO B CA 1
ATOM 3074 C C . PRO B 1 109 ? 15.25 -26.344 -12.453 1 97.75 109 PRO B C 1
ATOM 3076 O O . PRO B 1 109 ? 14.516 -26.281 -11.469 1 97.75 109 PRO B O 1
ATOM 3079 N N . GLU B 1 110 ? 16.266 -27.203 -12.531 1 97.88 110 GLU B N 1
ATOM 3080 C CA . GLU B 1 110 ? 16.547 -28.266 -11.562 1 97.88 110 GLU B CA 1
ATOM 3081 C C . GLU B 1 110 ? 16.719 -27.703 -10.156 1 97.88 110 GLU B C 1
ATOM 3083 O O . GLU B 1 110 ? 16.312 -28.328 -9.18 1 97.88 110 GLU B O 1
ATOM 3088 N N . GLU B 1 111 ? 17.219 -26.516 -10.062 1 97.94 111 GLU B N 1
ATOM 3089 C CA . GLU B 1 111 ? 17.531 -25.938 -8.766 1 97.94 111 GLU B CA 1
ATOM 3090 C C . GLU B 1 111 ? 16.266 -25.594 -7.988 1 97.94 111 GLU B C 1
ATOM 3092 O O . GLU B 1 111 ? 16.328 -25.344 -6.781 1 97.94 111 GLU B O 1
ATOM 3097 N N . HIS B 1 112 ? 15.125 -25.594 -8.703 1 98.56 112 HIS B N 1
ATOM 3098 C CA . HIS B 1 112 ? 13.867 -25.234 -8.047 1 98.56 112 HIS B CA 1
ATOM 3099 C C . HIS B 1 112 ? 13.039 -26.484 -7.754 1 98.56 112 HIS B C 1
ATOM 3101 O O . HIS B 1 112 ? 12.055 -26.422 -7.008 1 98.56 112 HIS B O 1
ATOM 3107 N N . ILE B 1 113 ? 13.375 -27.656 -8.266 1 98.69 113 ILE B N 1
ATOM 3108 C CA . ILE B 1 113 ? 12.562 -28.859 -8.148 1 98.69 113 ILE B CA 1
ATOM 3109 C C . ILE B 1 113 ? 12.656 -29.406 -6.73 1 98.69 113 ILE B C 1
ATOM 3111 O O . ILE B 1 113 ? 13.75 -29.641 -6.211 1 98.69 113 ILE B O 1
ATOM 3115 N N . GLY B 1 114 ? 11.562 -29.531 -6.059 1 98.44 114 GLY B N 1
ATOM 3116 C CA . GLY B 1 114 ? 11.461 -30.141 -4.742 1 98.44 114 GLY B CA 1
ATOM 3117 C C . GLY B 1 114 ? 12.172 -29.344 -3.662 1 98.44 114 GLY B C 1
ATOM 3118 O O . GLY B 1 114 ? 12.734 -29.922 -2.729 1 98.44 114 GLY B O 1
ATOM 3119 N N . GLN B 1 115 ? 12.156 -28.031 -3.787 1 98.38 115 GLN B N 1
ATOM 3120 C CA . GLN B 1 115 ? 13 -27.25 -2.896 1 98.38 115 GLN B CA 1
ATOM 3121 C C . GLN B 1 115 ? 12.172 -26.438 -1.914 1 98.38 115 GLN B C 1
ATOM 3123 O O . GLN B 1 115 ? 12.688 -25.938 -0.918 1 98.38 115 GLN B O 1
ATOM 3128 N N . TYR B 1 116 ? 10.852 -26.359 -2.129 1 98.69 116 TYR B N 1
ATOM 3129 C CA . TYR B 1 116 ? 10.133 -25.297 -1.428 1 98.69 116 TYR B CA 1
ATOM 3130 C C . TYR B 1 116 ? 9.125 -25.891 -0.449 1 98.69 116 TYR B C 1
ATOM 3132 O O . TYR B 1 116 ? 8.469 -26.891 -0.751 1 98.69 116 TYR B O 1
ATOM 3140 N N . ASP B 1 117 ? 9.047 -25.25 0.681 1 98.75 117 ASP B N 1
ATOM 3141 C CA . ASP B 1 117 ? 8.039 -25.578 1.69 1 98.75 117 ASP B CA 1
ATOM 3142 C C . ASP B 1 117 ? 6.715 -24.875 1.397 1 98.75 117 ASP B C 1
ATOM 3144 O O . ASP B 1 117 ? 5.668 -25.281 1.904 1 98.75 117 ASP B O 1
ATOM 3148 N N . VAL B 1 118 ? 6.773 -23.797 0.669 1 98.88 118 VAL B N 1
ATOM 3149 C CA . VAL B 1 118 ? 5.59 -23.078 0.216 1 98.88 118 VAL B CA 1
ATOM 3150 C C . VAL B 1 118 ? 5.855 -22.453 -1.157 1 98.88 118 VAL B C 1
ATOM 3152 O O . VAL B 1 118 ? 6.926 -21.891 -1.399 1 98.88 118 VAL B O 1
ATOM 3155 N N . VAL B 1 119 ? 4.922 -22.594 -2.033 1 98.94 119 VAL B N 1
ATOM 3156 C CA . VAL B 1 119 ? 4.828 -21.766 -3.238 1 98.94 119 VAL B CA 1
ATOM 3157 C C . VAL B 1 119 ? 3.592 -20.875 -3.168 1 98.94 119 VAL B C 1
ATOM 3159 O O . VAL B 1 119 ? 2.479 -21.375 -2.963 1 98.94 119 VAL B O 1
ATOM 3162 N N . HIS B 1 120 ? 3.867 -19.625 -3.227 1 98.88 120 HIS B N 1
ATOM 3163 C CA . HIS B 1 120 ? 2.807 -18.625 -3.176 1 98.88 120 HIS B CA 1
ATOM 3164 C C . HIS B 1 120 ? 2.527 -18.047 -4.559 1 98.88 120 HIS B C 1
ATOM 3166 O O . HIS B 1 120 ? 3.457 -17.781 -5.324 1 98.88 120 HIS B O 1
ATOM 3172 N N . VAL B 1 121 ? 1.227 -17.906 -4.91 1 98.44 121 VAL B N 1
ATOM 3173 C CA . VAL B 1 121 ? 0.74 -17.281 -6.133 1 98.44 121 VAL B CA 1
ATOM 3174 C C . VAL B 1 121 ? -0.398 -16.312 -5.805 1 98.44 121 VAL B C 1
ATOM 3176 O O . VAL B 1 121 ? -1.273 -16.641 -4.996 1 98.44 121 VAL B O 1
ATOM 3179 N N . ARG B 1 122 ? -0.311 -15.148 -6.375 1 97.06 122 ARG B N 1
ATOM 3180 C CA . ARG B 1 122 ? -1.412 -14.219 -6.152 1 97.06 122 ARG B CA 1
ATOM 3181 C C . ARG B 1 122 ? -1.655 -13.359 -7.387 1 97.06 122 ARG B C 1
ATOM 3183 O O . ARG B 1 122 ? -0.714 -12.797 -7.957 1 97.06 122 ARG B O 1
ATOM 3190 N N . LEU B 1 123 ? -2.945 -13.234 -7.797 1 92.88 123 LEU B N 1
ATOM 3191 C CA . LEU B 1 123 ? -3.451 -12.328 -8.82 1 92.88 123 LEU B CA 1
ATOM 3192 C C . LEU B 1 123 ? -2.842 -12.648 -10.18 1 92.88 123 LEU B C 1
ATOM 3194 O O . LEU B 1 123 ? -2.291 -11.766 -10.844 1 92.88 123 LEU B O 1
ATOM 3198 N N . PHE B 1 124 ? -3.021 -13.859 -10.547 1 92.56 124 PHE B N 1
ATOM 3199 C CA . PHE B 1 124 ? -2.592 -14.312 -11.867 1 92.56 124 PHE B CA 1
ATOM 3200 C C . PHE B 1 124 ? -3.756 -14.305 -12.852 1 92.56 124 PHE B C 1
ATOM 3202 O O . PHE B 1 124 ? -3.654 -14.859 -13.945 1 92.56 124 PHE B O 1
ATOM 3209 N N . THR B 1 125 ? -4.863 -13.664 -12.484 1 82.81 125 THR B N 1
ATOM 3210 C CA . THR B 1 125 ? -6.031 -13.547 -13.352 1 82.81 125 THR B CA 1
ATOM 3211 C C . THR B 1 125 ? -5.676 -12.844 -14.656 1 82.81 125 THR B C 1
ATOM 3213 O O . THR B 1 125 ? -6.234 -13.156 -15.703 1 82.81 125 THR B O 1
ATOM 3216 N N . GLY B 1 126 ? -4.797 -11.93 -14.586 1 76.94 126 GLY B N 1
ATOM 3217 C CA . GLY B 1 126 ? -4.398 -11.195 -15.781 1 76.94 126 GLY B CA 1
ATOM 3218 C C . GLY B 1 126 ? -3.326 -11.906 -16.594 1 76.94 126 GLY B C 1
ATOM 3219 O O . GLY B 1 126 ? -2.865 -11.391 -17.609 1 76.94 126 GLY B O 1
ATOM 3220 N N . VAL B 1 127 ? -2.938 -13.102 -16.172 1 81.5 127 VAL B N 1
ATOM 3221 C CA . VAL B 1 127 ? -1.806 -13.781 -16.781 1 81.5 127 VAL B CA 1
ATOM 3222 C C . VAL B 1 127 ? -2.26 -15.125 -17.344 1 81.5 127 VAL B C 1
ATOM 3224 O O . VAL B 1 127 ? -1.802 -15.547 -18.422 1 81.5 127 VAL B O 1
ATOM 3227 N N . VAL B 1 128 ? -3.133 -15.773 -16.641 1 87.81 128 VAL B N 1
ATOM 3228 C CA . VAL B 1 128 ? -3.619 -17.078 -17.062 1 87.81 128 VAL B CA 1
ATOM 3229 C C . VAL B 1 128 ? -4.43 -16.938 -18.344 1 87.81 128 VAL B C 1
ATOM 3231 O O . VAL B 1 128 ? -5.438 -16.234 -18.375 1 87.81 128 VAL B O 1
ATOM 3234 N N . LYS B 1 129 ? -3.959 -17.641 -19.297 1 82.38 129 LYS B N 1
ATOM 3235 C CA . LYS B 1 129 ? -4.617 -17.578 -20.609 1 82.38 129 LYS B CA 1
ATOM 3236 C C . LYS B 1 129 ? -5.477 -18.812 -20.844 1 82.38 129 LYS B C 1
ATOM 3238 O O . LYS B 1 129 ? -5.199 -19.891 -20.297 1 82.38 129 LYS B O 1
ATOM 3243 N N . ASN B 1 130 ? -6.477 -18.578 -21.641 1 83.31 130 ASN B N 1
ATOM 3244 C CA . ASN B 1 130 ? -7.336 -19.656 -22.125 1 83.31 130 ASN B CA 1
ATOM 3245 C C . ASN B 1 130 ? -7.941 -20.453 -20.984 1 83.31 130 ASN B C 1
ATOM 3247 O O . ASN B 1 130 ? -8.078 -21.672 -21.078 1 83.31 130 ASN B O 1
ATOM 3251 N N . ASN B 1 131 ? -8.062 -19.812 -19.906 1 88.12 131 ASN B N 1
ATOM 3252 C CA . ASN B 1 131 ? -8.703 -20.391 -18.734 1 88.12 131 ASN B CA 1
ATOM 3253 C C . ASN B 1 131 ? -7.93 -21.609 -18.219 1 88.12 131 ASN B C 1
ATOM 3255 O O . ASN B 1 131 ? -8.531 -22.578 -17.75 1 88.12 131 ASN B O 1
ATOM 3259 N N . ASN B 1 132 ? -6.664 -21.609 -18.453 1 92.31 132 ASN B N 1
ATOM 3260 C CA . ASN B 1 132 ? -5.902 -22.812 -18.141 1 92.31 132 ASN B CA 1
ATOM 3261 C C . ASN B 1 132 ? -4.777 -22.516 -17.156 1 92.31 132 ASN B C 1
ATOM 3263 O O . ASN B 1 132 ? -3.656 -22.203 -17.562 1 92.31 132 ASN B O 1
ATOM 3267 N N . PRO B 1 133 ? -5.043 -22.781 -15.867 1 95.81 133 PRO B N 1
ATOM 3268 C CA . PRO B 1 133 ? -4 -22.578 -14.859 1 95.81 133 PRO B CA 1
ATOM 3269 C C . PRO B 1 133 ? -3.104 -23.797 -14.688 1 95.81 133 PRO B C 1
ATOM 3271 O O . PRO B 1 133 ? -2.172 -23.781 -13.883 1 95.81 133 PRO B O 1
ATOM 3274 N N . ALA B 1 134 ? -3.268 -24.859 -15.406 1 96.31 134 ALA B N 1
ATOM 3275 C CA . ALA B 1 134 ? -2.688 -26.172 -15.164 1 96.31 134 ALA B CA 1
ATOM 3276 C C . ALA B 1 134 ? -1.164 -26.125 -15.219 1 96.31 134 ALA B C 1
ATOM 3278 O O . ALA B 1 134 ? -0.485 -26.672 -14.352 1 96.31 134 ALA B O 1
ATOM 3279 N N . PRO B 1 135 ? -0.608 -25.422 -16.25 1 96.5 135 PRO B N 1
ATOM 3280 C CA . PRO B 1 135 ? 0.856 -25.406 -16.297 1 96.5 135 PRO B CA 1
ATOM 3281 C C . PRO B 1 135 ? 1.486 -24.812 -15.047 1 96.5 135 PRO B C 1
ATOM 3283 O O . PRO B 1 135 ? 2.52 -25.297 -14.57 1 96.5 135 PRO B O 1
ATOM 3286 N N . LEU B 1 136 ? 0.885 -23.781 -14.516 1 97.62 136 LEU B N 1
ATOM 3287 C CA . LEU B 1 136 ? 1.396 -23.156 -13.305 1 97.62 136 LEU B CA 1
ATOM 3288 C C . LEU B 1 136 ? 1.264 -24.094 -12.109 1 97.62 136 LEU B C 1
ATOM 3290 O O . LEU B 1 136 ? 2.188 -24.219 -11.297 1 97.62 136 LEU B O 1
ATOM 3294 N N . ILE B 1 137 ? 0.131 -24.797 -11.984 1 98.44 137 ILE B N 1
ATOM 3295 C CA . ILE B 1 137 ? -0.101 -25.719 -10.875 1 98.44 137 ILE B CA 1
ATOM 3296 C C . ILE B 1 137 ? 0.882 -26.875 -10.953 1 98.44 137 ILE B C 1
ATOM 3298 O O . ILE B 1 137 ? 1.464 -27.281 -9.945 1 98.44 137 ILE B O 1
ATOM 3302 N N . HIS B 1 138 ? 1.097 -27.328 -12.133 1 98.06 138 HIS B N 1
ATOM 3303 C CA . HIS B 1 138 ? 2.049 -28.422 -12.352 1 98.06 138 HIS B CA 1
ATOM 3304 C C . HIS B 1 138 ? 3.453 -28.016 -11.922 1 98.06 138 HIS B C 1
ATOM 3306 O O . HIS B 1 138 ? 4.125 -28.75 -11.203 1 98.06 138 HIS B O 1
ATOM 3312 N N . ASN B 1 139 ? 3.863 -26.844 -12.375 1 98.44 139 ASN B N 1
ATOM 3313 C CA . ASN B 1 139 ? 5.188 -26.344 -12.023 1 98.44 139 ASN B CA 1
ATOM 3314 C C . ASN B 1 139 ? 5.328 -26.141 -10.516 1 98.44 139 ASN B C 1
ATOM 3316 O O . ASN B 1 139 ? 6.336 -26.531 -9.922 1 98.44 139 ASN B O 1
ATOM 3320 N N . ALA B 1 140 ? 4.297 -25.578 -9.898 1 98.75 140 ALA B N 1
ATOM 3321 C CA . ALA B 1 140 ? 4.324 -25.375 -8.453 1 98.75 140 ALA B CA 1
ATOM 3322 C C . ALA B 1 140 ? 4.418 -26.703 -7.715 1 98.75 140 ALA B C 1
ATOM 3324 O O . ALA B 1 140 ? 5.188 -26.844 -6.758 1 98.75 140 ALA B O 1
ATOM 3325 N N . PHE B 1 141 ? 3.668 -27.688 -8.203 1 98.69 141 PHE B N 1
ATOM 3326 C CA . PHE B 1 141 ? 3.699 -29.016 -7.613 1 98.69 141 PHE B CA 1
ATOM 3327 C C . PHE B 1 141 ? 5.105 -29.594 -7.664 1 98.69 141 PHE B C 1
ATOM 3329 O O . PHE B 1 141 ? 5.586 -30.156 -6.676 1 98.69 141 PHE B O 1
ATOM 3336 N N . GLN B 1 142 ? 5.801 -29.453 -8.758 1 98.62 142 GLN B N 1
ATOM 3337 C CA . GLN B 1 142 ? 7.156 -29.969 -8.93 1 98.62 142 GLN B CA 1
ATOM 3338 C C . GLN B 1 142 ? 8.133 -29.266 -7.988 1 98.62 142 GLN B C 1
ATOM 3340 O O . GLN B 1 142 ? 9.086 -29.875 -7.5 1 98.62 142 GLN B O 1
ATOM 3345 N N . MET B 1 143 ? 7.895 -28.031 -7.711 1 98.81 143 MET B N 1
ATOM 3346 C CA . MET B 1 143 ? 8.797 -27.219 -6.906 1 98.81 143 MET B CA 1
ATOM 3347 C C . MET B 1 143 ? 8.656 -27.547 -5.426 1 98.81 143 MET B C 1
ATOM 3349 O O . MET B 1 143 ? 9.602 -27.375 -4.656 1 98.81 143 MET B O 1
ATOM 3353 N N . LEU B 1 144 ? 7.531 -28.078 -5.023 1 98.75 144 LEU B N 1
ATOM 3354 C CA . LEU B 1 144 ? 7.215 -28.312 -3.621 1 98.75 144 LEU B CA 1
ATOM 3355 C C . LEU B 1 144 ? 7.906 -29.578 -3.119 1 98.75 144 LEU B C 1
ATOM 3357 O O . LEU B 1 144 ? 7.973 -30.578 -3.834 1 98.75 144 LEU B O 1
ATOM 3361 N N . LYS B 1 145 ? 8.422 -29.5 -1.897 1 98 145 LYS B N 1
ATOM 3362 C CA . LYS B 1 145 ? 8.75 -30.719 -1.155 1 98 145 LYS B CA 1
ATOM 3363 C C . LYS B 1 145 ? 7.496 -31.531 -0.853 1 98 145 LYS B C 1
ATOM 3365 O O . LYS B 1 145 ? 6.395 -30.984 -0.8 1 98 145 LYS B O 1
ATOM 3370 N N . PRO B 1 146 ? 7.734 -32.844 -0.637 1 97.69 146 PRO B N 1
ATOM 3371 C CA . PRO B 1 146 ? 6.586 -33.594 -0.105 1 97.69 146 PRO B CA 1
ATOM 3372 C C . PRO B 1 146 ? 6.066 -33.031 1.209 1 97.69 146 PRO B C 1
ATOM 3374 O O . PRO B 1 146 ? 6.859 -32.656 2.076 1 97.69 146 PRO B O 1
ATOM 3377 N N . GLY B 1 147 ? 4.758 -32.875 1.344 1 97.5 147 GLY B N 1
ATOM 3378 C CA . GLY B 1 147 ? 4.148 -32.375 2.564 1 97.5 147 GLY B CA 1
ATOM 3379 C C . GLY B 1 147 ? 4.078 -30.844 2.613 1 97.5 147 GLY B C 1
ATOM 3380 O O . GLY B 1 147 ? 3.643 -30.281 3.615 1 97.5 147 GLY B O 1
ATOM 3381 N N . SER B 1 148 ? 4.43 -30.219 1.477 1 98.19 148 SER B N 1
ATOM 3382 C CA . SER B 1 148 ? 4.531 -28.766 1.47 1 98.19 148 SER B CA 1
ATOM 3383 C C . SER B 1 148 ? 3.34 -28.125 0.755 1 98.19 148 SER B C 1
ATOM 3385 O O . SER B 1 148 ? 2.434 -28.828 0.306 1 98.19 148 SER B O 1
ATOM 3387 N N . TYR B 1 149 ? 3.307 -26.766 0.692 1 98.81 149 TYR B N 1
ATOM 3388 C CA . TYR B 1 149 ? 2.02 -26.125 0.446 1 98.81 149 TYR B CA 1
ATOM 3389 C C . TYR B 1 149 ? 2.082 -25.234 -0.789 1 98.81 149 TYR B C 1
ATOM 3391 O O . TYR B 1 149 ? 3.09 -24.562 -1.026 1 98.81 149 TYR B O 1
ATOM 3399 N N . LEU B 1 150 ? 0.949 -25.25 -1.532 1 98.94 150 LEU B N 1
ATOM 3400 C CA . LEU B 1 150 ? 0.651 -24.219 -2.527 1 98.94 150 LEU B CA 1
ATOM 3401 C C . LEU B 1 150 ? -0.453 -23.297 -2.035 1 98.94 150 LEU B C 1
ATOM 3403 O O . LEU B 1 150 ? -1.548 -23.75 -1.696 1 98.94 150 LEU B O 1
ATOM 3407 N N . GLN B 1 151 ? -0.163 -22.016 -1.878 1 98.88 151 GLN B N 1
ATOM 3408 C CA . GLN B 1 151 ? -1.12 -20.984 -1.505 1 98.88 151 GLN B CA 1
ATOM 3409 C C . GLN B 1 151 ? -1.401 -20.047 -2.674 1 98.88 151 GLN B C 1
ATOM 3411 O O . GLN B 1 151 ? -0.492 -19.375 -3.178 1 98.88 151 GLN B O 1
ATOM 3416 N N . TRP B 1 152 ? -2.68 -19.984 -3.109 1 98.69 152 TRP B N 1
ATOM 3417 C CA . TRP B 1 152 ? -3.047 -19.203 -4.277 1 98.69 152 TRP B CA 1
ATOM 3418 C C . TRP B 1 152 ? -4.254 -18.312 -3.979 1 98.69 152 TRP B C 1
ATOM 3420 O O . TRP B 1 152 ? -5.312 -18.812 -3.594 1 98.69 152 TRP B O 1
ATOM 3430 N N . HIS B 1 153 ? -4.086 -16.953 -4.109 1 97.88 153 HIS B N 1
ATOM 3431 C CA . HIS B 1 153 ? -5.137 -15.961 -3.895 1 97.88 153 HIS B CA 1
ATOM 3432 C C . HIS B 1 153 ? -5.516 -15.266 -5.195 1 97.88 153 HIS B C 1
ATOM 3434 O O . HIS B 1 153 ? -4.641 -14.859 -5.965 1 97.88 153 HIS B O 1
ATOM 3440 N N . GLU B 1 154 ? -6.848 -15.086 -5.469 1 96.31 154 GLU B N 1
ATOM 3441 C CA . GLU B 1 154 ? -7.297 -14.453 -6.703 1 96.31 154 GLU B CA 1
ATOM 3442 C C . GLU B 1 154 ? -8.508 -13.562 -6.457 1 96.31 154 GLU B C 1
ATOM 3444 O O . GLU B 1 154 ? -9.273 -13.789 -5.516 1 96.31 154 GLU B O 1
ATOM 3449 N N . PHE B 1 155 ? -8.633 -12.531 -7.332 1 92.44 155 PHE B N 1
ATOM 3450 C CA . PHE B 1 155 ? -9.914 -11.875 -7.566 1 92.44 155 PHE B CA 1
ATOM 3451 C C . PHE B 1 155 ? -10.695 -12.602 -8.656 1 92.44 155 PHE B C 1
ATOM 3453 O O . PHE B 1 155 ? -10.148 -12.938 -9.703 1 92.44 155 PHE B O 1
ATOM 3460 N N . ASP B 1 156 ? -11.938 -12.828 -8.398 1 91.56 156 ASP B N 1
ATOM 3461 C CA . ASP B 1 156 ? -12.758 -13.445 -9.43 1 91.56 156 ASP B CA 1
ATOM 3462 C C . ASP B 1 156 ? -13.438 -12.391 -10.297 1 91.56 156 ASP B C 1
ATOM 3464 O O . ASP B 1 156 ? -14.539 -11.938 -9.992 1 91.56 156 ASP B O 1
ATOM 3468 N N . GLY B 1 157 ? -12.82 -12.125 -11.398 1 84.19 157 GLY B N 1
ATOM 3469 C CA . GLY B 1 157 ? -13.359 -11.141 -12.32 1 84.19 157 GLY B CA 1
ATOM 3470 C C . GLY B 1 157 ? -14.758 -11.469 -12.797 1 84.19 157 GLY B C 1
ATOM 3471 O O . GLY B 1 157 ? -15.531 -10.57 -13.141 1 84.19 157 GLY B O 1
ATOM 3472 N N . GLY B 1 158 ? -15.125 -12.688 -12.828 1 84.31 158 GLY B N 1
ATOM 3473 C CA . GLY B 1 158 ? -16.438 -13.109 -13.281 1 84.31 158 GLY B CA 1
ATOM 3474 C C . GLY B 1 158 ? -17.562 -12.672 -12.352 1 84.31 158 GLY B C 1
ATOM 3475 O O . GLY B 1 158 ? -18.719 -12.617 -12.758 1 84.31 158 GLY B O 1
ATOM 3476 N N . THR B 1 159 ? -17.203 -12.305 -11.195 1 90 159 THR B N 1
ATOM 3477 C CA . THR B 1 159 ? -18.203 -11.875 -10.219 1 90 159 THR B CA 1
ATOM 3478 C C . THR B 1 159 ? -18.203 -10.352 -10.078 1 90 159 THR B C 1
ATOM 3480 O O . THR B 1 159 ? -18.859 -9.805 -9.195 1 90 159 THR B O 1
ATOM 3483 N N . GLY B 1 160 ? -17.422 -9.727 -10.875 1 89.06 160 GLY B N 1
ATOM 3484 C CA . GLY B 1 160 ? -17.297 -8.281 -10.766 1 89.06 160 GLY B CA 1
ATOM 3485 C C . GLY B 1 160 ? -18.609 -7.547 -10.914 1 89.06 160 GLY B C 1
ATOM 3486 O O . GLY B 1 160 ? -19.422 -7.883 -11.781 1 89.06 160 GLY B O 1
ATOM 3487 N N . LYS B 1 161 ? -18.797 -6.508 -10.047 1 89.88 161 LYS B N 1
ATOM 3488 C CA . LYS B 1 161 ? -20.016 -5.699 -10.117 1 89.88 161 LYS B CA 1
ATOM 3489 C C . LYS B 1 161 ? -19.828 -4.363 -9.398 1 89.88 161 LYS B C 1
ATOM 3491 O O . LYS B 1 161 ? -18.938 -4.223 -8.562 1 89.88 161 LYS B O 1
ATOM 3496 N N . GLY B 1 162 ? -20.641 -3.463 -9.805 1 91.06 162 GLY B N 1
ATOM 3497 C CA . GLY B 1 162 ? -20.797 -2.254 -9.008 1 91.06 162 GLY B CA 1
ATOM 3498 C C . GLY B 1 162 ? -21.734 -2.434 -7.828 1 91.06 162 GLY B C 1
ATOM 3499 O O . GLY B 1 162 ? -22.703 -3.189 -7.902 1 91.06 162 GLY B O 1
ATOM 3500 N N . VAL B 1 163 ? -21.406 -1.777 -6.746 1 92.62 163 VAL B N 1
ATOM 3501 C CA . VAL B 1 163 ? -22.25 -1.874 -5.559 1 92.62 163 VAL B CA 1
ATOM 3502 C C . VAL B 1 163 ? -22.406 -0.493 -4.926 1 92.62 163 VAL B C 1
ATOM 3504 O O . VAL B 1 163 ? -21.453 0.294 -4.887 1 92.62 163 VAL B O 1
ATOM 3507 N N . ALA B 1 164 ? -23.625 -0.215 -4.531 1 92.25 164 ALA B N 1
ATOM 3508 C CA . ALA B 1 164 ? -23.891 1.011 -3.781 1 92.25 164 ALA B CA 1
ATOM 3509 C C . ALA B 1 164 ? -23.25 0.959 -2.4 1 92.25 164 ALA B C 1
ATOM 3511 O O . ALA B 1 164 ? -22.891 -0.118 -1.912 1 92.25 164 ALA B O 1
ATOM 3512 N N . PRO B 1 165 ? -23.047 2.107 -1.829 1 91.5 165 PRO B N 1
ATOM 3513 C CA . PRO B 1 165 ? -22.406 2.104 -0.506 1 91.5 165 PRO B CA 1
ATOM 3514 C C . PRO B 1 165 ? -23.312 1.5 0.572 1 91.5 165 PRO B C 1
ATOM 3516 O O . PRO B 1 165 ? -24.531 1.508 0.434 1 91.5 165 PRO B O 1
ATOM 3519 N N . GLY B 1 166 ? -22.656 0.98 1.637 1 88.62 166 GLY B N 1
ATOM 3520 C CA . GLY B 1 166 ? -23.391 0.474 2.787 1 88.62 166 GLY B CA 1
ATOM 3521 C C . GLY B 1 166 ? -23.609 -1.024 2.734 1 88.62 166 GLY B C 1
ATOM 3522 O O . GLY B 1 166 ? -23.031 -1.719 1.899 1 88.62 166 GLY B O 1
ATOM 3523 N N . ASP B 1 167 ? -24.375 -1.541 3.684 1 78.94 167 ASP B N 1
ATOM 3524 C CA . ASP B 1 167 ? -24.578 -2.971 3.9 1 78.94 167 ASP B CA 1
ATOM 3525 C C . ASP B 1 167 ? -25.625 -3.535 2.934 1 78.94 167 ASP B C 1
ATOM 3527 O O . ASP B 1 167 ? -25.531 -4.695 2.531 1 78.94 167 ASP B O 1
ATOM 3531 N N . ASP B 1 168 ? -26.625 -2.73 2.713 1 73.25 168 ASP B N 1
ATOM 3532 C CA . ASP B 1 168 ? -27.703 -3.203 1.849 1 73.25 168 ASP B CA 1
ATOM 3533 C C . ASP B 1 168 ? -27.828 -2.336 0.598 1 73.25 168 ASP B C 1
ATOM 3535 O O . ASP B 1 168 ? -28.625 -1.39 0.568 1 73.25 168 ASP B O 1
ATOM 3539 N N . PRO B 1 169 ? -27.094 -2.686 -0.37 1 64.75 169 PRO B N 1
ATOM 3540 C CA . PRO B 1 169 ? -27.047 -1.829 -1.558 1 64.75 169 PRO B CA 1
ATOM 3541 C C . PRO B 1 169 ? -28.312 -1.938 -2.414 1 64.75 169 PRO B C 1
ATOM 3543 O O . PRO B 1 169 ? -28.578 -1.064 -3.244 1 64.75 169 PRO B O 1
ATOM 3546 N N . THR B 1 170 ? -29.094 -2.867 -2.17 1 66.5 170 THR B N 1
ATOM 3547 C CA . THR B 1 170 ? -30.297 -3.066 -2.98 1 66.5 170 THR B CA 1
ATOM 3548 C C . THR B 1 170 ? -31.297 -1.943 -2.746 1 66.5 170 THR B C 1
ATOM 3550 O O . THR B 1 170 ? -32.062 -1.588 -3.646 1 66.5 170 THR B O 1
ATOM 3553 N N . GLY B 1 171 ? -31.141 -1.336 -1.618 1 67.81 171 GLY B N 1
ATOM 3554 C CA . GLY B 1 171 ? -32.094 -0.27 -1.327 1 67.81 171 GLY B CA 1
ATOM 3555 C C . GLY B 1 171 ? -31.516 1.114 -1.599 1 67.81 171 GLY B C 1
ATOM 3556 O O . GLY B 1 171 ? -32.188 2.119 -1.34 1 67.81 171 GLY B O 1
ATOM 3557 N N . SER B 1 172 ? -30.453 1.118 -2.246 1 74.5 172 SER B N 1
ATOM 3558 C CA . SER B 1 172 ? -29.812 2.416 -2.428 1 74.5 172 SER B CA 1
ATOM 3559 C C . SER B 1 172 ? -30.406 3.16 -3.623 1 74.5 172 SER B C 1
ATOM 3561 O O . SER B 1 172 ? -30.766 2.543 -4.625 1 74.5 172 SER B O 1
ATOM 3563 N N . ARG B 1 173 ? -30.5 4.422 -3.492 1 78.44 173 ARG B N 1
ATOM 3564 C CA . ARG B 1 173 ? -30.984 5.281 -4.566 1 78.44 173 ARG B CA 1
ATOM 3565 C C . ARG B 1 173 ? -29.844 5.691 -5.492 1 78.44 173 ARG B C 1
ATOM 3567 O O . ARG B 1 173 ? -30.078 6.277 -6.551 1 78.44 173 ARG B O 1
ATOM 3574 N N . THR B 1 174 ? -28.734 5.289 -5.074 1 84.44 174 THR B N 1
ATOM 3575 C CA . THR B 1 174 ? -27.594 5.66 -5.902 1 84.44 174 THR B CA 1
ATOM 3576 C C . THR B 1 174 ? -27.469 4.73 -7.105 1 84.44 174 THR B C 1
ATOM 3578 O O . THR B 1 174 ? -27.469 3.506 -6.957 1 84.44 174 THR B O 1
ATOM 3581 N N . SER B 1 175 ? -27.453 5.348 -8.305 1 89.5 175 SER B N 1
ATOM 3582 C CA . SER B 1 175 ? -27.281 4.551 -9.516 1 89.5 175 SER B CA 1
ATOM 3583 C C . SER B 1 175 ? -25.891 3.926 -9.578 1 89.5 175 SER B C 1
ATOM 3585 O O . SER B 1 175 ? -24.906 4.562 -9.219 1 89.5 175 SER B O 1
ATOM 3587 N N . ILE B 1 176 ? -25.891 2.68 -10.055 1 91.81 176 ILE B N 1
ATOM 3588 C CA . ILE B 1 176 ? -24.609 2.002 -10.258 1 91.81 176 ILE B CA 1
ATOM 3589 C C . ILE B 1 176 ? -24.453 1.636 -11.727 1 91.81 176 ILE B C 1
ATOM 3591 O O . ILE B 1 176 ? -23.578 0.836 -12.086 1 91.81 176 ILE B O 1
ATOM 3595 N N . ALA B 1 177 ? -25.266 2.135 -12.617 1 91.56 177 ALA B N 1
ATOM 3596 C CA . ALA B 1 177 ? -25.375 1.692 -14 1 91.56 177 ALA B CA 1
ATOM 3597 C C . ALA B 1 177 ? -24.078 1.965 -14.766 1 91.56 177 ALA B C 1
ATOM 3599 O O . ALA B 1 177 ? -23.562 1.08 -15.445 1 91.56 177 ALA B O 1
ATOM 3600 N N . ALA B 1 178 ? -23.531 3.145 -14.672 1 87.69 178 ALA B N 1
ATOM 3601 C CA . ALA B 1 178 ? -22.328 3.516 -15.398 1 87.69 178 ALA B CA 1
ATOM 3602 C C . ALA B 1 178 ? -21.125 2.734 -14.891 1 87.69 178 ALA B C 1
ATOM 3604 O O . ALA B 1 178 ? -20.281 2.305 -15.68 1 87.69 178 ALA B O 1
ATOM 3605 N N . THR B 1 179 ? -21.062 2.615 -13.594 1 87.31 179 THR B N 1
ATOM 3606 C CA . THR B 1 179 ? -19.969 1.851 -12.984 1 87.31 179 THR B CA 1
ATOM 3607 C C . THR B 1 179 ? -20 0.401 -13.461 1 87.31 179 THR B C 1
ATOM 3609 O O . THR B 1 179 ? -18.969 -0.152 -13.844 1 87.31 179 THR B O 1
ATOM 3612 N N . ASN B 1 180 ? -21.125 -0.153 -13.5 1 89.62 180 ASN B N 1
ATOM 3613 C CA . ASN B 1 180 ? -21.25 -1.529 -13.969 1 89.62 180 ASN B CA 1
ATOM 3614 C C . ASN B 1 180 ? -20.906 -1.656 -15.445 1 89.62 180 ASN B C 1
ATOM 3616 O O . ASN B 1 180 ? -20.219 -2.604 -15.844 1 89.62 180 ASN B O 1
ATOM 3620 N N . GLU B 1 181 ? -21.359 -0.777 -16.156 1 86.06 181 GLU B N 1
ATOM 3621 C CA . GLU B 1 181 ? -21.062 -0.803 -17.594 1 86.06 181 GLU B CA 1
ATOM 3622 C C . GLU B 1 181 ? -19.562 -0.673 -17.844 1 86.06 181 GLU B C 1
ATOM 3624 O O . GLU B 1 181 ? -19.016 -1.345 -18.719 1 86.06 181 GLU B O 1
ATOM 3629 N N . LEU B 1 182 ? -18.984 0.203 -17.094 1 82.69 182 LEU B N 1
ATOM 3630 C CA . LEU B 1 182 ? -17.531 0.38 -17.203 1 82.69 182 LEU B CA 1
ATOM 3631 C C . LEU B 1 182 ? -16.797 -0.922 -16.906 1 82.69 182 LEU B C 1
ATOM 3633 O O . LEU B 1 182 ? -15.867 -1.299 -17.625 1 82.69 182 LEU B O 1
ATOM 3637 N N . LEU B 1 183 ? -17.219 -1.521 -15.891 1 83.75 183 LEU B N 1
ATOM 3638 C CA . LEU B 1 183 ? -16.578 -2.77 -15.484 1 83.75 183 LEU B CA 1
ATOM 3639 C C . LEU B 1 183 ? -16.781 -3.85 -16.547 1 83.75 183 LEU B C 1
ATOM 3641 O O . LEU B 1 183 ? -15.82 -4.535 -16.922 1 83.75 183 LEU B O 1
ATOM 3645 N N . VAL B 1 184 ? -17.938 -3.971 -17.016 1 81.56 184 VAL B N 1
ATOM 3646 C CA . VAL B 1 184 ? -18.25 -4.992 -18 1 81.56 184 VAL B CA 1
ATOM 3647 C C . VAL B 1 184 ? -17.438 -4.75 -19.266 1 81.56 184 VAL B C 1
ATOM 3649 O O . VAL B 1 184 ? -16.859 -5.684 -19.828 1 81.56 184 VAL B O 1
ATOM 3652 N N . ASN B 1 185 ? -17.391 -3.535 -19.625 1 77.94 185 ASN B N 1
ATOM 3653 C CA . ASN B 1 185 ? -16.609 -3.184 -20.812 1 77.94 185 ASN B CA 1
ATOM 3654 C C . ASN B 1 185 ? -15.133 -3.52 -20.641 1 77.94 185 ASN B C 1
ATOM 3656 O O . ASN B 1 185 ? -14.5 -4.012 -21.578 1 77.94 185 ASN B O 1
ATOM 3660 N N . ALA B 1 186 ? -14.656 -3.176 -19.5 1 75.81 186 ALA B N 1
ATOM 3661 C CA . ALA B 1 186 ? -13.25 -3.449 -19.234 1 75.81 186 ALA B CA 1
ATOM 3662 C C . ALA B 1 186 ? -12.969 -4.949 -19.25 1 75.81 186 ALA B C 1
ATOM 3664 O O . ALA B 1 186 ? -11.984 -5.395 -19.844 1 75.81 186 ALA B O 1
ATOM 3665 N N . LEU B 1 187 ? -13.812 -5.691 -18.641 1 77.19 187 LEU B N 1
ATOM 3666 C CA . LEU B 1 187 ? -13.625 -7.137 -18.578 1 77.19 187 LEU B CA 1
ATOM 3667 C C . LEU B 1 187 ? -13.766 -7.766 -19.953 1 77.19 187 LEU B C 1
ATOM 3669 O O . LEU B 1 187 ? -12.977 -8.641 -20.328 1 77.19 187 LEU B O 1
ATOM 3673 N N . ASP B 1 188 ? -14.672 -7.242 -20.688 1 76.94 188 ASP B N 1
ATOM 3674 C CA . ASP B 1 188 ? -14.859 -7.742 -22.047 1 76.94 188 ASP B CA 1
ATOM 3675 C C . ASP B 1 188 ? -13.656 -7.402 -22.922 1 76.94 188 ASP B C 1
ATOM 3677 O O . ASP B 1 188 ? -13.219 -8.227 -23.734 1 76.94 188 ASP B O 1
ATOM 3681 N N . SER B 1 189 ? -13.203 -6.227 -22.797 1 73.44 189 SER B N 1
ATOM 3682 C CA . SER B 1 189 ? -12.039 -5.805 -23.562 1 73.44 189 SER B CA 1
ATOM 3683 C C . SER B 1 189 ? -10.82 -6.648 -23.25 1 73.44 189 SER B C 1
ATOM 3685 O O . SER B 1 189 ? -10.031 -6.977 -24.125 1 73.44 189 SER B O 1
ATOM 3687 N N . SER B 1 190 ? -10.688 -6.926 -21.922 1 72.75 190 SER B N 1
ATOM 3688 C CA . SER B 1 190 ? -9.555 -7.758 -21.516 1 72.75 190 SER B CA 1
ATOM 3689 C C . SER B 1 190 ? -9.672 -9.164 -22.094 1 72.75 190 SER B C 1
ATOM 3691 O O . SER B 1 190 ? -8.664 -9.758 -22.5 1 72.75 190 SER B O 1
ATOM 3693 N N . LEU B 1 191 ? -10.82 -9.664 -22.109 1 72.88 191 LEU B N 1
ATOM 3694 C CA . LEU B 1 191 ? -11.062 -10.969 -22.703 1 72.88 191 LEU B CA 1
ATOM 3695 C C . LEU B 1 191 ? -10.711 -10.961 -24.188 1 72.88 191 LEU B C 1
ATOM 3697 O O . LEU B 1 191 ? -9.969 -11.828 -24.656 1 72.88 191 LEU B O 1
ATOM 3701 N N . LYS B 1 192 ? -11.18 -9.961 -24.844 1 72.12 192 LYS B N 1
ATOM 3702 C CA . LYS B 1 192 ? -11.016 -9.906 -26.297 1 72.12 192 LYS B CA 1
ATOM 3703 C C . LYS B 1 192 ? -9.562 -9.594 -26.672 1 72.12 192 LYS B C 1
ATOM 3705 O O . LYS B 1 192 ? -9.008 -10.195 -27.594 1 72.12 192 LYS B O 1
ATOM 3710 N N . ALA B 1 193 ? -9.039 -8.664 -25.906 1 69.31 193 ALA B N 1
ATOM 3711 C CA . ALA B 1 193 ? -7.727 -8.148 -26.266 1 69.31 193 ALA B CA 1
ATOM 3712 C C . ALA B 1 193 ? -6.617 -9.055 -25.734 1 69.31 193 ALA B C 1
ATOM 3714 O O . ALA B 1 193 ? -5.559 -9.18 -26.359 1 69.31 193 ALA B O 1
ATOM 3715 N N . MET B 1 194 ? -6.887 -9.742 -24.656 1 72.31 194 MET B N 1
ATOM 3716 C CA . MET B 1 194 ? -5.785 -10.414 -23.969 1 72.31 194 MET B CA 1
ATOM 3717 C C . MET B 1 194 ? -6.102 -11.891 -23.75 1 72.31 194 MET B C 1
ATOM 3719 O O . MET B 1 194 ? -5.273 -12.633 -23.219 1 72.31 194 MET B O 1
ATOM 3723 N N . GLY B 1 195 ? -7.27 -12.297 -24.156 1 74.44 195 GLY B N 1
ATOM 3724 C CA . GLY B 1 195 ? -7.645 -13.688 -23.953 1 74.44 195 GLY B CA 1
ATOM 3725 C C . GLY B 1 195 ? -7.824 -14.055 -22.484 1 74.44 195 GLY B C 1
ATOM 3726 O O . GLY B 1 195 ? -7.621 -15.211 -22.109 1 74.44 195 GLY B O 1
ATOM 3727 N N . LEU B 1 196 ? -8.117 -13.062 -21.75 1 76.5 196 LEU B N 1
ATOM 3728 C CA . LEU B 1 196 ? -8.289 -13.305 -20.312 1 76.5 196 LEU B CA 1
ATOM 3729 C C . LEU B 1 196 ? -9.695 -13.797 -20.016 1 76.5 196 LEU B C 1
ATOM 3731 O O . LEU B 1 196 ? -10.68 -13.156 -20.391 1 76.5 196 LEU B O 1
ATOM 3735 N N . GLU B 1 197 ? -9.773 -15.039 -19.531 1 82.75 197 GLU B N 1
ATOM 3736 C CA . GLU B 1 197 ? -11.008 -15.633 -19.031 1 82.75 197 GLU B CA 1
ATOM 3737 C C . GLU B 1 197 ? -10.938 -15.875 -17.531 1 82.75 197 GLU B C 1
ATOM 3739 O O . GLU B 1 197 ? -9.844 -15.969 -16.953 1 82.75 197 GLU B O 1
ATOM 3744 N N . TYR B 1 198 ? -12.133 -15.969 -16.906 1 85.5 198 TYR B N 1
ATOM 3745 C CA . TYR B 1 198 ? -12.109 -15.922 -15.453 1 85.5 198 TYR B CA 1
ATOM 3746 C C . TYR B 1 198 ? -12.773 -17.156 -14.859 1 85.5 198 TYR B C 1
ATOM 3748 O O . TYR B 1 198 ? -12.766 -17.344 -13.633 1 85.5 198 TYR B O 1
ATOM 3756 N N . SER B 1 199 ? -13.219 -18.047 -15.695 1 87.44 199 SER B N 1
ATOM 3757 C CA . SER B 1 199 ? -13.984 -19.188 -15.195 1 87.44 199 SER B CA 1
ATOM 3758 C C . SER B 1 199 ? -13.094 -20.141 -14.414 1 87.44 199 SER B C 1
ATOM 3760 O O . SER B 1 199 ? -13.57 -20.859 -13.523 1 87.44 199 SER B O 1
ATOM 3762 N N . TRP B 1 200 ? -11.836 -20.156 -14.734 1 92.88 200 TRP B N 1
ATOM 3763 C CA . TRP B 1 200 ? -10.93 -21.078 -14.062 1 92.88 200 TRP B CA 1
ATOM 3764 C C . TRP B 1 200 ? -10.82 -20.75 -12.578 1 92.88 200 TRP B C 1
ATOM 3766 O O . TRP B 1 200 ? -10.484 -21.609 -11.766 1 92.88 200 TRP B O 1
ATOM 3776 N N . ILE B 1 201 ? -11.078 -19.547 -12.172 1 93.69 201 ILE B N 1
ATOM 3777 C CA . ILE B 1 201 ? -10.875 -19.078 -10.805 1 93.69 201 ILE B CA 1
ATOM 3778 C C . ILE B 1 201 ? -11.805 -19.844 -9.867 1 93.69 201 ILE B C 1
ATOM 3780 O O . ILE B 1 201 ? -11.383 -20.328 -8.812 1 93.69 201 ILE B O 1
ATOM 3784 N N . GLY B 1 202 ? -13.07 -19.984 -10.258 1 92.81 202 GLY B N 1
ATOM 3785 C CA . GLY B 1 202 ? -14.016 -20.719 -9.445 1 92.81 202 GLY B CA 1
ATOM 3786 C C . GLY B 1 202 ? -13.695 -22.203 -9.344 1 92.81 202 GLY B C 1
ATOM 3787 O O . GLY B 1 202 ? -14.203 -22.891 -8.461 1 92.81 202 GLY B O 1
ATOM 3788 N N . ASN B 1 203 ? -12.82 -22.688 -10.164 1 94.81 203 ASN B N 1
ATOM 3789 C CA . ASN B 1 203 ? -12.461 -24.094 -10.203 1 94.81 203 ASN B CA 1
ATOM 3790 C C . ASN B 1 203 ? -11.039 -24.344 -9.703 1 94.81 203 ASN B C 1
ATOM 3792 O O . ASN B 1 203 ? -10.469 -25.406 -9.922 1 94.81 203 ASN B O 1
ATOM 3796 N N . LEU B 1 204 ? -10.484 -23.406 -9.102 1 97.19 204 LEU B N 1
ATOM 3797 C CA . LEU B 1 204 ? -9.078 -23.484 -8.719 1 97.19 204 LEU B CA 1
ATOM 3798 C C . LEU B 1 204 ? -8.852 -24.656 -7.758 1 97.19 204 LEU B C 1
ATOM 3800 O O . LEU B 1 204 ? -7.887 -25.406 -7.902 1 97.19 204 LEU B O 1
ATOM 3804 N N . GLY B 1 205 ? -9.719 -24.859 -6.777 1 97.81 205 GLY B N 1
ATOM 3805 C CA . GLY B 1 205 ? -9.617 -26 -5.879 1 97.81 205 GLY B CA 1
ATOM 3806 C C . GLY B 1 205 ? -9.664 -27.344 -6.602 1 97.81 205 GLY B C 1
ATOM 3807 O O . GLY B 1 205 ? -8.875 -28.234 -6.301 1 97.81 205 GLY B O 1
ATOM 3808 N N . LYS B 1 206 ? -10.562 -27.422 -7.5 1 97.69 206 LYS B N 1
ATOM 3809 C CA . LYS B 1 206 ? -10.672 -28.641 -8.305 1 97.69 206 LYS B CA 1
ATOM 3810 C C . LYS B 1 206 ? -9.398 -28.875 -9.109 1 97.69 206 LYS B C 1
ATOM 3812 O O . LYS B 1 206 ? -8.938 -30.016 -9.227 1 97.69 206 LYS B O 1
ATOM 3817 N N . ASN B 1 207 ? -8.898 -27.797 -9.68 1 97.75 207 ASN B N 1
ATOM 3818 C CA . ASN B 1 207 ? -7.656 -27.922 -10.43 1 97.75 207 ASN B CA 1
ATOM 3819 C C . ASN B 1 207 ? -6.508 -28.406 -9.547 1 97.75 207 ASN B C 1
ATOM 3821 O O . ASN B 1 207 ? -5.668 -29.188 -9.992 1 97.75 207 ASN B O 1
ATOM 3825 N N . PHE B 1 208 ? -6.457 -27.906 -8.25 1 98.62 208 PHE B N 1
ATOM 3826 C CA . PHE B 1 208 ? -5.465 -28.391 -7.297 1 98.62 208 PHE B CA 1
ATOM 3827 C C . PHE B 1 208 ? -5.566 -29.906 -7.137 1 98.62 208 PHE B C 1
ATOM 3829 O O . PHE B 1 208 ? -4.57 -30.609 -7.266 1 98.62 208 PHE B O 1
ATOM 3836 N N . GLN B 1 209 ? -6.777 -30.422 -6.953 1 98.25 209 GLN B N 1
ATOM 3837 C CA . GLN B 1 209 ? -7.012 -31.844 -6.746 1 98.25 209 GLN B CA 1
ATOM 3838 C C . GLN B 1 209 ? -6.594 -32.656 -7.969 1 98.25 209 GLN B C 1
ATOM 3840 O O . GLN B 1 209 ? -5.973 -33.719 -7.836 1 98.25 209 GLN B O 1
ATOM 3845 N N . GLU B 1 210 ? -6.914 -32.156 -9.078 1 97.88 210 GLU B N 1
ATOM 3846 C CA . GLU B 1 210 ? -6.605 -32.844 -10.328 1 97.88 210 GLU B CA 1
ATOM 3847 C C . GLU B 1 210 ? -5.102 -32.969 -10.539 1 97.88 210 GLU B C 1
ATOM 3849 O O . GLU B 1 210 ? -4.637 -33.844 -11.273 1 97.88 210 GLU B O 1
ATOM 3854 N N . HIS B 1 211 ? -4.359 -32.125 -9.875 1 97.94 211 HIS B N 1
ATOM 3855 C CA . HIS B 1 211 ? -2.908 -32.156 -10.016 1 97.94 211 HIS B CA 1
ATOM 3856 C C . HIS B 1 211 ? -2.248 -32.812 -8.812 1 97.94 211 HIS B C 1
ATOM 3858 O O . HIS B 1 211 ? -1.035 -32.688 -8.625 1 97.94 211 HIS B O 1
ATOM 3864 N N . GLY B 1 212 ? -3.031 -33.375 -7.961 1 98.19 212 GLY B N 1
ATOM 3865 C CA . GLY B 1 212 ? -2.49 -34.25 -6.914 1 98.19 212 GLY B CA 1
ATOM 3866 C C . GLY B 1 212 ? -2.371 -33.531 -5.574 1 98.19 212 GLY B C 1
ATOM 3867 O O . GLY B 1 212 ? -1.886 -34.125 -4.605 1 98.19 212 GLY B O 1
ATOM 3868 N N . LEU B 1 213 ? -2.84 -32.312 -5.484 1 98.75 213 LEU B N 1
ATOM 3869 C CA . LEU B 1 213 ? -2.791 -31.609 -4.207 1 98.75 213 LEU B CA 1
ATOM 3870 C C . LEU B 1 213 ? -4.016 -31.938 -3.359 1 98.75 213 LEU B C 1
ATOM 3872 O O . LEU B 1 213 ? -5.125 -32.062 -3.883 1 98.75 213 LEU B O 1
ATOM 3876 N N . GLU B 1 214 ? -3.803 -32.062 -2.092 1 98.56 214 GLU B N 1
ATOM 3877 C CA . GLU B 1 214 ? -4.902 -32.125 -1.135 1 98.56 214 GLU B CA 1
ATOM 3878 C C . GLU B 1 214 ? -5.375 -30.719 -0.77 1 98.56 214 GLU B C 1
ATOM 3880 O O . GLU B 1 214 ? -4.629 -29.938 -0.171 1 98.56 214 GLU B O 1
ATOM 3885 N N . VAL B 1 215 ? -6.602 -30.438 -1.026 1 98.56 215 VAL B N 1
ATOM 3886 C CA . VAL B 1 215 ? -7.117 -29.094 -0.782 1 98.56 215 VAL B CA 1
ATOM 3887 C C . VAL B 1 215 ? -7.418 -28.922 0.705 1 98.56 215 VAL B C 1
ATOM 3889 O O . VAL B 1 215 ? -8.25 -29.641 1.267 1 98.56 215 VAL B O 1
ATOM 3892 N N . ILE B 1 216 ? -6.75 -27.969 1.281 1 98 216 ILE B N 1
ATOM 3893 C CA . ILE B 1 216 ? -6.914 -27.656 2.697 1 98 216 ILE B CA 1
ATOM 3894 C C . ILE B 1 216 ? -7.941 -26.531 2.863 1 98 216 ILE B C 1
ATOM 3896 O O . ILE B 1 216 ? -8.672 -26.5 3.857 1 98 216 ILE B O 1
ATOM 3900 N N . GLU B 1 217 ? -7.93 -25.625 1.975 1 98.06 217 GLU B N 1
ATOM 3901 C CA . GLU B 1 217 ? -8.852 -24.484 1.955 1 98.06 217 GLU B CA 1
ATOM 3902 C C . GLU B 1 217 ? -9.25 -24.125 0.528 1 98.06 217 GLU B C 1
ATOM 3904 O O . GLU B 1 217 ? -8.422 -24.156 -0.382 1 98.06 217 GLU B O 1
ATOM 3909 N N . ASP B 1 218 ? -10.43 -23.969 0.302 1 98.12 218 ASP B N 1
ATOM 3910 C CA . ASP B 1 218 ? -11.039 -23.375 -0.882 1 98.12 218 ASP B CA 1
ATOM 3911 C C . ASP B 1 218 ? -12.188 -22.453 -0.499 1 98.12 218 ASP B C 1
ATOM 3913 O O . ASP B 1 218 ? -13.352 -22.875 -0.474 1 98.12 218 ASP B O 1
ATOM 3917 N N . LYS B 1 219 ? -11.844 -21.188 -0.301 1 97.56 219 LYS B N 1
ATOM 3918 C CA . LYS B 1 219 ? -12.797 -20.266 0.299 1 97.56 219 LYS B CA 1
ATOM 3919 C C . LYS B 1 219 ? -13.031 -19.047 -0.598 1 97.56 219 LYS B C 1
ATOM 3921 O O . LYS B 1 219 ? -12.078 -18.484 -1.134 1 97.56 219 LYS B O 1
ATOM 3926 N N . ARG B 1 220 ? -14.258 -18.781 -0.798 1 96.69 220 ARG B N 1
ATOM 3927 C CA . ARG B 1 220 ? -14.703 -17.562 -1.474 1 96.69 220 ARG B CA 1
ATOM 3928 C C . ARG B 1 220 ? -15.273 -16.562 -0.477 1 96.69 220 ARG B C 1
ATOM 3930 O O . ARG B 1 220 ? -16 -16.938 0.441 1 96.69 220 ARG B O 1
ATOM 3937 N N . MET B 1 221 ? -14.875 -15.305 -0.616 1 96.56 221 MET B N 1
ATOM 3938 C CA . MET B 1 221 ? -15.359 -14.297 0.321 1 96.56 221 MET B CA 1
ATOM 3939 C C . MET B 1 221 ? -15.625 -12.977 -0.393 1 96.56 221 MET B C 1
ATOM 3941 O O . MET B 1 221 ? -15 -12.68 -1.414 1 96.56 221 MET B O 1
ATOM 3945 N N . ASP B 1 222 ? -16.531 -12.188 0.202 1 93.81 222 ASP B N 1
ATOM 3946 C CA . ASP B 1 222 ? -16.75 -10.812 -0.231 1 93.81 222 ASP B CA 1
ATOM 3947 C C . ASP B 1 222 ? -15.664 -9.891 0.312 1 93.81 222 ASP B C 1
ATOM 3949 O O . ASP B 1 222 ? -15.109 -10.133 1.384 1 93.81 222 ASP B O 1
ATOM 3953 N N . VAL B 1 223 ? -15.43 -8.883 -0.477 1 94.88 223 VAL B N 1
ATOM 3954 C CA . VAL B 1 223 ? -14.562 -7.832 0.045 1 94.88 223 VAL B CA 1
ATOM 3955 C C . VAL B 1 223 ? -15.25 -7.121 1.206 1 94.88 223 VAL B C 1
ATOM 3957 O O . VAL B 1 223 ? -16.438 -6.809 1.13 1 94.88 223 VAL B O 1
ATOM 3960 N N . LYS B 1 224 ? -14.5 -6.973 2.35 1 94.25 224 LYS B N 1
ATOM 3961 C CA . LYS B 1 224 ? -15.047 -6.18 3.447 1 94.25 224 LYS B CA 1
ATOM 3962 C C . LYS B 1 224 ? -15.5 -4.805 2.959 1 94.25 224 LYS B C 1
ATOM 3964 O O . LYS B 1 224 ? -14.844 -4.191 2.117 1 94.25 224 LYS B O 1
ATOM 3969 N N . LYS B 1 225 ? -16.562 -4.355 3.537 1 92.56 225 LYS B N 1
ATOM 3970 C CA . LYS B 1 225 ? -17.156 -3.09 3.104 1 92.56 225 LYS B CA 1
ATOM 3971 C C . LYS B 1 225 ? -16.156 -1.947 3.225 1 92.56 225 LYS B C 1
ATOM 3973 O O . LYS B 1 225 ? -16.078 -1.081 2.35 1 92.56 225 LYS B O 1
ATOM 3978 N N . GLU B 1 226 ? -15.398 -1.952 4.262 1 93.56 226 GLU B N 1
ATOM 3979 C CA . GLU B 1 226 ? -14.453 -0.87 4.531 1 93.56 226 GLU B CA 1
ATOM 3980 C C . GLU B 1 226 ? -13.289 -0.897 3.553 1 93.56 226 GLU B C 1
ATOM 3982 O O . GLU B 1 226 ? -12.516 0.06 3.475 1 93.56 226 GLU B O 1
ATOM 3987 N N . LEU B 1 227 ? -13.164 -1.984 2.75 1 94.81 227 LEU B N 1
ATOM 3988 C CA . LEU B 1 227 ? -12.055 -2.119 1.812 1 94.81 227 LEU B CA 1
ATOM 3989 C C . LEU B 1 227 ? -12.531 -1.913 0.377 1 94.81 227 LEU B C 1
ATOM 3991 O O . LEU B 1 227 ? -11.727 -1.965 -0.559 1 94.81 227 LEU B O 1
ATOM 3995 N N . ARG B 1 228 ? -13.797 -1.59 0.193 1 93.19 228 ARG B N 1
ATOM 3996 C CA . ARG B 1 228 ? -14.367 -1.47 -1.145 1 93.19 228 ARG B CA 1
ATOM 3997 C C . ARG B 1 228 ? -13.734 -0.312 -1.909 1 93.19 228 ARG B C 1
ATOM 3999 O O . ARG B 1 228 ? -13.508 -0.411 -3.115 1 93.19 228 ARG B O 1
ATOM 4006 N N . LYS B 1 229 ? -13.445 0.732 -1.244 1 91.12 229 LYS B N 1
ATOM 4007 C CA . LYS B 1 229 ? -12.805 1.861 -1.915 1 91.12 229 LYS B CA 1
ATOM 4008 C C . LYS B 1 229 ? -11.422 1.482 -2.434 1 91.12 229 LYS B C 1
ATOM 4010 O O . LYS B 1 229 ? -11.062 1.82 -3.562 1 91.12 229 LYS B O 1
ATOM 4015 N N . VAL B 1 230 ? -10.672 0.776 -1.621 1 90.69 230 VAL B N 1
ATOM 4016 C CA . VAL B 1 230 ? -9.328 0.37 -2.008 1 90.69 230 VAL B CA 1
ATOM 4017 C C . VAL B 1 230 ? -9.398 -0.586 -3.195 1 90.69 230 VAL B C 1
ATOM 4019 O O . VAL B 1 230 ? -8.602 -0.482 -4.133 1 90.69 230 VAL B O 1
ATOM 4022 N N . MET B 1 231 ? -10.289 -1.476 -3.154 1 91.94 231 MET B N 1
ATOM 4023 C CA . MET B 1 231 ? -10.492 -2.377 -4.285 1 91.94 231 MET B CA 1
ATOM 4024 C C . MET B 1 231 ? -10.836 -1.597 -5.547 1 91.94 231 MET B C 1
ATOM 4026 O O . MET B 1 231 ? -10.305 -1.876 -6.621 1 91.94 231 MET B O 1
ATOM 4030 N N . THR B 1 232 ? -11.711 -0.646 -5.391 1 90.06 232 THR B N 1
ATOM 4031 C CA . THR B 1 232 ? -12.117 0.182 -6.52 1 90.06 232 THR B CA 1
ATOM 4032 C C . THR B 1 232 ? -10.914 0.914 -7.117 1 90.06 232 THR B C 1
ATOM 4034 O O . THR B 1 232 ? -10.711 0.9 -8.328 1 90.06 232 THR B O 1
ATOM 4037 N N . ASP B 1 233 ? -10.125 1.486 -6.262 1 86.56 233 ASP B N 1
ATOM 4038 C CA . ASP B 1 233 ? -8.945 2.207 -6.73 1 86.56 233 ASP B CA 1
ATOM 4039 C C . ASP B 1 233 ? -7.977 1.27 -7.449 1 86.56 233 ASP B C 1
ATOM 4041 O O . ASP B 1 233 ? -7.43 1.619 -8.492 1 86.56 233 ASP B O 1
ATOM 4045 N N . SER B 1 234 ? -7.758 0.096 -6.891 1 86.31 234 SER B N 1
ATOM 4046 C CA . SER B 1 234 ? -6.871 -0.892 -7.5 1 86.31 234 SER B CA 1
ATOM 4047 C C . SER B 1 234 ? -7.352 -1.283 -8.891 1 86.31 234 SER B C 1
ATOM 4049 O O . SER B 1 234 ? -6.559 -1.347 -9.836 1 86.31 234 SER B O 1
ATOM 4051 N N . LEU B 1 235 ? -8.617 -1.474 -8.969 1 83.62 235 LEU B N 1
ATOM 4052 C CA . LEU B 1 235 ? -9.188 -1.919 -10.242 1 83.62 235 LEU B CA 1
ATOM 4053 C C . LEU B 1 235 ? -9.156 -0.797 -11.273 1 83.62 235 LEU B C 1
ATOM 4055 O O . LEU B 1 235 ? -8.906 -1.042 -12.453 1 83.62 235 LEU B O 1
ATOM 4059 N N . LEU B 1 236 ? -9.398 0.387 -10.805 1 81.06 236 LEU B N 1
ATOM 4060 C CA . LEU B 1 236 ? -9.336 1.523 -11.719 1 81.06 236 LEU B CA 1
ATOM 4061 C C . LEU B 1 236 ? -7.918 1.708 -12.258 1 81.06 236 LEU B C 1
ATOM 4063 O O . LEU B 1 236 ? -7.734 2.035 -13.43 1 81.06 236 LEU B O 1
ATOM 4067 N N . MET B 1 237 ? -6.984 1.534 -11.406 1 78.69 237 MET B N 1
ATOM 4068 C CA . MET B 1 237 ? -5.594 1.62 -11.836 1 78.69 237 MET B CA 1
ATOM 4069 C C . MET B 1 237 ? -5.281 0.548 -12.875 1 78.69 237 MET B C 1
ATOM 4071 O O . MET B 1 237 ? -4.633 0.827 -13.891 1 78.69 237 MET B O 1
ATOM 4075 N N . ALA B 1 238 ? -5.758 -0.642 -12.602 1 73.44 238 ALA B N 1
ATOM 4076 C CA . ALA B 1 238 ? -5.539 -1.738 -13.539 1 73.44 238 ALA B CA 1
ATOM 4077 C C . ALA B 1 238 ? -6.262 -1.485 -14.859 1 73.44 238 ALA B C 1
ATOM 4079 O O . ALA B 1 238 ? -5.715 -1.745 -15.938 1 73.44 238 ALA B O 1
ATOM 4080 N N . LEU B 1 239 ? -7.484 -0.958 -14.75 1 70.75 239 LEU B N 1
ATOM 4081 C CA . LEU B 1 239 ? -8.305 -0.71 -15.938 1 70.75 239 LEU B CA 1
ATOM 4082 C C . LEU B 1 239 ? -7.688 0.38 -16.797 1 70.75 239 LEU B C 1
ATOM 4084 O O . LEU B 1 239 ? -7.758 0.313 -18.031 1 70.75 239 LEU B O 1
ATOM 4088 N N . HIS B 1 240 ? -7.203 1.342 -16.094 1 67.88 240 HIS B N 1
ATOM 4089 C CA . HIS B 1 240 ? -6.539 2.402 -16.844 1 67.88 240 HIS B CA 1
ATOM 4090 C C . HIS B 1 240 ? -5.379 1.854 -17.672 1 67.88 240 HIS B C 1
ATOM 4092 O O . HIS B 1 240 ? -5.188 2.252 -18.812 1 67.88 240 HIS B O 1
ATOM 4098 N N . HIS B 1 241 ? -4.688 0.944 -17.156 1 64.56 241 HIS B N 1
ATOM 4099 C CA . HIS B 1 241 ? -3.584 0.292 -17.859 1 64.56 241 HIS B CA 1
ATOM 4100 C C . HIS B 1 241 ? -4.09 -0.561 -19.016 1 64.56 241 HIS B C 1
ATOM 4102 O O . HIS B 1 241 ? -3.562 -0.481 -20.125 1 64.56 241 HIS B O 1
ATOM 4108 N N . ILE B 1 242 ? -5.141 -1.292 -18.75 1 63.03 242 ILE B N 1
ATOM 4109 C CA . ILE B 1 242 ? -5.715 -2.182 -19.75 1 63.03 242 ILE B CA 1
ATOM 4110 C C . ILE B 1 242 ? -6.289 -1.357 -20.906 1 63.03 242 ILE B C 1
ATOM 4112 O O . ILE B 1 242 ? -6.148 -1.728 -22.062 1 63.03 242 ILE B O 1
ATOM 4116 N N . SER B 1 243 ? -6.961 -0.297 -20.5 1 63.19 243 SER B N 1
ATOM 4117 C CA . SER B 1 243 ? -7.574 0.544 -21.516 1 63.19 243 SER B CA 1
ATOM 4118 C C . SER B 1 243 ? -6.527 1.092 -22.484 1 63.19 243 SER B C 1
ATOM 4120 O O . SER B 1 243 ? -6.773 1.179 -23.688 1 63.19 243 SER B O 1
ATOM 4122 N N . ARG B 1 244 ? -5.461 1.425 -21.969 1 61.28 244 ARG B N 1
ATOM 4123 C CA . ARG B 1 244 ? -4.383 1.908 -22.828 1 61.28 244 ARG B CA 1
ATOM 4124 C C . ARG B 1 244 ? -3.936 0.83 -23.812 1 61.28 244 ARG B C 1
ATOM 4126 O O . ARG B 1 244 ? -3.723 1.109 -24.984 1 61.28 244 ARG B O 1
ATOM 4133 N N . ILE B 1 245 ? -3.867 -0.361 -23.281 1 58.81 245 ILE B N 1
ATOM 4134 C CA . ILE B 1 245 ? -3.463 -1.485 -24.125 1 58.81 245 ILE B CA 1
ATOM 4135 C C . ILE B 1 245 ? -4.555 -1.785 -25.141 1 58.81 245 ILE B C 1
ATOM 4137 O O . ILE B 1 245 ? -4.266 -2.035 -26.312 1 58.81 245 ILE B O 1
ATOM 4141 N N . ALA B 1 246 ? -5.773 -1.717 -24.656 1 60.22 246 ALA B N 1
ATOM 4142 C CA . ALA B 1 246 ? -6.906 -2.008 -25.531 1 60.22 246 ALA B CA 1
ATOM 4143 C C . ALA B 1 246 ? -7 -0.988 -26.656 1 60.22 246 ALA B C 1
ATOM 4145 O O . ALA B 1 246 ? -7.277 -1.348 -27.797 1 60.22 246 ALA B O 1
ATOM 4146 N N . VAL B 1 247 ? -6.793 0.226 -26.281 1 59.06 247 VAL B N 1
ATOM 4147 C CA . VAL B 1 247 ? -6.82 1.272 -27.297 1 59.06 247 VAL B CA 1
ATOM 4148 C C . VAL B 1 247 ? -5.707 1.036 -28.312 1 59.06 247 VAL B C 1
ATOM 4150 O O . VAL B 1 247 ? -5.938 1.103 -29.516 1 59.06 247 VAL B O 1
ATOM 4153 N N . ARG B 1 248 ? -4.574 0.716 -27.812 1 58.5 248 ARG B N 1
ATOM 4154 C CA . ARG B 1 248 ? -3.422 0.463 -28.672 1 58.5 248 ARG B CA 1
ATOM 4155 C C . ARG B 1 248 ? -3.686 -0.71 -29.609 1 58.5 248 ARG B C 1
ATOM 4157 O O . ARG B 1 248 ? -3.314 -0.668 -30.781 1 58.5 248 ARG B O 1
ATOM 4164 N N . ASN B 1 249 ? -4.363 -1.691 -29.062 1 61.25 249 ASN B N 1
ATOM 4165 C CA . ASN B 1 249 ? -4.582 -2.91 -29.844 1 61.25 249 ASN B CA 1
ATOM 4166 C C . ASN B 1 249 ? -5.895 -2.846 -30.625 1 61.25 249 ASN B C 1
ATOM 4168 O O . ASN B 1 249 ? -6.273 -3.814 -31.281 1 61.25 249 ASN B O 1
ATOM 4172 N N . GLY B 1 250 ? -6.547 -1.751 -30.484 1 58.88 250 GLY B N 1
ATOM 4173 C CA . GLY B 1 250 ? -7.805 -1.59 -31.188 1 58.88 250 GLY B CA 1
ATOM 4174 C C . GLY B 1 250 ? -8.922 -2.455 -30.641 1 58.88 250 GLY B C 1
ATOM 4175 O O . GLY B 1 250 ? -9.797 -2.895 -31.375 1 58.88 250 GLY B O 1
ATOM 4176 N N . CYS B 1 251 ? -8.805 -2.848 -29.375 1 57.62 251 CYS B N 1
ATOM 4177 C CA . CYS B 1 251 ? -9.742 -3.803 -28.797 1 57.62 251 CYS B CA 1
ATOM 4178 C C . CYS B 1 251 ? -10.625 -3.135 -27.75 1 57.62 251 CYS B C 1
ATOM 4180 O O . CYS B 1 251 ? -11.383 -3.807 -27.062 1 57.62 251 CYS B O 1
ATOM 4182 N N . LEU B 1 252 ? -10.375 -1.832 -27.719 1 58.31 252 LEU B N 1
ATOM 4183 C CA . LEU B 1 252 ? -11.25 -1.181 -26.75 1 58.31 252 LEU B CA 1
ATOM 4184 C C . LEU B 1 252 ? -12.711 -1.288 -27.172 1 58.31 252 LEU B C 1
ATOM 4186 O O . LEU B 1 252 ? -13.062 -0.889 -28.281 1 58.31 252 LEU B O 1
ATOM 4190 N N . VAL B 1 253 ? -13.406 -1.994 -26.406 1 56.81 253 VAL B N 1
ATOM 4191 C CA . VAL B 1 253 ? -14.82 -2.098 -26.719 1 56.81 253 VAL B CA 1
ATOM 4192 C C . VAL B 1 253 ? -15.523 -0.783 -26.391 1 56.81 253 VAL B C 1
ATOM 4194 O O . VAL B 1 253 ? -15.305 -0.209 -25.312 1 56.81 253 VAL B O 1
ATOM 4197 N N . GLY B 1 254 ? -16.266 -0.113 -27.234 1 54.16 254 GLY B N 1
ATOM 4198 C CA . GLY B 1 254 ? -16.953 1.164 -27.203 1 54.16 254 GLY B CA 1
ATOM 4199 C C . GLY B 1 254 ? -16.172 2.285 -27.859 1 54.16 254 GLY B C 1
ATOM 4200 O O . GLY B 1 254 ? -14.992 2.135 -28.156 1 54.16 254 GLY B O 1
ATOM 4201 N N . THR B 1 255 ? -16.688 3.041 -28.625 1 55 255 THR B N 1
ATOM 4202 C CA . THR B 1 255 ? -16.047 4.18 -29.281 1 55 255 THR B CA 1
ATOM 4203 C C . THR B 1 255 ? -15.469 5.137 -28.25 1 55 255 THR B C 1
ATOM 4205 O O . THR B 1 255 ? -15.852 5.102 -27.078 1 55 255 THR B O 1
ATOM 4208 N N . ASP B 1 256 ? -14.234 5.781 -28.641 1 56.72 256 ASP B N 1
ATOM 4209 C CA . ASP B 1 256 ? -13.484 6.723 -27.812 1 56.72 256 ASP B CA 1
ATOM 4210 C C . ASP B 1 256 ? -14.422 7.68 -27.078 1 56.72 256 ASP B C 1
ATOM 4212 O O . ASP B 1 256 ? -14.25 7.934 -25.891 1 56.72 256 ASP B O 1
ATOM 4216 N N . LYS B 1 257 ? -15.336 8.242 -27.812 1 58.38 257 LYS B N 1
ATOM 4217 C CA . LYS B 1 257 ? -16.219 9.234 -27.203 1 58.38 257 LYS B CA 1
ATOM 4218 C C . LYS B 1 257 ? -17.094 8.594 -26.125 1 58.38 257 LYS B C 1
ATOM 4220 O O . LYS B 1 257 ? -17.281 9.172 -25.047 1 58.38 257 LYS B O 1
ATOM 4225 N N . ASN B 1 258 ? -17.453 7.395 -26.375 1 69.5 258 ASN B N 1
ATOM 4226 C CA . ASN B 1 258 ? -18.391 6.734 -25.469 1 69.5 258 ASN B CA 1
ATOM 4227 C C . ASN B 1 258 ? -17.672 6.242 -24.203 1 69.5 258 ASN B C 1
ATOM 4229 O O . ASN B 1 258 ? -18.234 6.285 -23.109 1 69.5 258 ASN B O 1
ATOM 4233 N N . PHE B 1 259 ? -16.422 6.195 -24.406 1 69.75 259 PHE B N 1
ATOM 4234 C CA . PHE B 1 259 ? -15.695 5.723 -23.234 1 69.75 259 PHE B CA 1
ATOM 4235 C C . PHE B 1 259 ? -15.438 6.863 -22.266 1 69.75 259 PHE B C 1
ATOM 4237 O O . PHE B 1 259 ? -15.562 6.688 -21.047 1 69.75 259 PHE B O 1
ATOM 4244 N N . GLN B 1 260 ? -15.117 7.965 -22.781 1 71.12 260 GLN B N 1
ATOM 4245 C CA . GLN B 1 260 ? -14.883 9.133 -21.938 1 71.12 260 GLN B CA 1
ATOM 4246 C C . GLN B 1 260 ? -16.141 9.508 -21.156 1 71.12 260 GLN B C 1
ATOM 4248 O O . GLN B 1 260 ? -16.062 9.859 -19.984 1 71.12 260 GLN B O 1
ATOM 4253 N N . GLU B 1 261 ? -17.219 9.445 -21.875 1 77.62 261 GLU B N 1
ATOM 4254 C CA . GLU B 1 261 ? -18.484 9.742 -21.203 1 77.62 261 GLU B CA 1
ATOM 4255 C C . GLU B 1 261 ? -18.797 8.703 -20.125 1 77.62 261 GLU B C 1
ATOM 4257 O O . GLU B 1 261 ? -19.266 9.055 -19.047 1 77.62 261 GLU B O 1
ATOM 4262 N N . LEU B 1 262 ? -18.609 7.504 -20.453 1 81 262 LEU B N 1
ATOM 4263 C CA . LEU B 1 262 ? -18.844 6.422 -19.5 1 81 262 LEU B CA 1
ATOM 4264 C C . LEU B 1 262 ? -17.938 6.57 -18.281 1 81 262 LEU B C 1
ATOM 4266 O O . LEU B 1 262 ? -18.391 6.41 -17.156 1 81 262 LEU B O 1
ATOM 4270 N N . TRP B 1 263 ? -16.75 6.926 -18.578 1 78.44 263 TRP B N 1
ATOM 4271 C CA . TRP B 1 263 ? -15.781 7.129 -17.516 1 78.44 263 TRP B CA 1
ATOM 4272 C C . TRP B 1 263 ? -16.219 8.258 -16.594 1 78.44 263 TRP B C 1
ATOM 4274 O O . TRP B 1 263 ? -16.141 8.141 -15.359 1 78.44 263 TRP B O 1
ATOM 4284 N N . ALA B 1 264 ? -16.688 9.273 -17.156 1 79.12 264 ALA B N 1
ATOM 4285 C CA . ALA B 1 264 ? -17.141 10.414 -16.375 1 79.12 264 ALA B CA 1
ATOM 4286 C C . ALA B 1 264 ? -18.344 10.047 -15.516 1 79.12 264 ALA B C 1
ATOM 4288 O O . ALA B 1 264 ? -18.406 10.398 -14.336 1 79.12 264 ALA B O 1
ATOM 4289 N N . LYS B 1 265 ? -19.266 9.367 -16.109 1 84.81 265 LYS B N 1
ATOM 4290 C CA . LYS B 1 265 ? -20.484 8.969 -15.391 1 84.81 265 LYS B CA 1
ATOM 4291 C C . LYS B 1 265 ? -20.156 7.996 -14.258 1 84.81 265 LYS B C 1
ATOM 4293 O O . LYS B 1 265 ? -20.719 8.094 -13.172 1 84.81 265 LYS B O 1
ATOM 4298 N N . ALA B 1 266 ? -19.297 7.086 -14.539 1 86.19 266 ALA B N 1
ATOM 4299 C CA . ALA B 1 266 ? -18.859 6.164 -13.492 1 86.19 266 ALA B CA 1
ATOM 4300 C C . ALA B 1 266 ? -18.156 6.914 -12.367 1 86.19 266 ALA B C 1
ATOM 4302 O O . ALA B 1 266 ? -18.359 6.598 -11.188 1 86.19 266 ALA B O 1
ATOM 4303 N N . GLY B 1 267 ? -17.344 7.879 -12.773 1 83.88 267 GLY B N 1
ATOM 4304 C CA . GLY B 1 267 ? -16.688 8.711 -11.773 1 83.88 267 GLY B CA 1
ATOM 4305 C C . GLY B 1 267 ? -17.672 9.398 -10.844 1 83.88 267 GLY B C 1
ATOM 4306 O O . GLY B 1 267 ? -17.422 9.492 -9.633 1 83.88 267 GLY B O 1
ATOM 4307 N N . GLU B 1 268 ? -18.734 9.867 -11.383 1 84.31 268 GLU B N 1
ATOM 4308 C CA . GLU B 1 268 ? -19.766 10.516 -10.57 1 84.31 268 GLU B CA 1
ATOM 4309 C C . GLU B 1 268 ? -20.375 9.531 -9.578 1 84.31 268 GLU B C 1
ATOM 4311 O O . GLU B 1 268 ? -20.594 9.867 -8.414 1 84.31 268 GLU B O 1
ATOM 4316 N N . GLU B 1 269 ? -20.672 8.359 -10.023 1 89.25 269 GLU B N 1
ATOM 4317 C CA . GLU B 1 269 ? -21.219 7.324 -9.156 1 89.25 269 GLU B CA 1
ATOM 4318 C C . GLU B 1 269 ? -20.234 6.953 -8.047 1 89.25 269 GLU B C 1
ATOM 4320 O O . GLU B 1 269 ? -20.625 6.824 -6.883 1 89.25 269 GLU B O 1
ATOM 4325 N N . ILE B 1 270 ? -19.016 6.863 -8.422 1 87.69 270 ILE B N 1
ATOM 4326 C CA . ILE B 1 270 ? -17.984 6.473 -7.473 1 87.69 270 ILE B CA 1
ATOM 4327 C C . ILE B 1 270 ? -17.797 7.574 -6.434 1 87.69 270 ILE B C 1
ATOM 4329 O O . ILE B 1 270 ? -17.578 7.289 -5.254 1 87.69 270 ILE B O 1
ATOM 4333 N N . ASN B 1 271 ? -17.922 8.797 -6.859 1 83.81 271 ASN B N 1
ATOM 4334 C CA . ASN B 1 271 ? -17.828 9.922 -5.934 1 83.81 271 ASN B CA 1
ATOM 4335 C C . ASN B 1 271 ? -18.969 9.898 -4.918 1 83.81 271 ASN B C 1
ATOM 4337 O O . ASN B 1 271 ? -18.875 10.492 -3.846 1 83.81 271 ASN B O 1
ATOM 4341 N N . GLN B 1 272 ? -20.016 9.18 -5.316 1 87.31 272 GLN B N 1
ATOM 4342 C CA . GLN B 1 272 ? -21.156 9.047 -4.41 1 87.31 272 GLN B CA 1
ATOM 4343 C C . GLN B 1 272 ? -21.031 7.789 -3.553 1 87.31 272 GLN B C 1
ATOM 4345 O O . GLN B 1 272 ? -21.953 7.449 -2.807 1 87.31 272 GLN B O 1
ATOM 4350 N N . GLY B 1 273 ? -19.969 7.113 -3.74 1 87.69 273 GLY B N 1
ATOM 4351 C CA . GLY B 1 273 ? -19.703 5.988 -2.857 1 87.69 273 GLY B CA 1
ATOM 4352 C C . GLY B 1 273 ? -19.844 4.645 -3.543 1 87.69 273 GLY B C 1
ATOM 4353 O O . GLY B 1 273 ? -19.641 3.598 -2.918 1 87.69 273 GLY B O 1
ATOM 4354 N N . VAL B 1 274 ? -20.219 4.688 -4.809 1 91.06 274 VAL B N 1
ATOM 4355 C CA . VAL B 1 274 ? -20.312 3.434 -5.551 1 91.06 274 VAL B CA 1
ATOM 4356 C C . VAL B 1 274 ? -18.922 2.824 -5.695 1 91.06 274 VAL B C 1
ATOM 4358 O O . VAL B 1 274 ? -17.938 3.543 -5.898 1 91.06 274 VAL B O 1
ATOM 4361 N N . SER B 1 275 ? -18.875 1.474 -5.52 1 92.38 275 SER B N 1
ATOM 4362 C CA . SER B 1 275 ? -17.594 0.767 -5.582 1 92.38 275 SER B CA 1
ATOM 4363 C C . SER B 1 275 ? -17.672 -0.416 -6.543 1 92.38 275 SER B C 1
ATOM 4365 O O . SER B 1 275 ? -18.766 -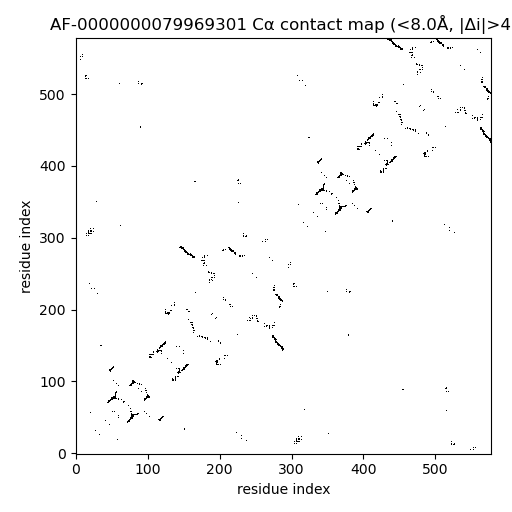0.892 -6.871 1 92.38 275 SER B O 1
ATOM 4367 N N . PHE B 1 276 ? -16.469 -0.703 -7.031 1 91.06 276 PHE B N 1
ATOM 4368 C CA . PHE B 1 276 ? -16.281 -2.012 -7.645 1 91.06 276 PHE B CA 1
ATOM 4369 C C . PHE B 1 276 ? -15.992 -3.07 -6.586 1 91.06 276 PHE B C 1
ATOM 4371 O O . PHE B 1 276 ? -15.258 -2.82 -5.633 1 91.06 276 PHE B O 1
ATOM 4378 N N . THR B 1 277 ? -16.609 -4.227 -6.789 1 91.31 277 THR B N 1
ATOM 4379 C CA . THR B 1 277 ? -16.266 -5.344 -5.91 1 91.31 277 THR B CA 1
ATOM 4380 C C . THR B 1 277 ? -16.219 -6.652 -6.695 1 91.31 277 THR B C 1
ATOM 4382 O O . THR B 1 277 ? -16.734 -6.73 -7.812 1 91.31 277 THR B O 1
ATOM 4385 N N . MET B 1 278 ? -15.461 -7.531 -6.258 1 92.12 278 MET B N 1
ATOM 4386 C CA . MET B 1 278 ? -15.328 -8.898 -6.762 1 92.12 278 MET B CA 1
ATOM 4387 C C . MET B 1 278 ? -15.078 -9.875 -5.621 1 92.12 278 MET B C 1
ATOM 4389 O O . MET B 1 278 ? -14.609 -9.484 -4.551 1 92.12 278 MET B O 1
ATOM 4393 N N . ASP B 1 279 ? -15.453 -11.102 -5.93 1 94.94 279 ASP B N 1
ATOM 4394 C CA . ASP B 1 279 ? -15.133 -12.125 -4.93 1 94.94 279 ASP B CA 1
ATOM 4395 C C . ASP B 1 279 ? -13.625 -12.328 -4.816 1 94.94 279 ASP B C 1
ATOM 4397 O O . ASP B 1 279 ? -12.906 -12.258 -5.812 1 94.94 279 ASP B O 1
ATOM 4401 N N . MET B 1 280 ? -13.211 -12.531 -3.617 1 96.56 280 MET B N 1
ATOM 4402 C CA . MET B 1 280 ? -11.828 -12.914 -3.328 1 96.56 280 MET B CA 1
ATOM 4403 C C . MET B 1 280 ? -11.734 -14.406 -3.012 1 96.56 280 MET B C 1
ATOM 4405 O O . MET B 1 280 ? -12.547 -14.938 -2.252 1 96.56 280 MET B O 1
ATOM 4409 N N . LEU B 1 281 ? -10.805 -15.086 -3.611 1 97.69 281 LEU B N 1
ATOM 4410 C CA . LEU B 1 281 ? -10.648 -16.516 -3.438 1 97.69 281 LEU B CA 1
ATOM 4411 C C . LEU B 1 281 ? -9.312 -16.844 -2.783 1 97.69 281 LEU B C 1
ATOM 4413 O O . LEU B 1 281 ? -8.281 -16.281 -3.152 1 97.69 281 LEU B O 1
ATOM 4417 N N . VAL B 1 282 ? -9.344 -17.688 -1.773 1 98.44 282 VAL B N 1
ATOM 4418 C CA . VAL B 1 282 ? -8.172 -18.266 -1.129 1 98.44 282 VAL B CA 1
ATOM 4419 C C . VAL B 1 282 ? -8.172 -19.781 -1.302 1 98.44 282 VAL B C 1
ATOM 4421 O O . VAL B 1 282 ? -9.086 -20.453 -0.83 1 98.44 282 VAL B O 1
ATOM 4424 N N . VAL B 1 283 ? -7.172 -20.281 -1.977 1 98.69 283 VAL B N 1
ATOM 4425 C CA . VAL B 1 283 ? -7.031 -21.719 -2.131 1 98.69 283 VAL B CA 1
ATOM 4426 C C . VAL B 1 283 ? -5.664 -22.172 -1.614 1 98.69 283 VAL B C 1
ATOM 4428 O O . VAL B 1 283 ? -4.641 -21.578 -1.963 1 98.69 283 VAL B O 1
ATOM 4431 N N . VAL B 1 284 ? -5.68 -23.156 -0.732 1 98.81 284 VAL B N 1
ATOM 4432 C CA . VAL B 1 284 ? -4.453 -23.734 -0.202 1 98.81 284 VAL B CA 1
ATOM 4433 C C . VAL B 1 284 ? -4.469 -25.25 -0.42 1 98.81 284 VAL B C 1
ATOM 4435 O O . VAL B 1 284 ? -5.461 -25.922 -0.121 1 98.81 284 VAL B O 1
ATOM 4438 N N . GLY B 1 285 ? -3.445 -25.75 -0.996 1 98.81 285 GLY B N 1
ATOM 4439 C CA . GLY B 1 285 ? -3.279 -27.172 -1.188 1 98.81 285 GLY B CA 1
ATOM 4440 C C . GLY B 1 285 ? -1.978 -27.703 -0.616 1 98.81 285 GLY B C 1
ATOM 4441 O O . GLY B 1 285 ? -0.997 -26.969 -0.501 1 98.81 285 GLY B O 1
ATOM 4442 N N . ARG B 1 286 ? -1.996 -29.016 -0.266 1 98.75 286 ARG B N 1
ATOM 4443 C CA . ARG B 1 286 ? -0.81 -29.672 0.263 1 98.75 286 ARG B CA 1
ATOM 4444 C C . ARG B 1 286 ? -0.386 -30.828 -0.632 1 98.75 286 ARG B C 1
ATOM 4446 O O . ARG B 1 286 ? -1.22 -31.641 -1.041 1 98.75 286 ARG B O 1
ATOM 4453 N N . LYS B 1 287 ? 0.879 -30.797 -0.974 1 98.62 287 LYS B N 1
ATOM 4454 C CA . LYS B 1 287 ? 1.433 -31.969 -1.666 1 98.62 287 LYS B CA 1
ATOM 4455 C C . LYS B 1 287 ? 1.518 -33.156 -0.735 1 98.62 287 LYS B C 1
ATOM 4457 O O . LYS B 1 287 ? 2.039 -33.062 0.376 1 98.62 287 LYS B O 1
ATOM 4462 N N . PRO B 1 288 ? 1.046 -34.281 -1.169 1 97.62 288 PRO B N 1
ATOM 4463 C CA . PRO B 1 288 ? 1.135 -35.469 -0.317 1 97.62 288 PRO B CA 1
ATOM 4464 C C . PRO B 1 288 ? 2.574 -35.844 0.029 1 97.62 288 PRO B C 1
ATOM 4466 O O . PRO B 1 288 ? 3.506 -35.438 -0.679 1 97.62 288 PRO B O 1
ATOM 4469 N N . LEU B 1 289 ? 2.707 -36.625 1.058 1 94.38 289 LEU B N 1
ATOM 4470 C CA . LEU B 1 289 ? 4.016 -37.062 1.524 1 94.38 289 LEU B CA 1
ATOM 4471 C C . LEU B 1 289 ? 4.629 -38.062 0.556 1 94.38 289 LEU B C 1
ATOM 4473 O O . LEU B 1 289 ? 3.91 -38.812 -0.099 1 94.38 289 LEU B O 1
#

Organism: NCBI:txid1448308